Protein AF-A0AAD2JHE9-F1 (afdb_monomer_lite)

Structure (mmCIF, N/CA/C/O backbone):
data_AF-A0AAD2JHE9-F1
#
_entry.id   AF-A0AAD2JHE9-F1
#
loop_
_atom_site.group_PDB
_atom_site.id
_atom_site.type_symbol
_atom_site.label_atom_id
_atom_site.label_alt_id
_atom_site.label_comp_id
_atom_site.label_asym_id
_atom_site.label_entity_id
_atom_site.label_seq_id
_atom_site.pdbx_PDB_ins_code
_atom_site.Cartn_x
_atom_site.Cartn_y
_atom_site.Cartn_z
_atom_site.occupancy
_atom_site.B_iso_or_equiv
_atom_site.auth_seq_id
_atom_site.auth_comp_id
_atom_site.auth_asym_id
_atom_site.auth_atom_id
_atom_site.pdbx_PDB_model_num
ATOM 1 N N . MET A 1 1 ? 37.956 9.994 -7.738 1.00 46.69 1 MET A N 1
ATOM 2 C CA . MET A 1 1 ? 36.983 10.545 -8.706 1.00 46.69 1 MET A CA 1
ATOM 3 C C . MET A 1 1 ? 35.674 9.814 -8.469 1.00 46.69 1 MET A C 1
ATOM 5 O O . MET A 1 1 ? 35.717 8.592 -8.433 1.00 46.69 1 MET A O 1
ATOM 9 N N . SER A 1 2 ? 34.561 10.502 -8.198 1.00 58.66 2 SER A N 1
ATOM 10 C CA . SER A 1 2 ? 33.277 9.803 -8.030 1.00 58.66 2 SER A CA 1
ATOM 11 C C . SER A 1 2 ? 32.822 9.299 -9.398 1.00 58.66 2 SER A C 1
ATOM 13 O O . SER A 1 2 ? 32.606 10.123 -10.283 1.00 58.66 2 SER A O 1
ATOM 15 N N . SER A 1 3 ? 32.712 7.987 -9.588 1.00 78.06 3 SER A N 1
ATOM 16 C CA . SER A 1 3 ? 32.232 7.422 -10.853 1.00 78.06 3 SER A CA 1
ATOM 17 C C . SER A 1 3 ? 30.795 7.875 -11.134 1.00 78.06 3 SER A C 1
ATOM 19 O O . SER A 1 3 ? 29.957 7.839 -10.234 1.00 78.06 3 SER A O 1
ATOM 21 N N . THR A 1 4 ? 30.496 8.310 -12.358 1.00 82.38 4 THR A N 1
ATOM 22 C CA . THR A 1 4 ? 29.141 8.715 -12.799 1.00 82.38 4 THR A CA 1
ATOM 23 C C . THR A 1 4 ? 28.199 7.527 -13.025 1.00 82.38 4 THR A C 1
ATOM 25 O O . THR A 1 4 ? 27.002 7.697 -13.242 1.00 82.38 4 THR A O 1
ATOM 28 N N . HIS A 1 5 ? 28.748 6.313 -13.000 1.00 88.50 5 HIS A N 1
ATOM 29 C CA . HIS A 1 5 ? 28.045 5.057 -13.228 1.00 88.50 5 HIS A CA 1
ATOM 30 C C . HIS A 1 5 ? 28.771 3.896 -12.544 1.00 88.50 5 HIS A C 1
ATOM 32 O O . HIS A 1 5 ? 29.949 3.988 -12.190 1.00 88.50 5 HIS A O 1
ATOM 38 N N . TRP A 1 6 ? 28.085 2.768 -12.424 1.00 91.44 6 TRP A N 1
ATOM 39 C CA . TRP A 1 6 ? 28.695 1.471 -12.181 1.00 91.44 6 TRP A CA 1
ATOM 40 C C . TRP A 1 6 ? 28.216 0.489 -13.251 1.00 91.44 6 TRP A C 1
ATOM 42 O O . TRP A 1 6 ? 27.014 0.322 -13.463 1.00 91.44 6 TRP A O 1
ATOM 52 N N . LEU A 1 7 ? 29.166 -0.152 -13.926 1.00 88.69 7 LEU A N 1
ATOM 53 C CA . LEU A 1 7 ? 28.944 -1.236 -14.877 1.00 88.69 7 LEU A CA 1
ATOM 54 C C . LEU A 1 7 ? 29.918 -2.365 -14.526 1.00 88.69 7 LEU A C 1
ATOM 56 O O . LEU A 1 7 ? 31.112 -2.087 -14.378 1.00 88.69 7 LEU A O 1
ATOM 60 N N . PRO A 1 8 ? 29.459 -3.619 -14.395 1.00 84.00 8 PRO A N 1
ATOM 61 C CA . PRO A 1 8 ? 30.370 -4.729 -14.163 1.00 84.00 8 PRO A CA 1
ATOM 62 C C . PRO A 1 8 ? 31.233 -4.981 -15.406 1.00 84.00 8 PRO A C 1
ATOM 64 O O . PRO A 1 8 ? 30.799 -4.740 -16.533 1.00 84.00 8 PRO A O 1
ATOM 67 N N . GLU A 1 9 ? 32.444 -5.519 -15.234 1.00 82.38 9 GLU A N 1
ATOM 68 C CA . GLU A 1 9 ? 33.367 -5.762 -16.359 1.00 82.38 9 GLU A CA 1
ATOM 69 C C . GLU A 1 9 ? 32.783 -6.676 -17.448 1.00 82.38 9 GLU A C 1
ATOM 71 O O . GLU A 1 9 ? 33.165 -6.580 -18.619 1.00 82.38 9 GLU A O 1
ATOM 76 N N . THR A 1 10 ? 31.849 -7.544 -17.053 1.00 81.00 10 THR A N 1
ATOM 77 C CA . THR A 1 10 ? 31.118 -8.477 -17.912 1.00 81.00 10 THR A CA 1
ATOM 78 C C . THR A 1 10 ? 30.058 -7.799 -18.784 1.00 81.00 10 THR A C 1
ATOM 80 O O . THR A 1 10 ? 29.665 -8.381 -19.796 1.00 81.00 10 THR A O 1
ATOM 83 N N . ALA A 1 11 ? 29.614 -6.579 -18.456 1.00 83.88 11 ALA A N 1
ATOM 84 C CA . ALA A 1 11 ? 28.616 -5.827 -19.219 1.00 83.88 11 ALA A CA 1
ATOM 85 C C . ALA A 1 11 ? 29.248 -5.143 -20.444 1.00 83.88 11 ALA A C 1
ATOM 87 O O . ALA A 1 11 ? 29.453 -3.930 -20.481 1.00 83.88 11 ALA A O 1
ATOM 88 N N . LYS A 1 12 ? 29.581 -5.942 -21.462 1.00 82.38 12 LYS A N 1
ATOM 89 C CA . LYS A 1 12 ? 30.151 -5.488 -22.741 1.00 82.38 12 LYS A CA 1
ATOM 90 C C . LYS A 1 12 ? 29.496 -6.215 -23.913 1.00 82.38 12 LYS A C 1
ATOM 92 O O . LYS A 1 12 ? 29.130 -7.382 -23.789 1.00 82.38 12 LYS A O 1
ATOM 97 N N . GLY A 1 13 ? 29.391 -5.543 -25.061 1.00 83.50 13 GLY A N 1
ATOM 98 C CA . GLY A 1 13 ? 28.804 -6.123 -26.274 1.00 83.50 13 GLY A CA 1
ATOM 99 C C . GLY A 1 13 ? 27.378 -6.623 -26.027 1.00 83.50 13 GLY A C 1
ATOM 100 O O . GLY A 1 13 ? 26.549 -5.886 -25.501 1.00 83.50 13 GLY A O 1
ATOM 101 N N . ASP A 1 14 ? 27.115 -7.890 -26.340 1.00 81.12 14 ASP A N 1
ATOM 102 C CA . ASP A 1 14 ? 25.785 -8.501 -26.192 1.00 81.12 14 ASP A CA 1
ATOM 103 C C . ASP A 1 14 ? 25.374 -8.733 -24.725 1.00 81.12 14 ASP A C 1
ATOM 105 O O . ASP A 1 14 ? 24.205 -8.986 -24.435 1.00 81.12 14 ASP A O 1
ATOM 109 N N . ASN A 1 15 ? 26.310 -8.585 -23.779 1.00 85.62 15 ASN A N 1
ATOM 110 C CA . ASN A 1 15 ? 26.044 -8.661 -22.340 1.00 85.62 15 ASN A CA 1
ATOM 111 C C . ASN A 1 15 ? 25.635 -7.316 -21.721 1.00 85.62 15 ASN A C 1
ATOM 113 O O . ASN A 1 15 ? 25.494 -7.228 -20.500 1.00 85.62 15 ASN A O 1
ATOM 117 N N . LEU A 1 16 ? 25.443 -6.268 -22.527 1.00 89.56 16 LEU A N 1
ATOM 118 C CA . LEU A 1 16 ? 24.879 -5.012 -22.040 1.00 89.56 16 LEU A CA 1
ATOM 119 C C . LEU A 1 16 ? 23.447 -5.205 -21.502 1.00 89.56 16 LEU A C 1
ATOM 121 O O . LEU A 1 16 ? 22.761 -6.162 -21.894 1.00 89.56 16 LEU A O 1
ATOM 125 N N . PRO A 1 17 ? 22.988 -4.312 -20.603 1.00 92.69 17 PRO A N 1
ATOM 126 C CA . PRO A 1 17 ? 21.619 -4.334 -20.105 1.00 92.69 17 PRO A CA 1
ATOM 127 C C . PRO A 1 17 ? 20.583 -4.332 -21.235 1.00 92.69 17 PRO A C 1
ATOM 129 O O . PRO A 1 17 ? 20.735 -3.624 -22.225 1.00 92.69 17 PRO A O 1
ATOM 132 N N . ASN A 1 18 ? 19.507 -5.101 -21.073 1.00 92.06 18 ASN A N 1
ATOM 133 C CA . ASN A 1 18 ? 18.371 -5.138 -22.010 1.00 92.06 18 ASN A CA 1
ATOM 134 C C . ASN A 1 18 ? 17.011 -4.916 -21.317 1.00 92.06 18 ASN A C 1
ATOM 136 O O . ASN A 1 18 ? 15.957 -4.997 -21.951 1.00 92.06 18 ASN A O 1
ATOM 140 N N . ALA A 1 19 ? 17.049 -4.609 -20.020 1.00 95.19 19 ALA A N 1
ATOM 141 C CA . ALA A 1 19 ? 15.939 -4.093 -19.239 1.00 95.19 19 ALA A CA 1
ATOM 142 C C . ALA A 1 19 ? 16.455 -2.949 -18.357 1.00 95.19 19 ALA A C 1
ATOM 144 O O . ALA A 1 19 ? 17.564 -3.019 -17.823 1.00 95.19 19 ALA A O 1
ATOM 145 N N . LEU A 1 20 ? 15.659 -1.897 -18.198 1.00 97.06 20 LEU A N 1
ATOM 146 C CA . LEU A 1 20 ? 15.983 -0.772 -17.321 1.00 97.06 20 LEU A CA 1
ATOM 147 C C . LEU A 1 20 ? 14.959 -0.677 -16.199 1.00 97.06 20 LEU A C 1
ATOM 149 O O . LEU A 1 20 ? 13.803 -1.037 -16.374 1.00 97.06 20 LEU A O 1
ATOM 153 N N . CYS A 1 21 ? 15.374 -0.178 -15.044 1.00 98.00 21 CYS A N 1
ATOM 154 C CA . CYS A 1 21 ? 14.498 0.094 -13.914 1.00 98.00 21 CYS A CA 1
ATOM 155 C C . CYS A 1 21 ? 14.739 1.518 -13.420 1.00 98.00 21 CYS A C 1
ATOM 157 O O . CYS A 1 21 ? 15.807 1.820 -12.886 1.00 98.00 21 CYS A O 1
ATOM 159 N N . LEU A 1 22 ? 13.754 2.394 -13.595 1.00 97.56 22 LEU A N 1
ATOM 160 C CA . LEU A 1 22 ? 13.773 3.750 -13.074 1.00 97.56 22 LEU A CA 1
ATOM 161 C C . LEU A 1 22 ? 13.284 3.739 -11.620 1.00 97.56 22 LEU A C 1
ATOM 163 O O . LEU A 1 22 ? 12.098 3.569 -11.341 1.00 97.56 22 LEU A O 1
ATOM 167 N N . GLY A 1 23 ? 14.222 3.918 -10.695 1.00 96.25 23 GLY A N 1
ATOM 168 C CA . GLY A 1 23 ? 14.027 3.755 -9.258 1.00 96.25 23 GLY A CA 1
ATOM 169 C C . GLY A 1 23 ? 14.849 2.599 -8.686 1.00 96.25 23 GLY A C 1
ATOM 170 O O . GLY A 1 23 ? 15.087 1.583 -9.331 1.00 96.25 23 GLY A O 1
ATOM 171 N N . THR A 1 24 ? 15.295 2.753 -7.438 1.00 95.75 24 THR A N 1
ATOM 172 C CA . THR A 1 24 ? 16.102 1.758 -6.698 1.00 95.75 24 THR A CA 1
ATOM 173 C C . THR A 1 24 ? 15.431 1.344 -5.386 1.00 95.75 24 THR A C 1
ATOM 175 O O . THR A 1 24 ? 16.074 0.894 -4.432 1.00 95.75 24 THR A O 1
ATOM 178 N N . GLY A 1 25 ? 14.107 1.501 -5.321 1.00 94.25 25 GLY A N 1
ATOM 179 C CA . GLY A 1 25 ? 13.300 1.158 -4.158 1.00 94.25 25 GLY A CA 1
ATOM 180 C C . GLY A 1 25 ? 13.363 -0.329 -3.801 1.00 94.25 25 GLY A C 1
ATOM 181 O O . GLY A 1 25 ? 13.652 -1.193 -4.629 1.00 94.25 25 GLY A O 1
ATOM 182 N N . ARG A 1 26 ? 13.062 -0.631 -2.536 1.00 94.81 26 ARG A N 1
ATOM 183 C CA . ARG A 1 26 ? 13.088 -1.993 -1.977 1.00 94.81 26 ARG A CA 1
ATOM 184 C C . ARG A 1 26 ? 12.169 -2.954 -2.723 1.00 94.81 26 ARG A C 1
ATOM 186 O O . ARG A 1 26 ? 12.569 -4.078 -3.000 1.00 94.81 26 ARG A O 1
ATOM 193 N N . PHE A 1 27 ? 10.962 -2.502 -3.059 1.00 94.75 27 PHE A N 1
ATOM 194 C CA . PHE A 1 27 ? 9.971 -3.318 -3.754 1.00 94.75 27 PHE A CA 1
ATOM 195 C C . PHE A 1 27 ? 10.457 -3.719 -5.148 1.00 94.75 27 PHE A C 1
ATOM 197 O O . PHE A 1 27 ? 10.565 -4.902 -5.455 1.00 94.75 27 PHE A O 1
ATOM 204 N N . LEU A 1 28 ? 10.874 -2.735 -5.951 1.00 96.50 28 LEU A N 1
ATOM 205 C CA . LEU A 1 28 ? 11.439 -2.966 -7.280 1.00 96.50 28 LEU A CA 1
ATOM 206 C C . LEU A 1 28 ? 12.616 -3.956 -7.222 1.00 96.50 28 LEU A C 1
ATOM 208 O O . LEU A 1 28 ? 12.661 -4.909 -7.997 1.00 96.50 28 LEU A O 1
ATOM 212 N N . ARG A 1 29 ? 13.525 -3.781 -6.254 1.00 97.25 29 ARG A N 1
ATOM 213 C CA . ARG A 1 29 ? 14.712 -4.633 -6.078 1.00 97.25 29 ARG A CA 1
ATOM 214 C C . ARG A 1 29 ? 14.435 -6.032 -5.526 1.00 97.25 29 ARG A C 1
ATOM 216 O O . ARG A 1 29 ? 15.280 -6.903 -5.703 1.00 97.25 29 ARG A O 1
ATOM 223 N N . SER A 1 30 ? 13.295 -6.255 -4.878 1.00 97.25 30 SER A N 1
ATOM 224 C CA . SER A 1 30 ? 12.912 -7.560 -4.314 1.00 97.25 30 SER A CA 1
ATOM 225 C C . SER A 1 30 ? 11.842 -8.291 -5.128 1.00 97.25 30 SER A C 1
ATOM 227 O O . SER A 1 30 ? 11.601 -9.464 -4.868 1.00 97.25 30 SER A O 1
ATOM 229 N N . VAL A 1 31 ? 11.214 -7.644 -6.115 1.00 97.88 31 VAL A N 1
ATOM 230 C CA . VAL A 1 31 ? 10.144 -8.245 -6.930 1.00 97.88 31 VAL A CA 1
ATOM 231 C C . VAL A 1 31 ? 10.468 -8.166 -8.419 1.00 97.88 31 VAL A C 1
ATOM 233 O O . VAL A 1 31 ? 10.753 -9.195 -9.033 1.00 97.88 31 VAL A O 1
ATOM 236 N N . LEU A 1 32 ? 10.479 -6.964 -9.006 1.00 98.06 32 LEU A N 1
ATOM 237 C CA . LEU A 1 32 ? 10.634 -6.820 -10.456 1.00 98.06 32 LEU A CA 1
ATOM 238 C C . LEU A 1 32 ? 12.028 -7.233 -10.932 1.00 98.06 32 LEU A C 1
ATOM 240 O O . LEU A 1 32 ? 12.141 -7.979 -11.894 1.00 98.06 32 LEU A O 1
ATOM 244 N N . VAL A 1 33 ? 13.096 -6.791 -10.267 1.00 97.94 33 VAL A N 1
ATOM 245 C CA . VAL A 1 33 ? 14.461 -7.112 -10.715 1.00 97.94 33 VAL A CA 1
ATOM 246 C C . VAL A 1 33 ? 14.742 -8.622 -10.658 1.00 97.94 33 VAL A C 1
ATOM 248 O O . VAL A 1 33 ? 15.159 -9.155 -11.684 1.00 97.94 33 VAL A O 1
ATOM 251 N N . PRO A 1 34 ? 14.446 -9.355 -9.562 1.00 97.81 34 PRO A N 1
ATOM 252 C CA . PRO A 1 34 ? 14.532 -10.818 -9.561 1.00 97.81 34 PRO A CA 1
ATOM 253 C C . PRO A 1 34 ? 13.681 -11.481 -10.651 1.00 97.81 34 PRO A C 1
ATOM 255 O O . PRO A 1 34 ? 14.153 -12.410 -11.301 1.00 97.81 34 PRO A O 1
ATOM 258 N N . THR A 1 35 ? 12.467 -10.972 -10.898 1.00 98.00 35 THR A N 1
ATOM 259 C CA . THR A 1 35 ? 11.587 -11.452 -11.979 1.00 98.00 35 THR A CA 1
ATOM 260 C C . THR A 1 35 ? 12.249 -11.295 -13.347 1.00 98.00 35 THR A C 1
ATOM 262 O O . THR A 1 35 ? 12.280 -12.232 -14.140 1.00 98.00 35 THR A O 1
ATOM 265 N N . LEU A 1 36 ? 12.830 -10.125 -13.621 1.00 97.62 36 LEU A N 1
ATOM 266 C CA . LEU A 1 36 ? 13.541 -9.854 -14.867 1.00 97.62 36 LEU A CA 1
ATOM 267 C C . LEU A 1 36 ? 14.728 -10.806 -15.039 1.00 97.62 36 LEU A C 1
ATOM 269 O O . LEU A 1 36 ? 14.853 -11.432 -16.089 1.00 97.62 36 LEU A O 1
ATOM 273 N N . VAL A 1 37 ? 15.554 -10.968 -14.002 1.00 96.88 37 VAL A N 1
ATOM 274 C CA . VAL A 1 37 ? 16.698 -11.891 -14.030 1.00 96.88 37 VAL A CA 1
ATOM 275 C C . VAL A 1 37 ? 16.244 -13.327 -14.299 1.00 96.88 37 VAL A C 1
ATOM 277 O O . VAL A 1 37 ? 16.775 -13.974 -15.201 1.00 96.88 37 VAL A O 1
ATOM 280 N N . GLY A 1 38 ? 15.234 -13.816 -13.576 1.00 96.62 38 GLY A N 1
ATOM 281 C CA . GLY A 1 38 ? 14.704 -15.169 -13.753 1.00 96.62 38 GLY A CA 1
ATOM 282 C C . GLY A 1 38 ? 14.059 -15.403 -15.125 1.00 96.62 38 GLY A C 1
ATOM 283 O O . GLY A 1 38 ? 14.100 -16.516 -15.649 1.00 96.62 38 GLY A O 1
ATOM 284 N N . ALA A 1 39 ? 13.531 -14.349 -15.753 1.00 96.31 39 ALA A N 1
ATOM 285 C CA . ALA A 1 39 ? 12.998 -14.385 -17.114 1.00 96.31 39 ALA A CA 1
ATOM 286 C C . ALA A 1 39 ? 14.077 -14.261 -18.213 1.00 96.31 39 ALA A C 1
ATOM 288 O O . ALA A 1 39 ? 13.738 -14.313 -19.399 1.00 96.31 39 ALA A O 1
ATOM 289 N N . GLY A 1 40 ? 15.357 -14.131 -17.837 1.00 94.75 40 GLY A N 1
ATOM 290 C CA . GLY A 1 40 ? 16.506 -14.062 -18.747 1.00 94.75 40 GLY A CA 1
ATOM 291 C C . GLY A 1 40 ? 16.934 -12.645 -19.147 1.00 94.75 40 GLY A C 1
ATOM 292 O O . GLY A 1 40 ? 17.748 -12.483 -20.060 1.00 94.75 40 GLY A O 1
ATOM 293 N N . TYR A 1 41 ? 16.405 -11.612 -18.489 1.00 94.62 41 TYR A N 1
ATOM 294 C CA . TYR A 1 41 ? 16.802 -10.225 -18.716 1.00 94.62 41 TYR A CA 1
ATOM 295 C C . TYR A 1 41 ? 18.035 -9.830 -17.902 1.00 94.62 41 TYR A C 1
ATOM 297 O O . TYR A 1 41 ? 18.371 -10.421 -16.877 1.00 94.62 41 TYR A O 1
ATOM 305 N N . ARG A 1 42 ? 18.692 -8.765 -18.362 1.00 94.75 42 ARG A N 1
ATOM 306 C CA . ARG A 1 42 ? 19.858 -8.128 -17.750 1.00 94.75 42 ARG A CA 1
ATOM 307 C C . ARG A 1 42 ? 19.460 -6.729 -17.281 1.00 94.75 42 ARG A C 1
ATOM 309 O O . ARG A 1 42 ? 19.615 -5.771 -18.043 1.00 94.75 42 ARG A O 1
ATOM 316 N N . PRO A 1 43 ? 18.873 -6.604 -16.080 1.00 95.88 43 PRO A N 1
ATOM 317 C CA . PRO A 1 43 ? 18.391 -5.329 -15.580 1.00 95.88 43 PRO A CA 1
ATOM 318 C C . PRO A 1 43 ? 19.542 -4.404 -15.177 1.00 95.88 43 PRO A C 1
ATOM 320 O O . PRO A 1 43 ? 20.486 -4.819 -14.501 1.00 95.88 43 PRO A O 1
ATOM 323 N N . ALA A 1 44 ? 19.415 -3.129 -15.536 1.00 96.62 44 ALA A N 1
ATOM 324 C CA . ALA A 1 44 ? 20.163 -2.031 -14.937 1.00 96.62 44 ALA A CA 1
ATOM 325 C C . ALA A 1 44 ? 19.222 -1.079 -14.194 1.00 96.62 44 ALA A C 1
ATOM 327 O O . ALA A 1 44 ? 18.108 -0.810 -14.645 1.00 96.62 44 ALA A O 1
ATOM 328 N N . LEU A 1 45 ? 19.673 -0.555 -13.057 1.00 97.69 45 LEU A N 1
ATOM 329 C CA . LEU A 1 45 ? 18.880 0.323 -12.207 1.00 97.69 45 LEU A CA 1
ATOM 330 C C . LEU A 1 45 ? 19.366 1.765 -12.300 1.00 97.69 45 LEU A C 1
ATOM 332 O O . LEU A 1 45 ? 20.561 2.043 -12.242 1.00 97.69 45 LEU A O 1
ATOM 336 N N . ILE A 1 46 ? 18.421 2.691 -12.386 1.00 97.81 46 ILE A N 1
ATOM 337 C CA . ILE A 1 46 ? 18.671 4.120 -12.512 1.00 97.81 46 ILE A CA 1
ATOM 338 C C . ILE A 1 46 ? 18.017 4.813 -11.320 1.00 97.81 46 ILE A C 1
ATOM 340 O O . ILE A 1 46 ? 16.793 4.907 -11.222 1.00 97.81 46 ILE A O 1
ATOM 344 N N . GLN A 1 47 ? 18.828 5.298 -10.386 1.00 95.94 47 GLN A N 1
ATOM 345 C CA . GLN A 1 47 ? 18.349 6.037 -9.227 1.00 95.94 47 GLN A CA 1
ATOM 346 C C . GLN A 1 47 ? 17.918 7.449 -9.642 1.00 95.94 47 GLN A C 1
ATOM 348 O O . GLN A 1 47 ? 18.701 8.221 -10.184 1.00 95.94 47 GLN A O 1
ATOM 353 N N . THR A 1 48 ? 16.667 7.809 -9.364 1.00 93.12 48 THR A N 1
ATOM 354 C CA . THR A 1 48 ? 16.071 9.078 -9.821 1.00 93.12 48 THR A CA 1
ATOM 355 C C . THR A 1 48 ? 16.560 10.293 -9.036 1.00 93.12 48 THR A C 1
ATOM 357 O O . THR A 1 48 ? 16.521 11.412 -9.539 1.00 93.12 48 THR A O 1
ATOM 360 N N . ARG A 1 49 ? 17.015 10.093 -7.791 1.00 90.00 49 ARG A N 1
ATOM 361 C CA . ARG A 1 49 ? 17.562 11.135 -6.909 1.00 90.00 49 ARG A CA 1
ATOM 362 C C . ARG A 1 49 ? 18.669 10.573 -6.025 1.00 90.00 49 ARG A C 1
ATOM 364 O O . ARG A 1 49 ? 18.488 9.522 -5.409 1.00 90.00 49 ARG A O 1
ATOM 371 N N . GLY A 1 50 ? 19.764 11.316 -5.886 1.00 92.62 50 GLY A N 1
ATOM 372 C CA . GLY A 1 50 ? 20.948 10.865 -5.149 1.00 92.62 50 GLY A CA 1
ATOM 373 C C . GLY A 1 50 ? 21.712 9.748 -5.869 1.00 92.62 50 GLY A C 1
ATOM 374 O O . GLY A 1 50 ? 21.344 9.345 -6.968 1.00 92.62 50 GLY A O 1
ATOM 375 N N . ARG A 1 51 ? 22.791 9.264 -5.242 1.00 94.31 51 ARG A N 1
ATOM 376 C CA . ARG A 1 51 ? 23.777 8.346 -5.853 1.00 94.31 51 ARG A CA 1
ATOM 377 C C . ARG A 1 51 ? 23.997 7.055 -5.064 1.00 94.31 51 ARG A C 1
ATOM 379 O O . ARG A 1 51 ? 24.809 6.219 -5.441 1.00 94.31 51 ARG A O 1
ATOM 386 N N . SER A 1 52 ? 23.260 6.885 -3.976 1.00 93.69 52 SER A N 1
ATOM 387 C CA . SER A 1 52 ? 23.595 5.947 -2.912 1.00 93.69 52 SER A CA 1
ATOM 388 C C . SER A 1 52 ? 23.554 4.470 -3.327 1.00 93.69 52 SER A C 1
ATOM 390 O O . SER A 1 52 ? 24.375 3.691 -2.857 1.00 93.69 52 SER A O 1
ATOM 392 N N . PHE A 1 53 ? 22.659 4.068 -4.236 1.00 94.44 53 PHE A N 1
ATOM 393 C CA . PHE A 1 53 ? 22.642 2.698 -4.759 1.00 94.44 53 PHE A CA 1
ATOM 394 C C . PHE A 1 53 ? 23.791 2.441 -5.743 1.00 94.44 53 PHE A C 1
ATOM 396 O O . PHE A 1 53 ? 24.416 1.387 -5.707 1.00 94.44 53 PHE A O 1
ATOM 403 N N . MET A 1 54 ? 24.099 3.412 -6.603 1.00 93.25 54 MET A N 1
ATOM 404 C CA . MET A 1 54 ? 25.244 3.323 -7.511 1.00 93.25 54 MET A CA 1
ATOM 405 C C . MET A 1 54 ? 26.563 3.249 -6.732 1.00 93.25 54 MET A C 1
ATOM 407 O O . MET A 1 54 ? 27.415 2.424 -7.045 1.00 93.25 54 MET A O 1
ATOM 411 N N . GLU A 1 55 ? 26.708 4.067 -5.691 1.00 92.44 55 GLU A N 1
ATOM 412 C CA . GLU A 1 55 ? 27.857 4.042 -4.781 1.00 92.44 55 GLU A CA 1
ATOM 413 C C . GLU A 1 55 ? 27.947 2.715 -4.024 1.00 92.44 55 GLU A C 1
ATOM 415 O O . GLU A 1 55 ? 29.032 2.150 -3.926 1.00 92.44 55 GLU A O 1
ATOM 420 N N . PHE A 1 56 ? 26.814 2.174 -3.563 1.00 91.88 56 PHE A N 1
ATOM 421 C CA . PHE A 1 56 ? 26.752 0.846 -2.953 1.00 91.88 56 PHE A CA 1
ATOM 422 C C . PHE A 1 56 ? 27.302 -0.232 -3.900 1.00 91.88 56 PHE A C 1
ATOM 424 O O . PHE A 1 56 ? 28.219 -0.965 -3.523 1.00 91.88 56 PHE A O 1
ATOM 431 N N . MET A 1 57 ? 26.832 -0.273 -5.151 1.00 91.88 57 MET A N 1
ATOM 432 C CA . MET A 1 57 ? 27.329 -1.229 -6.149 1.00 91.88 57 MET A CA 1
ATOM 433 C C . MET A 1 57 ? 28.815 -1.016 -6.474 1.00 91.88 57 MET A C 1
ATOM 435 O O . MET A 1 57 ? 29.554 -1.985 -6.605 1.00 91.88 57 MET A O 1
ATOM 439 N N . ALA A 1 58 ? 29.280 0.235 -6.540 1.00 88.44 58 ALA A N 1
ATOM 440 C CA . ALA A 1 58 ? 30.687 0.556 -6.792 1.00 88.44 58 ALA A CA 1
ATOM 441 C C . ALA A 1 58 ? 31.623 0.232 -5.617 1.00 88.44 58 ALA A C 1
ATOM 443 O O . ALA A 1 58 ? 32.807 -0.011 -5.833 1.00 88.44 58 ALA A O 1
ATOM 444 N N . SER A 1 59 ? 31.105 0.257 -4.387 1.00 85.50 59 SER A N 1
ATOM 445 C CA . SER A 1 59 ? 31.848 -0.102 -3.172 1.00 85.50 59 SER A CA 1
ATOM 446 C C . SER A 1 59 ? 31.876 -1.605 -2.894 1.00 85.50 59 SER A C 1
ATOM 448 O O . SER A 1 59 ? 32.719 -2.073 -2.130 1.00 85.50 59 SER A O 1
ATOM 450 N N . SER A 1 60 ? 30.951 -2.350 -3.502 1.00 73.44 60 SER A N 1
ATOM 451 C CA . SER A 1 60 ? 30.910 -3.808 -3.436 1.00 73.44 60 SER A CA 1
ATOM 452 C C . SER A 1 60 ? 32.133 -4.369 -4.160 1.00 73.44 60 SER A C 1
ATOM 454 O O . SER A 1 60 ? 32.555 -3.805 -5.170 1.00 73.44 60 SER A O 1
ATOM 456 N N . ASP A 1 61 ? 32.724 -5.452 -3.647 1.00 64.38 61 ASP A N 1
ATOM 457 C CA . ASP A 1 61 ? 33.909 -6.057 -4.260 1.00 64.38 61 ASP A CA 1
ATOM 458 C C . ASP A 1 61 ? 33.646 -6.295 -5.756 1.00 64.38 61 ASP A C 1
ATOM 460 O O . ASP A 1 61 ? 32.664 -6.951 -6.122 1.00 64.38 61 ASP A O 1
ATOM 464 N N . SER A 1 62 ? 34.486 -5.689 -6.603 1.00 51.88 62 SER A N 1
ATOM 465 C CA . SER A 1 62 ? 34.285 -5.475 -8.050 1.00 51.88 62 SER A CA 1
ATOM 466 C C . SER A 1 62 ? 33.999 -6.746 -8.865 1.00 51.88 62 SER A C 1
ATOM 468 O O . SER A 1 62 ? 33.556 -6.665 -10.010 1.00 51.88 62 SER A O 1
ATOM 470 N N . ALA A 1 63 ? 34.208 -7.917 -8.260 1.00 53.72 63 ALA A N 1
ATOM 471 C CA . ALA A 1 63 ? 33.887 -9.226 -8.808 1.00 53.72 63 ALA A CA 1
ATOM 472 C C . ALA A 1 63 ? 32.397 -9.615 -8.695 1.00 53.72 63 ALA A C 1
ATOM 474 O O . ALA A 1 63 ? 31.946 -10.498 -9.424 1.00 53.72 63 ALA A O 1
ATOM 475 N N . THR A 1 64 ? 31.617 -8.998 -7.799 1.00 63.25 64 THR A N 1
ATOM 476 C CA . THR A 1 64 ? 30.214 -9.379 -7.565 1.00 63.25 64 THR A CA 1
ATOM 477 C C . THR A 1 64 ? 29.246 -8.475 -8.329 1.00 63.25 64 THR A C 1
ATOM 479 O O . THR A 1 64 ? 29.046 -7.307 -8.014 1.00 63.25 64 THR A O 1
ATOM 482 N N . THR A 1 65 ? 28.597 -9.025 -9.357 1.00 83.50 65 THR A N 1
ATOM 483 C CA . THR A 1 65 ? 27.585 -8.324 -10.169 1.00 83.50 65 THR A CA 1
ATOM 484 C C . THR A 1 65 ? 26.198 -8.382 -9.526 1.00 83.50 65 THR A C 1
ATOM 486 O O . THR A 1 65 ? 25.198 -8.556 -10.221 1.00 83.50 65 THR A O 1
ATOM 489 N N . THR A 1 66 ? 26.120 -8.354 -8.194 1.00 93.19 66 THR A N 1
ATOM 490 C CA . THR A 1 66 ? 24.899 -8.691 -7.448 1.00 93.19 66 THR A CA 1
ATOM 491 C C . THR A 1 66 ? 24.686 -7.775 -6.254 1.00 93.19 66 THR A C 1
ATOM 493 O O . THR A 1 66 ? 25.654 -7.303 -5.670 1.00 93.19 66 THR A O 1
ATOM 496 N N . TYR A 1 67 ? 23.439 -7.609 -5.824 1.00 94.81 67 TYR A N 1
ATOM 497 C CA . TYR A 1 67 ? 23.100 -7.036 -4.522 1.00 94.81 67 TYR A CA 1
ATOM 498 C C . TYR A 1 67 ? 22.293 -8.043 -3.688 1.00 94.81 67 TYR A C 1
ATOM 500 O O . TYR A 1 67 ? 21.566 -8.860 -4.254 1.00 94.81 67 TYR A O 1
ATOM 508 N N . PRO A 1 68 ? 22.395 -8.002 -2.351 1.00 96.38 68 PRO A N 1
ATOM 509 C CA . PRO A 1 68 ? 21.651 -8.910 -1.488 1.00 96.38 68 PRO A CA 1
ATOM 510 C C . PRO A 1 68 ? 20.183 -8.487 -1.340 1.00 96.38 68 PRO A C 1
ATOM 512 O O . PRO A 1 68 ? 19.865 -7.294 -1.284 1.00 96.38 68 PRO A O 1
ATOM 515 N N . VAL A 1 69 ? 19.300 -9.473 -1.202 1.00 97.75 69 VAL A N 1
ATOM 516 C CA . VAL A 1 69 ? 17.913 -9.328 -0.744 1.00 97.75 69 VAL A CA 1
ATOM 517 C C . VAL A 1 69 ? 17.674 -10.341 0.366 1.00 97.75 69 VAL A C 1
ATOM 519 O O . VAL A 1 69 ? 17.899 -11.530 0.176 1.00 97.75 69 VAL A O 1
ATOM 522 N N . ASP A 1 70 ? 17.210 -9.872 1.519 1.00 98.19 70 ASP A N 1
ATOM 523 C CA . ASP A 1 70 ? 16.897 -10.723 2.662 1.00 98.19 70 ASP A CA 1
ATOM 524 C C . ASP A 1 70 ? 15.429 -11.142 2.636 1.00 98.19 70 ASP A C 1
ATOM 526 O O . ASP A 1 70 ? 14.533 -10.296 2.649 1.00 98.19 70 ASP A O 1
ATOM 530 N N . THR A 1 71 ? 15.178 -12.441 2.694 1.00 98.06 71 THR A N 1
ATOM 531 C CA . THR A 1 71 ? 13.867 -13.030 2.958 1.00 98.06 71 THR A CA 1
ATOM 532 C C . THR A 1 71 ? 13.861 -13.578 4.381 1.00 98.06 71 THR A C 1
ATOM 534 O O . THR A 1 71 ? 14.678 -14.430 4.725 1.00 98.06 71 THR A O 1
ATOM 537 N N . VAL A 1 72 ? 12.949 -13.093 5.225 1.00 97.38 72 VAL A N 1
ATOM 538 C CA . VAL A 1 72 ? 12.740 -13.670 6.560 1.00 97.38 72 VAL A CA 1
ATOM 539 C C . VAL A 1 72 ? 11.809 -14.860 6.426 1.00 97.38 72 VAL A C 1
ATOM 541 O O . VAL A 1 72 ? 10.685 -14.705 5.958 1.00 97.38 72 VAL A O 1
ATOM 544 N N . LEU A 1 73 ? 12.276 -16.038 6.820 1.00 96.44 73 LEU A N 1
ATOM 545 C CA . LEU A 1 73 ? 11.486 -17.261 6.787 1.00 96.44 73 LEU A CA 1
ATOM 546 C C . LEU A 1 73 ? 10.592 -17.371 8.032 1.00 96.44 73 LEU A C 1
ATOM 548 O O . LEU A 1 73 ? 10.900 -16.771 9.068 1.00 96.44 73 LEU A O 1
ATOM 552 N N . PRO A 1 74 ? 9.527 -18.197 7.994 1.00 92.31 74 PRO A N 1
ATOM 553 C CA . PRO A 1 74 ? 8.681 -18.435 9.163 1.00 92.31 74 PRO A CA 1
ATOM 554 C C . PRO A 1 74 ? 9.431 -18.977 10.388 1.00 92.31 74 PRO A C 1
ATOM 556 O O . PRO A 1 74 ? 8.965 -18.779 11.504 1.00 92.31 74 PRO A O 1
ATOM 559 N N . SER A 1 75 ? 10.589 -19.624 10.199 1.00 94.62 75 SER A N 1
ATOM 560 C CA . SER A 1 75 ? 11.481 -20.068 11.283 1.00 94.62 75 SER A CA 1
ATOM 561 C C . SER A 1 75 ? 12.235 -18.927 11.977 1.00 94.62 75 SER A C 1
ATOM 563 O O . SER A 1 75 ? 12.809 -19.138 13.041 1.00 94.62 75 SER A O 1
ATOM 565 N N . GLY A 1 76 ? 12.266 -17.737 11.370 1.00 94.56 76 GLY A N 1
ATOM 566 C CA . GLY A 1 76 ? 13.076 -16.595 11.797 1.00 94.56 76 GLY A CA 1
ATOM 567 C C . GLY A 1 76 ? 14.443 -16.528 11.127 1.00 94.56 76 GLY A C 1
ATOM 568 O O . GLY A 1 76 ? 15.096 -15.484 11.197 1.00 94.56 76 GLY A O 1
ATOM 569 N N . ASP A 1 77 ? 14.842 -17.592 10.428 1.00 97.12 77 ASP A N 1
ATOM 570 C CA . ASP A 1 77 ? 16.060 -17.598 9.627 1.00 97.12 77 ASP A CA 1
ATOM 571 C C . ASP A 1 77 ? 15.965 -16.564 8.504 1.00 97.12 77 ASP A C 1
ATOM 573 O O . ASP A 1 77 ? 14.910 -16.352 7.898 1.00 97.12 77 ASP A O 1
ATOM 577 N N . ILE A 1 78 ? 17.092 -15.919 8.216 1.00 97.75 78 ILE A N 1
ATOM 578 C CA . ILE A 1 78 ? 17.209 -14.983 7.103 1.00 97.75 78 ILE A CA 1
ATOM 579 C C . ILE A 1 78 ? 17.895 -15.711 5.954 1.00 97.75 78 ILE A C 1
ATOM 581 O O . ILE A 1 78 ? 19.065 -16.081 6.055 1.00 97.75 78 ILE A O 1
ATOM 585 N N . GLN A 1 79 ? 17.169 -15.886 4.855 1.00 98.00 79 GLN A N 1
ATOM 586 C CA . GLN A 1 79 ? 17.743 -16.295 3.582 1.00 98.00 79 GLN A CA 1
ATOM 587 C C . GLN A 1 79 ? 18.158 -15.042 2.812 1.00 98.00 79 GLN A C 1
ATOM 589 O O . GLN A 1 79 ? 17.324 -14.180 2.548 1.00 98.00 79 GLN A O 1
ATOM 594 N N . THR A 1 80 ? 19.430 -14.941 2.432 1.00 97.69 80 THR A N 1
ATOM 595 C CA . THR A 1 80 ? 19.926 -13.831 1.609 1.00 97.69 80 THR A CA 1
ATOM 596 C C . THR A 1 80 ? 20.161 -14.318 0.186 1.00 97.69 80 THR A C 1
ATOM 598 O O . THR A 1 80 ? 21.051 -15.133 -0.053 1.00 97.69 80 THR A O 1
ATOM 601 N N . ASP A 1 81 ? 19.396 -13.784 -0.761 1.00 96.31 81 ASP A N 1
ATOM 602 C CA . ASP A 1 81 ? 19.565 -14.047 -2.186 1.00 96.31 81 ASP A CA 1
ATOM 603 C C . ASP A 1 81 ? 20.465 -12.973 -2.815 1.00 96.31 81 ASP A C 1
ATOM 605 O O . ASP A 1 81 ? 20.267 -11.772 -2.609 1.00 96.31 81 ASP A O 1
ATOM 609 N N . SER A 1 82 ? 21.448 -13.392 -3.612 1.00 95.31 82 SER A N 1
ATOM 610 C CA . SER A 1 82 ? 22.278 -12.490 -4.419 1.00 95.31 82 SER A CA 1
ATOM 611 C C . SER A 1 82 ? 21.608 -12.238 -5.769 1.00 95.31 82 SER A C 1
ATOM 613 O O . SER A 1 82 ? 21.672 -13.071 -6.673 1.00 95.31 82 SER A O 1
ATOM 615 N N . VAL A 1 83 ? 20.969 -11.079 -5.923 1.00 96.19 83 VAL A N 1
ATOM 616 C CA . VAL A 1 83 ? 20.249 -10.701 -7.146 1.00 96.19 83 VAL A CA 1
ATOM 617 C C . VAL A 1 83 ? 21.194 -10.003 -8.111 1.00 96.19 83 VAL A C 1
ATOM 619 O O . VAL A 1 83 ? 21.823 -9.005 -7.759 1.00 96.19 83 VAL A O 1
ATOM 622 N N . ALA A 1 84 ? 21.287 -10.508 -9.338 1.00 94.94 84 ALA A N 1
ATOM 623 C CA . ALA A 1 84 ? 22.178 -9.956 -10.349 1.00 94.94 84 ALA A CA 1
ATOM 624 C C . ALA A 1 84 ? 21.722 -8.582 -10.881 1.00 94.94 84 ALA A C 1
ATOM 626 O O . ALA A 1 84 ? 20.533 -8.298 -11.021 1.00 94.94 84 ALA A O 1
ATOM 627 N N . CYS A 1 85 ? 22.699 -7.727 -11.177 1.00 93.31 85 CYS A N 1
ATOM 628 C CA . CYS A 1 85 ? 22.545 -6.355 -11.640 1.00 93.31 85 CYS A CA 1
ATOM 629 C C . CYS A 1 85 ? 23.614 -6.058 -12.700 1.00 93.31 85 CYS A C 1
ATOM 631 O O . CYS A 1 85 ? 24.808 -6.230 -12.452 1.00 93.31 85 CYS A O 1
ATOM 633 N N . TRP A 1 86 ? 23.190 -5.593 -13.876 1.00 93.75 86 TRP A N 1
ATOM 634 C CA . TRP A 1 86 ? 24.073 -5.312 -15.017 1.00 93.75 86 TRP A CA 1
ATOM 635 C C . TRP A 1 86 ? 24.429 -3.835 -15.162 1.00 93.75 86 TRP A C 1
ATOM 637 O O . TRP A 1 86 ? 25.123 -3.456 -16.102 1.00 93.75 86 TRP A O 1
ATOM 647 N N . GLY A 1 87 ? 23.979 -2.995 -14.235 1.00 94.50 87 GLY A N 1
ATOM 648 C CA . GLY A 1 87 ? 24.377 -1.599 -14.176 1.00 94.50 87 GLY A CA 1
ATOM 649 C C . GLY A 1 87 ? 23.622 -0.832 -13.105 1.00 94.50 87 GLY A C 1
ATOM 650 O O . GLY A 1 87 ? 22.459 -1.116 -12.819 1.00 94.50 87 GLY A O 1
ATOM 651 N N . ALA A 1 88 ? 24.285 0.158 -12.524 1.00 95.69 88 ALA A N 1
ATOM 652 C CA . ALA A 1 88 ? 23.693 1.079 -11.574 1.00 95.69 88 ALA A CA 1
ATOM 653 C C . ALA A 1 88 ? 24.082 2.505 -11.957 1.00 95.69 88 ALA A C 1
ATOM 655 O O . ALA A 1 88 ? 25.254 2.819 -12.159 1.00 95.69 88 ALA A O 1
ATOM 656 N N . PHE A 1 89 ? 23.077 3.361 -12.064 1.00 97.00 89 PHE A N 1
ATOM 657 C CA . PHE A 1 89 ? 23.209 4.725 -12.552 1.00 97.00 89 PHE A CA 1
ATOM 658 C C . PHE A 1 89 ? 22.433 5.691 -11.662 1.00 97.00 89 PHE A C 1
ATOM 660 O O . PHE A 1 89 ? 21.617 5.286 -10.830 1.00 97.00 89 PHE A O 1
ATOM 667 N N . SER A 1 90 ? 22.663 6.983 -11.869 1.00 96.38 90 SER A N 1
ATOM 668 C CA . SER A 1 90 ? 22.004 8.076 -11.161 1.00 96.38 90 SER A CA 1
ATOM 669 C C . SER A 1 90 ? 21.497 9.113 -12.164 1.00 96.38 90 SER A C 1
ATOM 671 O O . SER A 1 90 ? 22.129 9.367 -13.182 1.00 96.38 90 SER A O 1
ATOM 673 N N . LEU A 1 91 ? 20.357 9.732 -11.866 1.00 95.56 91 LEU A N 1
ATOM 674 C CA . LEU A 1 91 ? 19.891 10.982 -12.481 1.00 95.56 91 LEU A CA 1
ATOM 675 C C . LEU A 1 91 ? 19.931 12.142 -11.474 1.00 95.56 91 LEU A C 1
ATOM 677 O O . LEU A 1 91 ? 19.403 13.222 -11.736 1.00 95.56 91 LEU A O 1
ATOM 681 N N . GLY A 1 92 ? 20.533 11.908 -10.302 1.00 91.12 92 GLY A N 1
ATOM 682 C CA . GLY A 1 92 ? 20.538 12.831 -9.173 1.00 91.12 92 GLY A CA 1
ATOM 683 C C . GLY A 1 92 ? 21.395 14.079 -9.377 1.00 91.12 92 GLY A C 1
ATOM 684 O O . GLY A 1 92 ? 21.215 15.049 -8.644 1.00 91.12 92 GLY A O 1
ATOM 685 N N . THR A 1 93 ? 22.301 14.073 -10.356 1.00 93.00 93 THR A N 1
ATOM 686 C CA . THR A 1 93 ? 23.114 15.231 -10.749 1.00 93.00 93 THR A CA 1
ATOM 687 C C . THR A 1 93 ? 23.041 15.445 -12.260 1.00 93.00 93 THR A C 1
ATOM 689 O O . THR A 1 93 ? 22.723 14.521 -13.012 1.00 93.00 93 THR A O 1
ATOM 692 N N . SER A 1 94 ? 23.349 16.659 -12.725 1.00 93.25 94 SER A N 1
ATOM 693 C CA . SER A 1 94 ? 23.381 16.961 -14.162 1.00 93.25 94 SER A CA 1
ATOM 694 C C . SER A 1 94 ? 24.432 16.137 -14.912 1.00 93.25 94 SER A C 1
ATOM 696 O O . SER A 1 94 ? 24.193 15.751 -16.051 1.00 93.25 94 SER A O 1
ATOM 698 N N . GLU A 1 95 ? 25.568 15.844 -14.273 1.00 94.75 95 GLU A N 1
ATOM 699 C CA . GLU A 1 95 ? 26.644 15.034 -14.855 1.00 94.75 95 GLU A CA 1
ATOM 700 C C . GLU A 1 95 ? 26.221 13.567 -15.004 1.00 94.75 95 GLU A C 1
ATOM 702 O O . GLU A 1 95 ? 26.323 13.017 -16.100 1.00 94.75 95 GLU A O 1
ATOM 707 N N . ASP A 1 96 ? 25.668 12.955 -13.947 1.00 95.12 96 ASP A N 1
ATOM 708 C CA . ASP A 1 96 ? 25.189 11.566 -14.016 1.00 95.12 96 ASP A CA 1
ATOM 709 C C . ASP A 1 96 ? 24.061 11.431 -15.057 1.00 95.12 96 ASP A C 1
ATOM 711 O O . ASP A 1 96 ? 24.051 10.505 -15.868 1.00 95.12 96 ASP A O 1
ATOM 715 N N . LYS A 1 97 ? 23.135 12.402 -15.088 1.00 95.62 97 LYS A N 1
ATOM 716 C CA . LYS A 1 97 ? 22.037 12.446 -16.061 1.00 95.62 97 LYS A CA 1
ATOM 717 C C . LYS A 1 97 ? 22.545 12.555 -17.495 1.00 95.62 97 LYS A C 1
ATOM 719 O O . LYS A 1 97 ? 22.067 11.818 -18.355 1.00 95.62 97 LYS A O 1
ATOM 724 N N . SER A 1 98 ? 23.505 13.446 -17.747 1.00 95.69 98 SER A N 1
ATOM 725 C CA . SER A 1 98 ? 24.126 13.584 -19.067 1.00 95.69 98 SER A CA 1
ATOM 726 C C . SER A 1 98 ? 24.804 12.282 -19.486 1.00 95.69 98 SER A C 1
ATOM 728 O O . SER A 1 98 ? 24.576 11.818 -20.597 1.00 95.69 98 SER A O 1
ATOM 730 N N . TYR A 1 99 ? 25.532 11.623 -18.579 1.00 95.62 99 TYR A N 1
ATOM 731 C CA . TYR A 1 99 ? 26.137 10.326 -18.870 1.00 95.62 99 TYR A CA 1
ATOM 732 C C . TYR A 1 99 ? 25.088 9.262 -19.230 1.00 95.62 99 TYR A C 1
ATOM 734 O O . TYR A 1 99 ? 25.236 8.559 -20.232 1.00 95.62 99 TYR A O 1
ATOM 742 N N . VAL A 1 100 ? 24.007 9.141 -18.448 1.00 95.56 100 VAL A N 1
ATOM 743 C CA . VAL A 1 100 ? 22.943 8.168 -18.737 1.00 95.56 100 VAL A CA 1
ATOM 744 C C . VAL A 1 100 ? 22.358 8.414 -20.124 1.00 95.56 100 VAL A C 1
ATOM 746 O O . VAL A 1 100 ? 22.334 7.498 -20.946 1.00 95.56 100 VAL A O 1
ATOM 749 N N . LEU A 1 101 ? 21.917 9.643 -20.394 1.00 94.81 101 LEU A N 1
ATOM 750 C CA . LEU A 1 101 ? 21.236 9.974 -21.639 1.00 94.81 101 LEU A CA 1
ATOM 751 C C . LEU A 1 101 ? 22.186 9.903 -22.835 1.00 94.81 101 LEU A C 1
ATOM 753 O O . LEU A 1 101 ? 21.868 9.238 -23.815 1.00 94.81 101 LEU A O 1
ATOM 757 N N . ASP A 1 102 ? 23.343 10.553 -22.776 1.00 94.00 102 ASP A N 1
ATOM 758 C CA . ASP A 1 102 ? 24.185 10.786 -23.952 1.00 94.00 102 ASP A CA 1
ATOM 759 C C . ASP A 1 102 ? 25.266 9.729 -24.170 1.00 94.00 102 ASP A C 1
ATOM 761 O O . ASP A 1 102 ? 25.700 9.540 -25.308 1.00 94.00 102 ASP A O 1
ATOM 765 N N . ASN A 1 103 ? 25.678 9.009 -23.123 1.00 91.75 103 ASN A N 1
ATOM 766 C CA . ASN A 1 103 ? 26.726 7.994 -23.224 1.00 91.75 103 ASN A CA 1
ATOM 767 C C . ASN A 1 103 ? 26.184 6.575 -23.090 1.00 91.75 103 ASN A C 1
ATOM 769 O O . ASN A 1 103 ? 26.583 5.722 -23.872 1.00 91.75 103 ASN A O 1
ATOM 773 N N . PHE A 1 104 ? 25.298 6.303 -22.131 1.00 92.06 104 PHE A N 1
ATOM 774 C CA . PHE A 1 104 ? 24.859 4.935 -21.851 1.00 92.06 104 PHE A CA 1
ATOM 775 C C . PHE A 1 104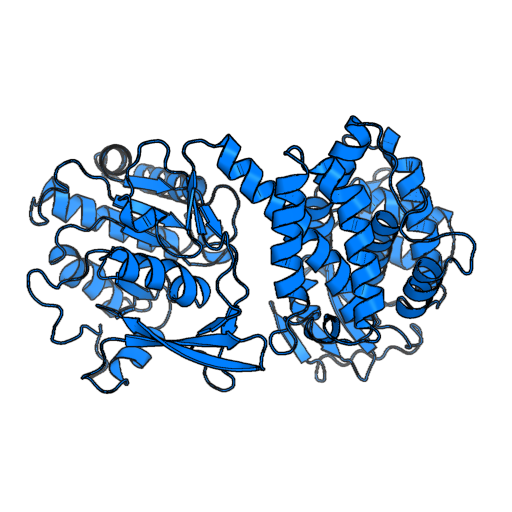 ? 23.711 4.472 -22.752 1.00 92.06 104 PHE A C 1
ATOM 777 O O . PHE A 1 104 ? 23.872 3.478 -23.461 1.00 92.06 104 PHE A O 1
ATOM 784 N N . LEU A 1 105 ? 22.575 5.182 -22.775 1.00 91.50 105 LEU A N 1
ATOM 785 C CA . LEU A 1 105 ? 21.396 4.761 -23.549 1.00 91.50 105 LEU A CA 1
ATOM 786 C C . LEU A 1 105 ? 21.691 4.487 -25.038 1.00 91.50 105 LEU A C 1
ATOM 788 O O . LEU A 1 105 ? 21.177 3.491 -25.547 1.00 91.50 105 LEU A O 1
ATOM 792 N N . PRO A 1 106 ? 22.542 5.265 -25.743 1.00 89.75 106 PRO A N 1
ATOM 793 C CA . PRO A 1 106 ? 22.868 4.995 -27.144 1.00 89.75 106 PRO A CA 1
ATOM 794 C C . PRO A 1 106 ? 23.661 3.705 -27.382 1.00 89.75 106 PRO A C 1
ATOM 796 O O . PRO A 1 106 ? 23.767 3.274 -28.527 1.00 89.75 106 PRO A O 1
ATOM 799 N N . THR A 1 107 ? 24.234 3.098 -26.336 1.00 87.25 107 THR A N 1
ATOM 800 C CA . THR A 1 107 ? 24.949 1.812 -26.444 1.00 87.25 107 THR A CA 1
ATOM 801 C C . THR A 1 107 ? 24.046 0.598 -26.280 1.00 87.25 107 THR A C 1
ATOM 803 O O . THR A 1 107 ? 24.466 -0.514 -26.604 1.00 87.25 107 THR A O 1
ATOM 806 N N . LEU A 1 108 ? 22.830 0.788 -25.763 1.00 86.88 108 LEU A N 1
ATOM 807 C CA . LEU A 1 108 ? 21.920 -0.314 -25.490 1.00 86.88 108 LEU A CA 1
ATOM 808 C C . LEU A 1 108 ? 21.441 -0.966 -26.785 1.00 86.88 108 LEU A C 1
ATOM 810 O O . LEU A 1 108 ? 21.221 -0.302 -27.797 1.00 86.88 108 LEU A O 1
ATOM 814 N N . LYS A 1 109 ? 21.240 -2.281 -26.718 1.00 83.19 109 LYS A N 1
ATOM 815 C CA . LYS A 1 109 ? 20.658 -3.088 -27.790 1.00 83.19 109 LYS A CA 1
ATOM 816 C C . LYS A 1 109 ? 19.531 -3.945 -27.229 1.00 83.19 109 LYS A C 1
ATOM 818 O O . LYS A 1 109 ? 19.679 -4.524 -26.153 1.00 83.19 109 LYS A O 1
ATOM 823 N N . GLY A 1 110 ? 18.418 -4.037 -27.956 1.00 81.00 110 GLY A N 1
ATOM 824 C CA . GLY A 1 110 ? 17.317 -4.939 -27.606 1.00 81.00 110 GLY A CA 1
ATOM 825 C C . GLY A 1 110 ? 16.625 -4.613 -26.277 1.00 81.00 110 GLY A C 1
ATOM 826 O O . GLY A 1 110 ? 16.171 -5.525 -25.583 1.00 81.00 110 GLY A O 1
ATOM 827 N N . ILE A 1 111 ? 16.563 -3.329 -25.900 1.00 88.12 111 ILE A N 1
ATOM 828 C CA . ILE A 1 111 ? 15.773 -2.887 -24.745 1.00 88.12 111 ILE A CA 1
ATOM 829 C C . ILE A 1 111 ? 14.309 -3.284 -24.951 1.00 88.12 111 ILE A C 1
ATOM 831 O O . ILE A 1 111 ? 13.728 -3.015 -25.995 1.00 88.12 111 ILE A O 1
ATOM 835 N N . SER A 1 112 ? 13.716 -3.950 -23.966 1.00 88.88 112 SER A N 1
ATOM 836 C CA . SER A 1 112 ? 12.355 -4.497 -24.109 1.00 88.88 112 SER A CA 1
ATOM 837 C C . SER A 1 112 ? 11.471 -4.270 -22.895 1.00 88.88 112 SER A C 1
ATOM 839 O O . SER A 1 112 ? 10.253 -4.248 -23.042 1.00 88.88 112 SER A O 1
ATOM 841 N N . ILE A 1 113 ? 12.056 -4.053 -21.714 1.00 95.25 113 ILE A N 1
ATOM 842 C CA . ILE A 1 113 ? 11.302 -3.738 -20.502 1.00 95.25 113 ILE A CA 1
ATOM 843 C C . ILE A 1 113 ? 11.899 -2.513 -19.813 1.00 95.25 113 ILE A C 1
ATOM 845 O O . ILE A 1 113 ? 13.117 -2.411 -19.634 1.00 95.25 113 ILE A O 1
ATOM 849 N N . LEU A 1 114 ? 11.021 -1.607 -19.391 1.00 97.50 114 LEU A N 1
ATOM 850 C CA . LEU A 1 114 ? 11.328 -0.488 -18.516 1.00 97.50 114 LEU A CA 1
ATOM 851 C C . LEU A 1 114 ? 10.448 -0.561 -17.258 1.00 97.50 114 LEU A C 1
ATOM 853 O O . LEU A 1 114 ? 9.252 -0.293 -17.298 1.00 97.50 114 LEU A O 1
ATOM 857 N N . GLY A 1 115 ? 11.044 -0.932 -16.131 1.00 98.00 115 GLY A N 1
ATOM 858 C CA . GLY A 1 115 ? 10.401 -0.897 -14.822 1.00 98.00 115 GLY A CA 1
ATOM 859 C C . GLY A 1 115 ? 10.365 0.513 -14.237 1.00 98.00 115 GLY A C 1
ATOM 860 O O . GLY A 1 115 ? 11.340 1.252 -14.372 1.00 98.00 115 GLY A O 1
ATOM 861 N N . ILE A 1 116 ? 9.291 0.872 -13.539 1.00 98.06 116 ILE A N 1
ATOM 862 C CA . ILE A 1 116 ? 9.162 2.133 -12.794 1.00 98.06 116 ILE A CA 1
ATOM 863 C C . ILE A 1 116 ? 8.874 1.803 -11.327 1.00 98.06 116 ILE A C 1
ATOM 865 O O . ILE A 1 116 ? 8.060 0.939 -11.029 1.00 98.06 116 ILE A O 1
ATOM 869 N N . GLY A 1 117 ? 9.569 2.456 -10.399 1.00 96.44 117 GLY A N 1
ATOM 870 C CA . GLY A 1 117 ? 9.288 2.366 -8.965 1.00 96.44 117 GLY A CA 1
ATOM 871 C C . GLY A 1 117 ? 9.738 3.638 -8.263 1.00 96.44 117 GLY A C 1
ATOM 872 O O . GLY A 1 117 ? 10.865 3.720 -7.763 1.00 96.44 117 GLY A O 1
ATOM 873 N N . VAL A 1 118 ? 8.878 4.653 -8.284 1.00 94.25 118 VAL A N 1
ATOM 874 C CA . VAL A 1 118 ? 9.212 6.050 -7.976 1.00 94.25 118 VAL A CA 1
ATOM 875 C C . VAL A 1 118 ? 8.320 6.657 -6.895 1.00 94.25 118 VAL A C 1
ATOM 877 O O . VAL A 1 118 ? 8.465 7.843 -6.590 1.00 94.25 118 VAL A O 1
ATOM 880 N N . THR A 1 119 ? 7.490 5.835 -6.252 1.00 90.50 119 THR A N 1
ATOM 881 C CA . THR A 1 119 ? 6.469 6.159 -5.245 1.00 90.50 119 THR A CA 1
ATOM 882 C C . THR A 1 119 ? 5.298 6.970 -5.793 1.00 90.50 119 THR A C 1
ATOM 884 O O . THR A 1 119 ? 5.384 7.632 -6.828 1.00 90.50 119 THR A O 1
ATOM 887 N N . GLU A 1 120 ? 4.208 7.010 -5.030 1.00 87.25 120 GLU A N 1
ATOM 888 C CA . GLU A 1 120 ? 3.023 7.820 -5.315 1.00 87.25 120 GLU A CA 1
ATOM 889 C C . GLU A 1 120 ? 3.377 9.304 -5.505 1.00 87.25 120 GLU A C 1
ATOM 891 O O . GLU A 1 120 ? 2.799 9.980 -6.353 1.00 87.25 120 GLU A O 1
ATOM 896 N N . ALA A 1 121 ? 4.375 9.807 -4.768 1.00 86.00 121 ALA A N 1
ATOM 897 C CA . ALA A 1 121 ? 4.862 11.178 -4.904 1.00 86.00 121 ALA A CA 1
ATOM 898 C C . ALA A 1 121 ? 5.584 11.420 -6.241 1.00 86.00 121 ALA A C 1
ATOM 900 O O . ALA A 1 121 ? 5.536 12.525 -6.780 1.00 86.00 121 ALA A O 1
ATOM 901 N N . GLY A 1 122 ? 6.253 10.402 -6.788 1.00 91.44 122 GLY A N 1
ATOM 902 C CA . GLY A 1 122 ? 6.861 10.466 -8.115 1.00 91.44 122 GLY A CA 1
ATOM 903 C C . GLY A 1 122 ? 5.817 10.497 -9.231 1.00 91.44 122 GLY A C 1
ATOM 904 O O . GLY A 1 122 ? 5.994 11.225 -10.206 1.00 91.44 122 GLY A O 1
ATOM 905 N N . LEU A 1 123 ? 4.707 9.781 -9.045 1.00 93.81 123 LEU A N 1
ATOM 906 C CA . LEU A 1 123 ? 3.569 9.709 -9.968 1.00 93.81 123 LEU A CA 1
ATOM 907 C C . LEU A 1 123 ? 2.493 10.779 -9.721 1.00 93.81 123 LEU A C 1
ATOM 909 O O . LEU A 1 123 ? 1.409 10.698 -10.292 1.00 93.81 123 LEU A O 1
ATOM 913 N N . ALA A 1 124 ? 2.754 11.770 -8.865 1.00 90.31 124 ALA A N 1
ATOM 914 C CA . ALA A 1 124 ? 1.739 12.746 -8.470 1.00 90.31 124 ALA A CA 1
ATOM 915 C C . ALA A 1 124 ? 1.266 13.641 -9.634 1.00 90.31 124 ALA A C 1
ATOM 917 O O . ALA A 1 124 ? 0.117 14.081 -9.645 1.00 90.31 124 ALA A O 1
ATOM 918 N N . SER A 1 125 ? 2.144 13.931 -10.598 1.00 95.62 125 SER A N 1
ATOM 919 C CA . SER A 1 125 ? 1.826 14.688 -11.813 1.00 95.62 125 SER A CA 1
ATOM 920 C C . SER A 1 125 ? 2.925 14.538 -12.871 1.00 95.62 125 SER A C 1
ATOM 922 O O . SER A 1 125 ? 4.046 14.129 -12.564 1.00 95.62 125 SER A O 1
ATOM 924 N N . LYS A 1 126 ? 2.651 14.973 -14.109 1.00 96.81 126 LYS A N 1
ATOM 925 C CA . LYS A 1 126 ? 3.677 15.101 -15.162 1.00 96.81 126 LYS A CA 1
ATOM 926 C C . LYS A 1 126 ? 4.823 16.056 -14.809 1.00 96.81 126 LYS A C 1
ATOM 928 O O . LYS A 1 126 ? 5.892 15.988 -15.407 1.00 96.81 126 LYS A O 1
ATOM 933 N N . ASP A 1 127 ? 4.593 16.972 -13.867 1.00 97.38 127 ASP A N 1
ATOM 934 C CA . ASP A 1 127 ? 5.546 18.024 -13.525 1.00 97.38 127 ASP A CA 1
ATOM 935 C C . ASP A 1 127 ? 6.623 17.563 -12.550 1.00 97.38 127 ASP A C 1
ATOM 937 O O . ASP A 1 127 ? 7.612 18.284 -12.349 1.00 97.38 127 ASP A O 1
ATOM 941 N N . THR A 1 128 ? 6.467 16.371 -11.965 1.00 96.06 128 THR A N 1
ATOM 942 C CA . THR A 1 128 ? 7.496 15.795 -11.108 1.00 96.06 128 THR A CA 1
ATOM 943 C C . THR A 1 128 ? 8.782 15.592 -11.909 1.00 96.06 128 THR A C 1
ATOM 945 O O . THR A 1 128 ? 8.776 15.246 -13.093 1.00 96.06 128 THR A O 1
ATOM 948 N N . GLN A 1 129 ? 9.927 15.798 -11.253 1.00 95.50 129 GLN A N 1
ATOM 949 C CA . GLN A 1 129 ? 11.222 15.657 -11.920 1.00 95.50 129 GLN A CA 1
ATOM 950 C C . GLN A 1 129 ? 11.410 14.262 -12.529 1.00 95.50 129 GLN A C 1
ATOM 952 O O . GLN A 1 129 ? 12.002 14.131 -13.592 1.00 95.50 129 GLN A O 1
ATOM 957 N N . VAL A 1 130 ? 10.881 13.225 -11.877 1.00 95.56 130 VAL A N 1
ATOM 958 C CA . VAL A 1 130 ? 11.032 11.845 -12.340 1.00 95.56 130 VAL A CA 1
ATOM 959 C C . VAL A 1 130 ? 10.223 11.552 -13.605 1.00 95.56 130 VAL A C 1
ATOM 961 O O . VAL A 1 130 ? 10.719 10.834 -14.466 1.00 95.56 130 VAL A O 1
ATOM 964 N N . MET A 1 131 ? 9.035 12.146 -13.770 1.00 97.69 131 MET A N 1
ATOM 965 C CA . MET A 1 131 ? 8.265 12.020 -15.013 1.00 97.69 131 MET A CA 1
ATOM 966 C C . MET A 1 131 ? 8.929 12.784 -16.162 1.00 97.69 131 MET A C 1
ATOM 968 O O . MET A 1 131 ? 9.027 12.265 -17.270 1.00 97.69 131 MET A O 1
ATOM 972 N N . LYS A 1 132 ? 9.474 13.977 -15.891 1.00 97.44 132 LYS A N 1
ATOM 973 C CA . LYS A 1 132 ? 10.284 14.724 -16.871 1.00 97.44 132 LYS A CA 1
ATOM 974 C C . LYS A 1 132 ? 11.518 13.934 -17.307 1.00 97.44 132 LYS A C 1
ATOM 976 O O . LYS A 1 132 ? 11.832 13.880 -18.491 1.00 97.44 132 LYS A O 1
ATOM 981 N N . ASP A 1 133 ? 12.188 13.284 -16.362 1.00 96.94 133 ASP A N 1
ATOM 982 C CA . ASP A 1 133 ? 13.368 12.467 -16.638 1.00 96.94 133 ASP A CA 1
ATOM 983 C C . ASP A 1 133 ? 13.028 11.204 -17.436 1.00 96.94 133 ASP A C 1
ATOM 985 O O . ASP A 1 133 ? 13.739 10.872 -18.382 1.00 96.94 133 ASP A O 1
ATOM 989 N N . LEU A 1 134 ? 11.916 10.537 -17.115 1.00 97.81 134 LEU A N 1
ATOM 990 C CA . LEU A 1 134 ? 11.397 9.422 -17.907 1.00 97.81 134 LEU A CA 1
ATOM 991 C C . LEU A 1 134 ? 11.089 9.847 -19.350 1.00 97.81 134 LEU A C 1
ATOM 993 O O . LEU A 1 134 ? 11.443 9.145 -20.295 1.00 97.81 134 LEU A O 1
ATOM 997 N N . PHE A 1 135 ? 10.483 11.020 -19.531 1.00 98.06 135 PHE A N 1
ATOM 998 C CA . PHE A 1 135 ? 10.208 11.552 -20.859 1.00 98.06 135 PHE A CA 1
ATOM 999 C C . PHE A 1 135 ? 11.496 11.807 -21.660 1.00 98.06 135 PHE A C 1
ATOM 1001 O O . PHE A 1 135 ? 11.566 11.428 -22.828 1.00 98.06 135 PHE A O 1
ATOM 1008 N N . LEU A 1 136 ? 12.550 12.344 -21.030 1.00 96.94 136 LEU A N 1
ATOM 1009 C CA . LEU A 1 136 ? 13.872 12.496 -21.661 1.00 96.94 136 LEU A CA 1
ATOM 1010 C C . LEU A 1 136 ? 14.483 11.144 -22.071 1.00 96.94 136 LEU A C 1
ATOM 1012 O O . LEU A 1 136 ? 15.088 11.041 -23.140 1.00 96.94 136 LEU A O 1
ATOM 1016 N N . VAL A 1 137 ? 14.301 10.095 -21.260 1.00 96.56 137 VAL A N 1
ATOM 1017 C CA . VAL A 1 137 ? 14.712 8.725 -21.619 1.00 96.56 137 VAL A CA 1
ATOM 1018 C C . VAL A 1 137 ? 13.980 8.258 -22.880 1.00 96.56 137 VAL A C 1
ATOM 1020 O O . VAL A 1 137 ? 14.623 7.750 -23.799 1.00 96.56 137 VAL A O 1
ATOM 1023 N N . PHE A 1 138 ? 12.664 8.475 -22.979 1.00 96.56 138 PHE A N 1
ATOM 1024 C CA . PHE A 1 138 ? 11.912 8.109 -24.182 1.00 96.56 138 PHE A CA 1
ATOM 1025 C C . PHE A 1 138 ? 12.285 8.947 -25.406 1.00 96.56 138 PHE A C 1
ATOM 1027 O O . PHE A 1 138 ? 12.404 8.381 -26.490 1.00 96.56 138 PHE A O 1
ATOM 1034 N N . GLN A 1 139 ? 12.549 10.249 -25.258 1.00 95.88 139 GLN A N 1
ATOM 1035 C CA . GLN A 1 139 ? 13.081 11.068 -26.356 1.00 95.88 139 GLN A CA 1
ATOM 1036 C C . GLN A 1 139 ? 14.419 10.518 -26.857 1.00 95.88 139 GLN A C 1
ATOM 1038 O O . GLN A 1 139 ? 14.663 10.449 -28.063 1.00 95.88 139 GLN A O 1
ATOM 1043 N N . LYS A 1 140 ? 15.281 10.063 -25.941 1.00 94.31 140 LYS A N 1
ATOM 1044 C CA . LYS A 1 140 ? 16.545 9.440 -26.327 1.00 94.31 140 LYS A CA 1
ATOM 1045 C C . LYS A 1 140 ? 16.336 8.104 -27.028 1.00 94.31 140 LYS A C 1
ATOM 1047 O O . LYS A 1 140 ? 17.004 7.858 -28.026 1.00 94.31 140 LYS A O 1
ATOM 1052 N N . PHE A 1 141 ? 15.392 7.277 -26.579 1.00 92.62 141 PHE A N 1
ATOM 1053 C CA . PHE A 1 141 ? 15.015 6.058 -27.297 1.00 92.62 141 PHE A CA 1
ATOM 1054 C C . PHE A 1 141 ? 14.473 6.341 -28.695 1.00 92.62 141 PHE A C 1
ATOM 1056 O O . PHE A 1 141 ? 14.938 5.718 -29.645 1.00 92.62 141 PHE A O 1
ATOM 1063 N N . GLN A 1 142 ? 13.584 7.320 -28.854 1.00 92.81 142 GLN A N 1
ATOM 1064 C CA . GLN A 1 142 ? 13.113 7.750 -30.169 1.00 92.81 142 GLN A CA 1
ATOM 1065 C C . GLN A 1 142 ? 14.291 8.165 -31.063 1.00 92.81 142 GLN A C 1
ATOM 1067 O O . GLN A 1 142 ? 14.389 7.726 -32.211 1.00 92.81 142 GLN A O 1
ATOM 1072 N N . GLN A 1 143 ? 15.225 8.959 -30.529 1.00 90.56 143 GLN A N 1
ATOM 1073 C CA . GLN A 1 143 ? 16.423 9.357 -31.259 1.00 90.56 143 GLN A CA 1
ATOM 1074 C C . GLN A 1 143 ? 17.242 8.139 -31.706 1.00 90.56 143 GLN A C 1
ATOM 1076 O O . GLN A 1 143 ? 17.564 8.029 -32.883 1.00 90.56 143 GLN A O 1
ATOM 1081 N N . VAL A 1 144 ? 17.576 7.211 -30.806 1.00 87.44 144 VAL A N 1
ATOM 1082 C CA . VAL A 1 144 ? 18.526 6.129 -31.127 1.00 87.44 144 VAL A CA 1
ATOM 1083 C C . VAL A 1 144 ? 17.903 4.956 -31.890 1.00 87.44 144 VAL A C 1
ATOM 1085 O O . VAL A 1 144 ? 18.608 4.303 -32.660 1.00 87.44 144 VAL A O 1
ATOM 1088 N N . ILE A 1 145 ? 16.606 4.695 -31.703 1.00 84.62 145 ILE A N 1
ATOM 1089 C CA . ILE A 1 145 ? 15.867 3.606 -32.363 1.00 84.62 145 ILE A CA 1
ATOM 1090 C C . ILE A 1 145 ? 15.341 4.072 -33.723 1.00 84.62 145 ILE A C 1
ATOM 1092 O O . ILE A 1 145 ? 15.613 3.436 -34.737 1.00 84.62 145 ILE A O 1
ATOM 1096 N N . VAL A 1 146 ? 14.616 5.195 -33.764 1.00 83.75 146 VAL A N 1
ATOM 1097 C CA . VAL A 1 146 ? 13.897 5.628 -34.974 1.00 83.75 146 VAL A CA 1
ATOM 1098 C C . VAL A 1 146 ? 14.771 6.508 -35.862 1.00 83.75 146 VAL A C 1
ATOM 1100 O O . VAL A 1 146 ? 14.909 6.234 -37.055 1.00 83.75 146 VAL A O 1
ATOM 1103 N N . LYS A 1 147 ? 15.367 7.564 -35.292 1.00 80.25 147 LYS A N 1
ATOM 1104 C CA . LYS A 1 147 ? 16.074 8.595 -36.074 1.00 80.25 147 LYS A CA 1
ATOM 1105 C C . LYS A 1 147 ? 17.467 8.120 -36.501 1.00 80.25 147 LYS A C 1
ATOM 1107 O O . LYS A 1 147 ? 17.800 8.162 -37.683 1.00 80.25 147 LYS A O 1
ATOM 1112 N N . ASP A 1 148 ? 18.251 7.608 -35.558 1.00 82.31 148 ASP A N 1
ATOM 1113 C CA . ASP A 1 148 ? 19.637 7.196 -35.790 1.00 82.31 148 ASP A CA 1
ATOM 1114 C C . ASP A 1 148 ? 19.767 5.732 -36.241 1.00 82.31 148 ASP A C 1
ATOM 1116 O O . ASP A 1 148 ? 20.806 5.369 -36.796 1.00 82.31 148 ASP A O 1
ATOM 1120 N N . LYS A 1 149 ? 18.755 4.886 -35.979 1.00 76.00 149 LYS A N 1
ATOM 1121 C CA . LYS A 1 149 ? 18.766 3.433 -36.252 1.00 76.00 149 LYS A CA 1
ATOM 1122 C C . LYS A 1 149 ? 20.016 2.717 -35.705 1.00 76.00 149 LYS A C 1
ATOM 1124 O O . LYS A 1 149 ? 20.586 1.848 -36.361 1.00 76.00 149 LYS A O 1
ATOM 1129 N N . LYS A 1 150 ? 20.482 3.136 -34.523 1.00 68.25 150 LYS A N 1
ATOM 1130 C CA . LYS A 1 150 ? 21.708 2.642 -33.862 1.00 68.25 150 LYS A CA 1
ATOM 1131 C C . LYS A 1 150 ? 21.448 1.530 -32.855 1.00 68.25 150 LYS A C 1
ATOM 1133 O O . LYS A 1 150 ? 22.327 0.703 -32.627 1.00 68.25 150 LYS A O 1
ATOM 1138 N N . CYS A 1 151 ? 20.266 1.520 -32.250 1.00 64.12 151 CYS A N 1
ATOM 1139 C CA . CYS A 1 151 ? 19.788 0.366 -31.503 1.00 64.12 151 CYS A CA 1
ATOM 1140 C C . CYS A 1 151 ? 19.214 -0.626 -32.520 1.00 64.12 151 CYS A C 1
ATOM 1142 O O . CYS A 1 151 ? 18.528 -0.194 -33.450 1.00 64.12 151 CYS A O 1
ATOM 1144 N N . GLU A 1 152 ? 19.517 -1.921 -32.376 1.00 60.41 152 GLU A N 1
ATOM 1145 C CA . GLU A 1 152 ? 18.849 -2.952 -33.178 1.00 60.41 152 GLU A CA 1
ATOM 1146 C C . GLU A 1 152 ? 17.343 -2.708 -33.108 1.00 60.41 152 GLU A C 1
ATOM 1148 O O . GLU A 1 152 ? 16.812 -2.458 -32.019 1.00 60.41 152 GLU A O 1
ATOM 1153 N N . ASP A 1 153 ? 16.692 -2.721 -34.278 1.00 54.09 153 ASP A N 1
ATOM 1154 C CA . ASP A 1 153 ? 15.238 -2.686 -34.380 1.00 54.09 153 ASP A CA 1
ATOM 1155 C C . ASP A 1 153 ? 14.693 -3.623 -33.300 1.00 54.09 153 ASP A C 1
ATOM 1157 O O . ASP A 1 153 ? 15.220 -4.722 -33.089 1.00 54.09 153 ASP A O 1
ATOM 1161 N N . LEU A 1 154 ? 13.637 -3.205 -32.607 1.00 60.72 154 LEU A N 1
ATOM 1162 C CA . LEU A 1 154 ? 12.963 -4.048 -31.626 1.00 60.72 154 LEU A CA 1
ATOM 1163 C C . LEU A 1 154 ? 12.446 -5.360 -32.269 1.00 60.72 154 LEU A C 1
ATOM 1165 O O . LEU A 1 154 ? 11.842 -6.184 -31.588 1.00 60.72 154 LEU A O 1
ATOM 1169 N N . ASN A 1 155 ? 12.685 -5.576 -33.572 1.00 52.91 155 ASN A N 1
ATOM 1170 C CA . ASN A 1 155 ? 12.252 -6.693 -34.395 1.00 52.91 155 ASN A CA 1
ATOM 1171 C C . ASN A 1 155 ? 10.726 -6.792 -34.339 1.00 52.91 155 ASN A C 1
ATOM 1173 O O . ASN A 1 155 ? 10.161 -7.868 -34.153 1.00 52.91 155 ASN A O 1
ATOM 1177 N N . GLY A 1 156 ? 10.072 -5.626 -34.419 1.00 62.31 156 GLY A N 1
ATOM 1178 C CA . GLY A 1 156 ? 8.627 -5.468 -34.260 1.00 62.31 156 GLY A CA 1
ATOM 1179 C C . GLY A 1 156 ? 8.107 -5.563 -32.820 1.00 62.31 156 GLY A C 1
ATOM 1180 O O . GLY A 1 156 ? 6.896 -5.505 -32.629 1.00 62.31 156 GLY A O 1
ATOM 1181 N N . LYS A 1 157 ? 8.971 -5.708 -31.805 1.00 75.81 157 LYS A N 1
ATOM 1182 C CA . LYS A 1 157 ? 8.558 -5.690 -30.391 1.00 75.81 157 LYS A CA 1
ATOM 1183 C C . LYS A 1 157 ? 8.407 -4.260 -29.877 1.00 75.81 157 LYS A C 1
ATOM 1185 O O . LYS A 1 157 ? 8.963 -3.322 -30.436 1.00 75.81 157 LYS A O 1
ATOM 1190 N N . LYS A 1 158 ? 7.666 -4.090 -28.787 1.00 89.94 158 LYS A N 1
ATOM 1191 C CA . LYS A 1 158 ? 7.514 -2.807 -28.094 1.00 89.94 158 LYS A CA 1
ATOM 1192 C C . LYS A 1 158 ? 8.278 -2.820 -26.771 1.00 89.94 158 LYS A C 1
ATOM 1194 O O . LYS A 1 158 ? 8.524 -3.882 -26.200 1.00 89.94 158 LYS A O 1
ATOM 1199 N N . ILE A 1 159 ? 8.650 -1.643 -26.275 1.00 94.00 159 ILE A N 1
ATOM 1200 C CA . ILE A 1 159 ? 9.182 -1.485 -24.921 1.00 94.00 159 ILE A CA 1
ATOM 1201 C C . ILE A 1 159 ? 8.000 -1.524 -23.954 1.00 94.00 159 ILE A C 1
ATOM 1203 O O . ILE A 1 159 ? 7.147 -0.634 -23.955 1.00 94.00 159 ILE A O 1
ATOM 1207 N N . CYS A 1 160 ? 7.964 -2.555 -23.119 1.00 96.88 160 CYS A N 1
ATOM 1208 C CA . CYS A 1 160 ? 6.950 -2.735 -22.092 1.00 96.88 160 CYS A CA 1
ATOM 1209 C C . CYS A 1 160 ? 7.333 -1.930 -20.849 1.00 96.88 160 CYS A C 1
ATOM 1211 O O . CYS A 1 160 ? 8.370 -2.172 -20.230 1.00 96.88 160 CYS A O 1
ATOM 1213 N N . VAL A 1 161 ? 6.501 -0.966 -20.481 1.00 98.38 161 VAL A N 1
ATOM 1214 C CA . VAL A 1 161 ? 6.661 -0.139 -19.289 1.00 98.38 161 VAL A CA 1
ATOM 1215 C C . VAL A 1 161 ? 5.813 -0.737 -18.177 1.00 98.38 161 VAL A C 1
ATOM 1217 O O . VAL A 1 161 ? 4.587 -0.738 -18.278 1.00 98.38 161 VAL A O 1
ATOM 1220 N N . ILE A 1 162 ? 6.462 -1.241 -17.127 1.00 98.25 162 ILE A N 1
ATOM 1221 C CA . ILE A 1 162 ? 5.798 -1.859 -15.973 1.00 98.25 162 ILE A CA 1
ATOM 1222 C C . ILE A 1 162 ? 6.013 -0.966 -14.760 1.00 98.25 162 ILE A C 1
ATOM 1224 O O . ILE A 1 162 ? 7.130 -0.845 -14.252 1.00 98.25 162 ILE A O 1
ATOM 1228 N N . ASP A 1 163 ? 4.941 -0.349 -14.286 1.00 97.25 163 ASP A N 1
ATOM 1229 C CA . ASP A 1 163 ? 4.965 0.429 -13.055 1.00 97.25 163 ASP A CA 1
ATOM 1230 C C . ASP A 1 163 ? 4.789 -0.490 -11.838 1.00 97.25 163 ASP A C 1
ATOM 1232 O O . ASP A 1 163 ? 3.995 -1.427 -11.869 1.00 97.25 163 ASP A O 1
ATOM 1236 N N . MET A 1 164 ? 5.570 -0.268 -10.786 1.00 96.06 164 MET A N 1
ATOM 1237 C CA . MET A 1 164 ? 5.581 -1.045 -9.547 1.00 96.06 164 MET A CA 1
ATOM 1238 C C . MET A 1 164 ? 5.075 -0.241 -8.343 1.00 96.06 164 MET A C 1
ATOM 1240 O O . MET A 1 164 ? 5.177 -0.712 -7.209 1.00 96.06 164 MET A O 1
ATOM 1244 N N . ASP A 1 165 ? 4.571 0.973 -8.555 1.00 92.81 165 ASP A N 1
ATOM 1245 C CA . ASP A 1 165 ? 3.988 1.796 -7.507 1.00 92.81 165 ASP A CA 1
ATOM 1246 C C . ASP A 1 165 ? 2.530 1.403 -7.247 1.00 92.81 165 ASP A C 1
ATOM 1248 O O . ASP A 1 165 ? 1.769 1.048 -8.150 1.00 92.81 165 ASP A O 1
ATOM 1252 N N . ASN A 1 166 ? 2.120 1.476 -5.978 1.00 88.75 166 ASN A N 1
ATOM 1253 C CA . ASN A 1 166 ? 0.794 1.066 -5.513 1.00 88.75 166 ASN A CA 1
ATOM 1254 C C . ASN A 1 166 ? -0.271 2.146 -5.800 1.00 88.75 166 ASN A C 1
ATOM 1256 O O . ASN A 1 166 ? -0.972 2.618 -4.903 1.00 88.75 166 ASN A O 1
ATOM 1260 N N . VAL A 1 167 ? -0.378 2.538 -7.069 1.00 88.06 167 VAL A N 1
ATOM 1261 C CA . VAL A 1 167 ? -1.321 3.530 -7.589 1.00 88.06 167 VAL A CA 1
ATOM 1262 C C . VAL A 1 167 ? -2.304 2.833 -8.539 1.00 88.06 167 VAL A C 1
ATOM 1264 O O . VAL A 1 167 ? -1.871 2.087 -9.413 1.00 88.06 167 VAL A O 1
ATOM 1267 N N . PRO A 1 168 ? -3.625 3.062 -8.420 1.00 86.31 168 PRO A N 1
ATOM 1268 C CA . PRO A 1 168 ? -4.590 2.519 -9.374 1.00 86.31 168 PRO A CA 1
ATOM 1269 C C . PRO A 1 168 ? -4.314 3.004 -10.800 1.00 86.31 168 PRO A C 1
ATOM 1271 O O . PRO A 1 168 ? -4.046 4.194 -10.996 1.00 86.31 168 PRO A O 1
ATOM 1274 N N . ASN A 1 169 ? -4.431 2.096 -11.775 1.00 93.56 169 ASN A N 1
ATOM 1275 C CA . ASN A 1 169 ? -4.192 2.360 -13.200 1.00 93.56 169 ASN A CA 1
ATOM 1276 C C . ASN A 1 169 ? -2.849 3.083 -13.441 1.00 93.56 169 ASN A C 1
ATOM 1278 O O . ASN A 1 169 ? -2.774 4.088 -14.149 1.00 93.56 169 ASN A O 1
ATOM 1282 N N . ASN A 1 170 ? -1.799 2.623 -12.756 1.00 96.19 170 ASN A N 1
ATOM 1283 C CA . ASN A 1 170 ? -0.469 3.231 -12.772 1.00 96.19 170 ASN A CA 1
ATOM 1284 C C . ASN A 1 170 ? 0.115 3.360 -14.193 1.00 96.19 170 ASN A C 1
ATOM 1286 O O . ASN A 1 170 ? 0.562 4.445 -14.566 1.00 96.19 170 ASN A O 1
ATOM 1290 N N . GLY A 1 171 ? 0.002 2.321 -15.022 1.00 97.88 171 GLY A N 1
ATOM 1291 C CA . GLY A 1 171 ? 0.388 2.351 -16.434 1.00 97.88 171 GLY A CA 1
ATOM 1292 C C . GLY A 1 171 ? -0.343 3.437 -17.228 1.00 97.88 171 GLY A C 1
ATOM 1293 O O . GLY A 1 171 ? 0.298 4.229 -17.923 1.00 97.88 171 GLY A O 1
ATOM 1294 N N . ASP A 1 172 ? -1.665 3.548 -17.073 1.00 98.00 172 ASP A N 1
ATOM 1295 C CA . ASP A 1 172 ? -2.460 4.579 -17.755 1.00 98.00 172 ASP A CA 1
ATOM 1296 C C . ASP A 1 172 ? -2.069 5.996 -17.327 1.00 98.00 172 ASP A C 1
ATOM 1298 O O . ASP A 1 172 ? -2.017 6.901 -18.163 1.00 98.00 172 ASP A O 1
ATOM 1302 N N . LYS A 1 173 ? -1.741 6.203 -16.045 1.00 97.81 173 LYS A N 1
ATOM 1303 C CA . LYS A 1 173 ? -1.252 7.503 -15.557 1.00 97.81 173 LYS A CA 1
ATOM 1304 C C . LYS A 1 173 ? 0.089 7.872 -16.174 1.00 97.81 173 LYS A C 1
ATOM 1306 O O . LYS A 1 173 ? 0.245 8.994 -16.656 1.00 97.81 173 LYS A O 1
ATOM 1311 N N . VAL A 1 174 ? 1.043 6.939 -16.195 1.00 98.44 174 VAL A N 1
ATOM 1312 C CA . VAL A 1 174 ? 2.342 7.171 -16.842 1.00 98.44 174 VAL A CA 1
ATOM 1313 C C . VAL A 1 174 ? 2.129 7.484 -18.322 1.00 98.44 174 VAL A C 1
ATOM 1315 O O . VAL A 1 174 ? 2.664 8.482 -18.807 1.00 98.44 174 VAL A O 1
ATOM 1318 N N . ARG A 1 175 ? 1.287 6.707 -19.022 1.00 98.50 175 ARG A N 1
ATOM 1319 C CA . ARG A 1 175 ? 0.910 6.970 -20.417 1.00 98.50 175 ARG A CA 1
ATOM 1320 C C . ARG A 1 175 ? 0.390 8.395 -20.573 1.00 98.50 175 ARG A C 1
ATOM 1322 O O . ARG A 1 175 ? 0.938 9.152 -21.366 1.00 98.50 175 ARG A O 1
ATOM 1329 N N . GLN A 1 176 ? -0.621 8.784 -19.800 1.00 98.50 176 GLN A N 1
ATOM 1330 C CA . GLN A 1 176 ? -1.196 10.127 -19.850 1.00 98.50 176 GLN A CA 1
ATOM 1331 C C . GLN A 1 176 ? -0.114 11.209 -19.719 1.00 98.50 176 GLN A C 1
ATOM 1333 O O . GLN A 1 176 ? -0.039 12.101 -20.564 1.00 98.50 176 GLN A O 1
ATOM 1338 N N . TYR A 1 177 ? 0.764 11.114 -18.718 1.00 98.56 177 TYR A N 1
ATOM 1339 C CA . TYR A 1 177 ? 1.826 12.102 -18.516 1.00 98.56 177 TYR A CA 1
ATOM 1340 C C . TYR A 1 177 ? 2.815 12.163 -19.679 1.00 98.56 177 TYR A C 1
ATOM 1342 O O . TYR A 1 177 ? 3.219 13.260 -20.062 1.00 98.56 177 TYR A O 1
ATOM 1350 N N . MET A 1 178 ? 3.181 11.026 -20.275 1.00 98.50 178 MET A N 1
ATOM 1351 C CA . MET A 1 178 ? 4.089 11.012 -21.425 1.00 98.50 178 MET A CA 1
ATOM 1352 C C . MET A 1 178 ? 3.469 11.685 -22.651 1.00 98.50 178 MET A C 1
ATOM 1354 O O . MET A 1 178 ? 4.152 12.454 -23.323 1.00 98.50 178 MET A O 1
ATOM 1358 N N . PHE A 1 179 ? 2.179 11.459 -22.914 1.00 98.25 179 PHE A N 1
ATOM 1359 C CA . PHE A 1 179 ? 1.466 12.126 -24.010 1.00 98.25 179 PHE A CA 1
ATOM 1360 C C . PHE A 1 179 ? 1.291 13.627 -23.753 1.00 98.25 179 PHE A C 1
ATOM 1362 O O . PHE A 1 179 ? 1.477 14.434 -24.661 1.00 98.25 179 PHE A O 1
ATOM 1369 N N . GLU A 1 180 ? 0.987 14.027 -22.517 1.00 97.69 180 GLU A N 1
ATOM 1370 C CA . GLU A 1 180 ? 0.902 15.443 -22.156 1.00 97.69 180 GLU A CA 1
ATOM 1371 C C . GLU A 1 180 ? 2.249 16.168 -22.282 1.00 97.69 180 GLU A C 1
ATOM 1373 O O . GLU A 1 180 ? 2.280 17.333 -22.679 1.00 97.69 180 GLU A O 1
ATOM 1378 N N . LEU A 1 181 ? 3.357 15.499 -21.945 1.00 98.00 181 LEU A N 1
ATOM 1379 C CA . LEU A 1 181 ? 4.703 16.035 -22.142 1.00 98.00 181 LEU A CA 1
ATOM 1380 C C . LEU A 1 181 ? 5.062 16.083 -23.630 1.00 98.00 181 LEU A C 1
ATOM 1382 O O . LEU A 1 181 ? 5.563 17.109 -24.077 1.00 98.00 181 LEU A O 1
ATOM 1386 N N . ALA A 1 182 ? 4.736 15.048 -24.412 1.00 97.44 182 ALA A N 1
ATOM 1387 C CA . ALA A 1 182 ? 4.944 15.038 -25.862 1.00 97.44 182 ALA A CA 1
ATOM 1388 C C . ALA A 1 182 ? 4.229 16.211 -26.546 1.00 97.44 182 ALA A C 1
ATOM 1390 O O . ALA A 1 182 ? 4.852 16.946 -27.311 1.00 97.44 182 ALA A O 1
ATOM 1391 N N . ALA A 1 183 ? 2.959 16.446 -26.198 1.00 95.31 183 ALA A N 1
ATOM 1392 C CA . ALA A 1 183 ? 2.154 17.547 -26.726 1.00 95.31 183 ALA A CA 1
ATOM 1393 C C . ALA A 1 183 ? 2.703 18.941 -26.368 1.00 95.31 183 ALA A C 1
ATOM 1395 O O . ALA A 1 183 ? 2.401 19.914 -27.056 1.00 95.31 183 ALA A O 1
ATOM 1396 N N . ALA A 1 184 ? 3.501 19.046 -25.301 1.00 94.06 184 ALA A N 1
ATOM 1397 C CA . ALA A 1 184 ? 4.161 20.284 -24.897 1.00 94.06 184 ALA A CA 1
ATOM 1398 C C . ALA A 1 184 ? 5.504 20.528 -25.612 1.00 94.06 184 ALA A C 1
ATOM 1400 O O . ALA A 1 184 ? 6.113 21.578 -25.406 1.00 94.06 184 ALA A O 1
ATOM 1401 N N . THR A 1 185 ? 5.981 19.585 -26.432 1.00 91.88 185 THR A N 1
ATOM 1402 C CA . THR A 1 185 ? 7.223 19.728 -27.206 1.00 91.88 185 THR A CA 1
ATOM 1403 C C . THR A 1 185 ? 6.963 20.053 -28.677 1.00 91.88 185 THR A C 1
ATOM 1405 O O . THR A 1 185 ? 5.886 19.807 -29.210 1.00 91.88 185 THR A O 1
ATOM 1408 N N . GLU A 1 186 ? 7.982 20.576 -29.362 1.00 88.81 186 GLU A N 1
ATOM 1409 C CA . GLU A 1 186 ? 7.949 20.789 -30.816 1.00 88.81 186 GLU A CA 1
ATOM 1410 C C . GLU A 1 186 ? 8.150 19.484 -31.619 1.00 88.81 186 GLU A C 1
ATOM 1412 O O . GLU A 1 186 ? 7.934 19.466 -32.833 1.00 88.81 186 GLU A O 1
ATOM 1417 N N . ASP A 1 187 ? 8.544 18.385 -30.959 1.00 89.00 187 ASP A N 1
ATOM 1418 C CA . ASP A 1 187 ? 8.794 17.084 -31.587 1.00 89.00 187 ASP A CA 1
ATOM 1419 C C . ASP A 1 187 ? 7.479 16.343 -31.863 1.00 89.00 187 ASP A C 1
ATOM 1421 O O . ASP A 1 187 ? 6.975 15.561 -31.052 1.00 89.00 187 ASP A O 1
ATOM 1425 N N . LYS A 1 188 ? 6.916 16.601 -33.046 1.00 86.50 188 LYS A N 1
ATOM 1426 C CA . LYS A 1 188 ? 5.642 16.010 -33.482 1.00 86.50 188 LYS A CA 1
ATOM 1427 C C . LYS A 1 188 ? 5.690 14.487 -33.614 1.00 86.50 188 LYS A C 1
ATOM 1429 O O . LYS A 1 188 ? 4.646 13.851 -33.493 1.00 86.50 188 LYS A O 1
ATOM 1434 N N . ASP A 1 189 ? 6.875 13.908 -33.792 1.00 92.75 189 ASP A N 1
ATOM 1435 C CA . ASP A 1 189 ? 7.045 12.465 -33.976 1.00 92.75 189 ASP A CA 1
ATOM 1436 C C . ASP A 1 189 ? 7.052 11.716 -32.634 1.00 92.75 189 ASP A C 1
ATOM 1438 O O . ASP A 1 189 ? 7.020 10.483 -32.600 1.00 92.75 189 ASP A O 1
ATOM 1442 N N . MET A 1 190 ? 7.121 12.435 -31.505 1.00 95.81 190 MET A N 1
ATOM 1443 C CA . MET A 1 190 ? 7.182 11.815 -30.180 1.00 95.81 190 MET A CA 1
ATOM 1444 C C . MET A 1 190 ? 5.883 11.087 -29.833 1.00 95.81 190 MET A C 1
ATOM 1446 O O . MET A 1 190 ? 5.916 10.010 -29.244 1.00 95.81 190 MET A O 1
ATOM 1450 N N . THR A 1 191 ? 4.739 11.638 -30.241 1.00 95.56 191 THR A N 1
ATOM 1451 C CA . THR A 1 191 ? 3.431 11.004 -30.016 1.00 95.56 191 THR A CA 1
ATOM 1452 C C . THR A 1 191 ? 3.344 9.668 -30.753 1.00 95.56 191 THR A C 1
ATOM 1454 O O . THR A 1 191 ? 3.049 8.654 -30.126 1.00 95.56 191 THR A O 1
ATOM 1457 N N . SER A 1 192 ? 3.705 9.641 -32.042 1.00 94.19 192 SER A N 1
ATOM 1458 C CA . SER A 1 192 ? 3.734 8.404 -32.834 1.00 94.19 192 SER A CA 1
ATOM 1459 C C . SER A 1 192 ? 4.696 7.379 -32.238 1.00 94.19 192 SER A C 1
ATOM 1461 O O . SER A 1 192 ? 4.363 6.204 -32.133 1.00 94.19 192 SER A O 1
ATOM 1463 N N . PHE A 1 193 ? 5.863 7.821 -31.754 1.00 94.38 193 PHE A N 1
ATOM 1464 C CA . PHE A 1 193 ? 6.805 6.927 -31.084 1.00 94.38 193 PHE A CA 1
ATOM 1465 C C . PHE A 1 193 ? 6.208 6.264 -29.836 1.00 94.38 193 PHE A C 1
ATOM 1467 O O . PHE A 1 193 ? 6.352 5.055 -29.654 1.00 94.38 193 PHE A O 1
ATOM 1474 N N . LEU A 1 194 ? 5.516 7.033 -28.989 1.00 96.06 194 LEU A N 1
ATOM 1475 C CA . LEU A 1 194 ? 4.856 6.497 -27.797 1.00 96.06 194 LEU A CA 1
ATOM 1476 C C . LEU A 1 194 ? 3.741 5.497 -28.148 1.00 96.06 194 LEU A C 1
ATOM 1478 O O . LEU A 1 194 ? 3.556 4.531 -27.415 1.00 96.06 194 LEU A O 1
ATOM 1482 N N . GLU A 1 195 ? 3.009 5.702 -29.245 1.00 94.31 195 GLU A N 1
ATOM 1483 C CA . GLU A 1 195 ? 1.934 4.801 -29.694 1.00 94.31 195 GLU A CA 1
ATOM 1484 C C . GLU A 1 195 ? 2.464 3.501 -30.317 1.00 94.31 195 GLU A C 1
ATOM 1486 O O . GLU A 1 195 ? 1.968 2.398 -30.044 1.00 94.31 195 GLU A O 1
ATOM 1491 N N . GLU A 1 196 ? 3.483 3.623 -31.162 1.00 91.81 196 GLU A N 1
ATOM 1492 C CA . GLU A 1 196 ? 3.982 2.521 -31.979 1.00 91.81 196 GLU A CA 1
ATOM 1493 C C . GLU A 1 196 ? 4.993 1.652 -31.229 1.00 91.81 196 GLU A C 1
ATOM 1495 O O . GLU A 1 196 ? 4.998 0.436 -31.416 1.00 91.81 196 GLU A O 1
ATOM 1500 N N . HIS A 1 197 ? 5.804 2.237 -30.342 1.00 92.75 197 HIS A N 1
ATOM 1501 C CA . HIS A 1 197 ? 6.949 1.546 -29.743 1.00 92.75 197 HIS A CA 1
ATOM 1502 C C . HIS A 1 197 ? 6.848 1.307 -28.239 1.00 92.75 197 HIS A C 1
ATOM 1504 O O . HIS A 1 197 ? 7.647 0.526 -27.723 1.00 92.75 197 HIS A O 1
ATOM 1510 N N . ILE A 1 198 ? 5.908 1.933 -27.524 1.00 95.75 198 ILE A N 1
ATOM 1511 C CA . ILE A 1 198 ? 5.800 1.815 -26.064 1.00 95.75 198 ILE A CA 1
ATOM 1512 C C . ILE A 1 198 ? 4.457 1.191 -25.668 1.00 95.75 198 ILE A C 1
ATOM 1514 O O . ILE A 1 198 ? 3.407 1.543 -26.201 1.00 95.75 198 ILE A O 1
ATOM 1518 N N . VAL A 1 199 ? 4.481 0.268 -24.705 1.00 96.88 199 VAL A N 1
ATOM 1519 C CA . VAL A 1 199 ? 3.277 -0.304 -24.081 1.00 96.88 199 VAL A CA 1
ATOM 1520 C C . VAL A 1 199 ? 3.306 0.020 -22.603 1.00 96.88 199 VAL A C 1
ATOM 1522 O O . VAL A 1 199 ? 4.200 -0.422 -21.891 1.00 96.88 199 VAL A O 1
ATOM 1525 N N . PHE A 1 200 ? 2.329 0.786 -22.133 1.00 98.19 200 PHE A N 1
ATOM 1526 C CA . PHE A 1 200 ? 2.201 1.129 -20.721 1.00 98.19 200 PHE A CA 1
ATOM 1527 C C . PHE A 1 200 ? 1.285 0.120 -20.037 1.00 98.19 200 PHE A C 1
ATOM 1529 O O . PHE A 1 200 ? 0.088 0.080 -20.314 1.00 98.19 200 PHE A O 1
ATOM 1536 N N . MET A 1 201 ? 1.855 -0.718 -19.176 1.00 97.94 201 MET A N 1
ATOM 1537 C CA . MET A 1 201 ? 1.144 -1.826 -18.550 1.00 97.94 201 MET A CA 1
ATOM 1538 C C . MET A 1 201 ? 0.662 -1.431 -17.161 1.00 97.94 201 MET A C 1
ATOM 1540 O O . MET A 1 201 ? 1.449 -1.028 -16.304 1.00 97.94 201 MET A O 1
ATOM 1544 N N . ASN A 1 202 ? -0.641 -1.581 -16.932 1.00 98.38 202 ASN A N 1
ATOM 1545 C CA . ASN A 1 202 ? -1.205 -1.475 -15.592 1.00 98.38 202 ASN A CA 1
ATOM 1546 C C . ASN A 1 202 ? -0.830 -2.710 -14.768 1.00 98.38 202 ASN A C 1
ATOM 1548 O O . ASN A 1 202 ? -0.824 -3.835 -15.281 1.00 98.38 202 ASN A O 1
ATOM 1552 N N . SER A 1 203 ? -0.555 -2.500 -13.485 1.00 97.62 203 SER A N 1
ATOM 1553 C CA . SER A 1 203 ? -0.153 -3.570 -12.581 1.00 97.62 203 SER A CA 1
ATOM 1554 C C . SER A 1 203 ? -0.831 -3.492 -11.213 1.00 97.62 203 SER A C 1
ATOM 1556 O O . SER A 1 203 ? -1.345 -2.458 -10.784 1.00 97.62 203 SER A O 1
ATOM 1558 N N . MET A 1 204 ? -0.796 -4.619 -10.508 1.00 96.75 204 MET A N 1
ATOM 1559 C CA . MET A 1 204 ? -1.031 -4.710 -9.075 1.00 96.75 204 MET A CA 1
ATOM 1560 C C . MET A 1 204 ? 0.201 -5.346 -8.433 1.00 96.75 204 MET A C 1
ATOM 1562 O O . MET A 1 204 ? 0.734 -6.336 -8.928 1.00 96.75 204 MET A O 1
ATOM 1566 N N . VAL A 1 205 ? 0.661 -4.766 -7.329 1.00 95.50 205 VAL A N 1
ATOM 1567 C CA . VAL A 1 205 ? 1.885 -5.187 -6.639 1.00 95.50 205 VAL A CA 1
ATOM 1568 C C . VAL A 1 205 ? 1.601 -5.581 -5.197 1.00 95.50 205 VAL A C 1
ATOM 1570 O O . VAL A 1 205 ? 0.889 -4.854 -4.511 1.00 95.50 205 VAL A O 1
ATOM 1573 N N . ASP A 1 206 ? 2.152 -6.682 -4.694 1.00 95.38 206 ASP A N 1
ATOM 1574 C CA . ASP A 1 206 ? 1.954 -7.099 -3.300 1.00 95.38 206 ASP A CA 1
ATOM 1575 C C . ASP A 1 206 ? 3.148 -7.869 -2.723 1.00 95.38 206 ASP A C 1
ATOM 1577 O O . ASP A 1 206 ? 3.444 -8.995 -3.096 1.00 95.38 206 ASP A O 1
ATOM 1581 N N . ARG A 1 207 ? 3.847 -7.252 -1.776 1.00 94.81 207 ARG A N 1
ATOM 1582 C CA . ARG A 1 207 ? 4.895 -7.870 -0.960 1.00 94.81 207 ARG A CA 1
ATOM 1583 C C . ARG A 1 207 ? 5.257 -6.909 0.154 1.00 94.81 207 ARG A C 1
ATOM 1585 O O . ARG A 1 207 ? 5.567 -5.738 -0.087 1.00 94.81 207 ARG A O 1
ATOM 1592 N N . ILE A 1 208 ? 5.259 -7.392 1.383 1.00 92.38 208 ILE A N 1
ATOM 1593 C CA . ILE A 1 208 ? 5.707 -6.591 2.508 1.00 92.38 208 ILE A CA 1
ATOM 1594 C C . ILE A 1 208 ? 7.232 -6.466 2.441 1.00 92.38 208 ILE A C 1
ATOM 1596 O O . ILE A 1 208 ? 7.965 -7.457 2.414 1.00 92.38 208 ILE A O 1
ATOM 1600 N N . THR A 1 209 ? 7.721 -5.224 2.433 1.00 93.06 209 THR A N 1
ATOM 1601 C CA . THR A 1 209 ? 9.156 -4.927 2.380 1.00 93.06 209 THR A CA 1
ATOM 1602 C C . THR A 1 209 ? 9.579 -3.951 3.479 1.00 93.06 209 THR A C 1
ATOM 1604 O O . THR A 1 209 ? 8.906 -2.972 3.799 1.00 93.06 209 THR A O 1
ATOM 1607 N N . SER A 1 210 ? 10.744 -4.218 4.054 1.00 92.25 210 SER A N 1
ATOM 1608 C CA . SER A 1 210 ? 11.498 -3.397 4.991 1.00 92.25 210 SER A CA 1
ATOM 1609 C C . SER A 1 210 ? 12.978 -3.380 4.563 1.00 92.25 210 SER A C 1
ATOM 1611 O O . SER A 1 210 ? 13.296 -3.614 3.398 1.00 92.25 210 SER A O 1
ATOM 1613 N N . HIS A 1 211 ? 13.895 -3.009 5.447 1.00 92.44 211 HIS A N 1
ATOM 1614 C CA . HIS A 1 211 ? 15.332 -3.061 5.171 1.00 92.44 211 HIS A CA 1
ATOM 1615 C C . HIS A 1 211 ? 16.052 -3.809 6.289 1.00 92.44 211 HIS A C 1
ATOM 1617 O O . HIS A 1 211 ? 15.509 -3.953 7.389 1.00 92.44 211 HIS A O 1
ATOM 1623 N N . ARG A 1 212 ? 17.256 -4.303 5.996 1.00 94.00 212 ARG A N 1
ATOM 1624 C CA . ARG A 1 212 ? 18.130 -4.902 7.004 1.00 94.00 212 ARG A CA 1
ATOM 1625 C C . ARG A 1 212 ? 18.427 -3.874 8.092 1.00 94.00 212 ARG A C 1
ATOM 1627 O O . ARG A 1 212 ? 18.659 -2.698 7.818 1.00 94.00 212 ARG A O 1
ATOM 1634 N N . GLU A 1 213 ? 18.397 -4.311 9.343 1.00 89.94 213 GLU A N 1
ATOM 1635 C CA . GLU A 1 213 ? 18.732 -3.435 10.460 1.00 89.94 213 GLU A CA 1
ATOM 1636 C C . GLU A 1 213 ? 20.171 -2.924 10.316 1.00 89.94 213 GLU A C 1
ATOM 1638 O O . GLU A 1 213 ? 21.079 -3.687 9.996 1.00 89.94 213 GLU A O 1
ATOM 1643 N N . GLY A 1 214 ? 20.360 -1.614 10.474 1.00 92.31 214 GLY A N 1
ATOM 1644 C CA . GLY A 1 214 ? 21.650 -0.957 10.253 1.00 92.31 214 GLY A CA 1
ATOM 1645 C C . GLY A 1 214 ? 22.046 -0.753 8.783 1.00 92.31 214 GLY A C 1
ATOM 1646 O O . GLY A 1 214 ? 22.974 0.010 8.531 1.00 92.31 214 GLY A O 1
ATOM 1647 N N . ASP A 1 215 ? 21.336 -1.341 7.811 1.00 92.50 215 ASP A N 1
ATOM 1648 C CA . ASP A 1 215 ? 21.674 -1.233 6.387 1.00 92.50 215 ASP A CA 1
ATOM 1649 C C . ASP A 1 215 ? 20.435 -1.042 5.493 1.00 92.50 215 ASP A C 1
ATOM 1651 O O . ASP A 1 215 ? 19.732 -1.976 5.099 1.00 92.50 215 ASP A O 1
ATOM 1655 N N . LYS A 1 216 ? 20.189 0.217 5.113 1.00 91.25 216 LYS A N 1
ATOM 1656 C CA . LYS A 1 216 ? 19.072 0.604 4.235 1.00 91.25 216 LYS A CA 1
ATOM 1657 C C . LYS A 1 216 ? 19.246 0.126 2.789 1.00 91.25 216 LYS A C 1
ATOM 1659 O O . LYS A 1 216 ? 18.271 0.163 2.033 1.00 91.25 216 LYS A O 1
ATOM 1664 N N . MET A 1 217 ? 20.452 -0.288 2.386 1.00 93.06 217 MET A N 1
ATOM 1665 C CA . MET A 1 217 ? 20.709 -0.756 1.027 1.00 93.06 217 MET A CA 1
ATOM 1666 C C . MET A 1 217 ? 20.221 -2.169 0.801 1.00 93.06 217 MET A C 1
ATOM 1668 O O . MET A 1 217 ? 19.864 -2.463 -0.334 1.00 93.06 217 MET A O 1
ATOM 1672 N N . VAL A 1 218 ? 20.108 -3.006 1.828 1.00 95.81 218 VAL A N 1
ATOM 1673 C CA . VAL A 1 218 ? 19.616 -4.378 1.669 1.00 95.81 218 VAL A CA 1
ATOM 1674 C C . VAL A 1 218 ? 18.101 -4.422 1.878 1.00 95.81 218 VAL A C 1
ATOM 1676 O O . VAL A 1 218 ? 17.632 -4.206 3.004 1.00 95.81 218 VAL A O 1
ATOM 1679 N N . PRO A 1 219 ? 17.296 -4.679 0.826 1.00 96.75 219 PRO A N 1
ATOM 1680 C CA . PRO A 1 219 ? 15.872 -4.922 0.995 1.00 96.75 219 PRO A CA 1
ATOM 1681 C C . PRO A 1 219 ? 15.671 -6.160 1.865 1.00 96.75 219 PRO A C 1
ATOM 1683 O O . PRO A 1 219 ? 16.333 -7.174 1.665 1.00 96.75 219 PRO A O 1
ATOM 1686 N N . LYS A 1 220 ? 14.734 -6.072 2.804 1.00 96.69 220 LYS A N 1
ATOM 1687 C CA . LYS A 1 220 ? 14.306 -7.183 3.652 1.00 96.69 220 LYS A CA 1
ATOM 1688 C C . LYS A 1 220 ? 12.823 -7.423 3.407 1.00 96.69 220 LYS A C 1
ATOM 1690 O O . LYS A 1 220 ? 12.065 -6.464 3.322 1.00 96.69 220 LYS A O 1
ATOM 1695 N N . CYS A 1 221 ? 12.386 -8.658 3.257 1.00 96.56 221 CYS A N 1
ATOM 1696 C CA . CYS A 1 221 ? 11.024 -8.970 2.843 1.00 96.56 221 CYS A CA 1
ATOM 1697 C C . CYS A 1 221 ? 10.513 -10.265 3.471 1.00 96.56 221 CYS A C 1
ATOM 1699 O O . CYS A 1 221 ? 11.282 -11.072 3.992 1.00 96.56 221 CYS A O 1
ATOM 1701 N N . GLU A 1 222 ? 9.196 -10.432 3.430 1.00 95.31 222 GLU A N 1
ATOM 1702 C CA . GLU A 1 222 ? 8.541 -11.719 3.665 1.00 95.31 222 GLU A CA 1
ATOM 1703 C C . GLU A 1 222 ? 8.788 -12.682 2.484 1.00 95.31 222 GLU A C 1
ATOM 1705 O O . GLU A 1 222 ? 9.223 -12.230 1.410 1.00 95.31 222 GLU A O 1
ATOM 1710 N N . PRO A 1 223 ? 8.491 -13.990 2.628 1.00 95.88 223 PRO A N 1
ATOM 1711 C CA . PRO A 1 223 ? 8.496 -14.929 1.506 1.00 95.88 223 PRO A CA 1
ATOM 1712 C C . PRO A 1 223 ? 7.634 -14.434 0.336 1.00 95.88 223 PRO A C 1
ATOM 1714 O O . PRO A 1 223 ? 6.682 -13.685 0.538 1.00 95.88 223 PRO A O 1
ATOM 1717 N N . MET A 1 224 ? 7.982 -14.819 -0.896 1.00 95.44 224 MET A N 1
ATOM 1718 C CA . MET A 1 224 ? 7.285 -14.348 -2.101 1.00 95.44 224 MET A CA 1
ATOM 1719 C C . MET A 1 224 ? 5.795 -14.747 -2.073 1.00 95.44 224 MET A C 1
ATOM 1721 O O . MET A 1 224 ? 5.512 -15.948 -2.053 1.00 95.44 224 MET A O 1
ATOM 1725 N N . PRO A 1 225 ? 4.849 -13.787 -2.109 1.00 95.25 225 PRO A N 1
ATOM 1726 C CA . PRO A 1 225 ? 3.422 -14.098 -2.191 1.00 95.25 225 PRO A CA 1
ATOM 1727 C C . PRO A 1 225 ? 3.040 -14.742 -3.526 1.00 95.25 225 PRO A C 1
ATOM 1729 O O . PRO A 1 225 ? 3.708 -14.536 -4.542 1.00 95.25 225 PRO A O 1
ATOM 1732 N N . ALA A 1 226 ? 1.913 -15.459 -3.555 1.00 93.75 226 ALA A N 1
ATOM 1733 C CA . ALA A 1 226 ? 1.420 -16.101 -4.779 1.00 93.75 226 ALA A CA 1
ATOM 1734 C C . ALA A 1 226 ? 1.128 -15.106 -5.922 1.00 93.75 226 ALA A C 1
ATOM 1736 O O . ALA A 1 226 ? 1.307 -15.440 -7.092 1.00 93.75 226 ALA A O 1
ATOM 1737 N N . LYS A 1 227 ? 0.693 -13.885 -5.584 1.00 95.25 227 LYS A N 1
ATOM 1738 C CA . LYS A 1 227 ? 0.424 -12.784 -6.523 1.00 95.25 227 LYS A CA 1
ATOM 1739 C C . LYS A 1 227 ? 1.209 -11.536 -6.108 1.00 95.25 227 LYS A C 1
ATOM 1741 O O . LYS A 1 227 ? 0.629 -10.558 -5.650 1.00 95.25 227 LYS A O 1
ATOM 1746 N N . ALA A 1 228 ? 2.532 -11.586 -6.241 1.00 97.00 228 ALA A N 1
ATOM 1747 C CA . ALA A 1 228 ? 3.412 -10.472 -5.903 1.00 97.00 228 ALA A CA 1
ATOM 1748 C C . ALA A 1 228 ? 3.452 -9.364 -6.964 1.00 97.00 228 ALA A C 1
ATOM 1750 O O . ALA A 1 228 ? 3.616 -8.185 -6.639 1.00 97.00 228 ALA A O 1
ATOM 1751 N N . LEU A 1 229 ? 3.300 -9.749 -8.230 1.00 97.94 229 LEU A N 1
ATOM 1752 C CA . LEU A 1 229 ? 3.215 -8.853 -9.374 1.00 97.94 229 LEU A CA 1
ATOM 1753 C C . LEU A 1 229 ? 2.158 -9.384 -10.341 1.00 97.94 229 LEU A C 1
ATOM 1755 O O . LEU A 1 229 ? 2.333 -10.432 -10.954 1.00 97.94 229 LEU A O 1
ATOM 1759 N N . VAL A 1 230 ? 1.071 -8.641 -10.501 1.00 98.06 230 VAL A N 1
ATOM 1760 C CA . VAL A 1 230 ? 0.057 -8.905 -11.519 1.00 98.06 230 VAL A CA 1
ATOM 1761 C C . VAL A 1 230 ? 0.165 -7.838 -12.595 1.00 98.06 230 VAL A C 1
ATOM 1763 O O . VAL A 1 230 ? 0.150 -6.656 -12.269 1.00 98.06 230 VAL A O 1
ATOM 1766 N N . VAL A 1 231 ? 0.275 -8.231 -13.862 1.00 98.19 231 VAL A N 1
ATOM 1767 C CA . VAL A 1 231 ? 0.429 -7.306 -14.997 1.00 98.19 231 VAL A CA 1
ATOM 1768 C C . VAL A 1 231 ? -0.665 -7.557 -16.025 1.00 98.19 231 VAL A C 1
ATOM 1770 O O . VAL A 1 231 ? -0.944 -8.707 -16.362 1.00 98.19 231 VAL A O 1
ATOM 1773 N N . LEU A 1 232 ? -1.277 -6.488 -16.531 1.00 98.31 232 LEU A N 1
ATOM 1774 C CA . LEU A 1 232 ? -2.191 -6.553 -17.666 1.00 98.31 232 LEU A CA 1
ATOM 1775 C C . LEU A 1 232 ? -1.404 -6.511 -18.982 1.00 98.31 232 LEU A C 1
ATOM 1777 O O . LEU A 1 232 ? -0.785 -5.499 -19.305 1.00 98.31 232 LEU A O 1
ATOM 1781 N N . ASP A 1 233 ? -1.483 -7.596 -19.746 1.00 97.31 233 ASP A N 1
ATOM 1782 C CA . ASP A 1 233 ? -0.870 -7.755 -21.064 1.00 97.31 233 ASP A CA 1
ATOM 1783 C C . ASP A 1 233 ? -1.872 -8.407 -22.043 1.00 97.31 233 ASP A C 1
ATOM 1785 O O . ASP A 1 233 ? -1.847 -9.621 -22.278 1.00 97.31 233 ASP A O 1
ATOM 1789 N N . PRO A 1 234 ? -2.816 -7.622 -22.595 1.00 95.81 234 PRO A N 1
ATOM 1790 C CA . PRO A 1 234 ? -3.865 -8.142 -23.470 1.00 95.81 234 PRO A CA 1
ATOM 1791 C C . PRO A 1 234 ? -3.328 -8.630 -24.821 1.00 95.81 234 PRO A C 1
ATOM 1793 O O . PRO A 1 234 ? -3.948 -9.489 -25.448 1.00 95.81 234 PRO A O 1
ATOM 1796 N N . ASN A 1 235 ? -2.182 -8.104 -25.263 1.00 94.44 235 ASN A N 1
ATOM 1797 C CA . ASN A 1 235 ? -1.614 -8.390 -26.580 1.00 94.44 235 ASN A CA 1
ATOM 1798 C C . ASN A 1 235 ? -0.508 -9.455 -26.541 1.00 94.44 235 ASN A C 1
ATOM 1800 O O . ASN A 1 235 ? -0.105 -9.937 -27.598 1.00 94.44 235 ASN A O 1
ATOM 1804 N N . GLY A 1 236 ? -0.042 -9.853 -25.353 1.00 93.62 236 GLY A N 1
ATOM 1805 C CA . GLY A 1 236 ? 1.070 -10.793 -25.213 1.00 93.62 236 GLY A CA 1
ATOM 1806 C C . GLY A 1 236 ? 2.414 -10.165 -25.586 1.00 93.62 236 GLY A C 1
ATOM 1807 O O . GLY A 1 236 ? 3.243 -10.828 -26.210 1.00 93.62 236 GLY A O 1
ATOM 1808 N N . ASP A 1 237 ? 2.606 -8.887 -25.252 1.00 93.38 237 ASP A N 1
ATOM 1809 C CA . ASP A 1 237 ? 3.845 -8.147 -25.489 1.00 93.38 237 ASP A CA 1
ATOM 1810 C C . ASP A 1 237 ? 4.992 -8.645 -24.575 1.00 93.38 237 ASP A C 1
ATOM 1812 O O . ASP A 1 237 ? 6.170 -8.550 -24.938 1.00 93.38 237 ASP A O 1
ATOM 1816 N N . LEU A 1 238 ? 4.672 -9.234 -23.412 1.00 93.31 238 LEU A N 1
ATOM 1817 C CA . LEU A 1 238 ? 5.640 -9.873 -22.516 1.00 93.31 238 LEU A CA 1
ATOM 1818 C C . LEU A 1 238 ? 5.948 -11.316 -22.945 1.00 93.31 238 LEU A C 1
ATOM 1820 O O . LEU A 1 238 ? 5.058 -12.065 -23.359 1.00 93.31 238 LEU A O 1
ATOM 1824 N N . PRO A 1 239 ? 7.201 -11.789 -22.792 1.00 90.75 239 PRO A N 1
ATOM 1825 C CA . PRO A 1 239 ? 7.515 -13.182 -23.073 1.00 90.75 239 PRO A CA 1
ATOM 1826 C C . PRO A 1 239 ? 6.883 -14.115 -22.037 1.00 90.75 239 PRO A C 1
ATOM 1828 O O . PRO A 1 239 ? 6.761 -13.788 -20.856 1.00 90.75 239 PRO A O 1
ATOM 1831 N N . GLN A 1 240 ? 6.603 -15.351 -22.449 1.00 92.81 240 GLN A N 1
ATOM 1832 C CA . GLN A 1 240 ? 6.065 -16.380 -21.556 1.00 92.81 240 GLN A CA 1
ATOM 1833 C C . GLN A 1 240 ? 6.949 -16.626 -20.318 1.00 92.81 240 GLN A C 1
ATOM 1835 O O . GLN A 1 240 ? 6.420 -16.874 -19.236 1.00 92.81 240 GLN A O 1
ATOM 1840 N N . SER A 1 241 ? 8.278 -16.514 -20.454 1.00 95.81 241 SER A N 1
ATOM 1841 C CA . SER A 1 241 ? 9.223 -16.677 -19.340 1.00 95.81 241 SER A CA 1
ATOM 1842 C C . SER A 1 241 ? 9.008 -15.660 -18.219 1.00 95.81 241 SER A C 1
ATOM 1844 O O . SER A 1 241 ? 9.307 -15.973 -17.070 1.00 95.81 241 SER A O 1
ATOM 1846 N N . PHE A 1 242 ? 8.462 -14.476 -18.521 1.00 96.31 242 PHE A N 1
ATOM 1847 C CA . PHE A 1 242 ? 8.112 -13.468 -17.521 1.00 96.31 242 PHE A CA 1
ATOM 1848 C C . PHE A 1 242 ? 6.952 -13.945 -16.641 1.00 96.31 242 PHE A C 1
ATOM 1850 O O . PHE A 1 242 ? 7.056 -13.937 -15.418 1.00 96.31 242 PHE A O 1
ATOM 1857 N N . GLY A 1 243 ? 5.877 -14.446 -17.257 1.00 96.19 243 GLY A N 1
ATOM 1858 C CA . GLY A 1 243 ? 4.699 -14.951 -16.544 1.00 96.19 243 GLY A CA 1
ATOM 1859 C C . GLY A 1 243 ? 4.906 -16.284 -15.814 1.00 96.19 243 GLY A C 1
ATOM 1860 O O . GLY A 1 243 ? 4.018 -16.718 -15.091 1.00 96.19 243 GLY A O 1
ATOM 1861 N N . GLN A 1 244 ? 6.050 -16.948 -16.004 1.00 96.94 244 GLN A N 1
ATOM 1862 C CA . GLN A 1 244 ? 6.414 -18.191 -15.309 1.00 96.94 244 GLN A CA 1
ATOM 1863 C C . GLN A 1 244 ? 7.213 -17.949 -14.020 1.00 96.94 244 GLN A C 1
ATOM 1865 O O . GLN A 1 244 ? 7.508 -18.904 -13.300 1.00 96.94 244 GLN A O 1
ATOM 1870 N N . GLN A 1 245 ? 7.587 -16.699 -13.732 1.00 97.81 245 GLN A N 1
ATOM 1871 C CA . GLN A 1 245 ? 8.360 -16.382 -12.536 1.00 97.81 245 GLN A CA 1
ATOM 1872 C C . GLN A 1 245 ? 7.502 -16.488 -11.265 1.00 97.81 245 GLN A C 1
ATOM 1874 O O . GLN A 1 245 ? 6.312 -16.158 -11.294 1.00 97.81 245 GLN A O 1
ATOM 1879 N N . PRO A 1 246 ? 8.083 -16.915 -10.127 1.00 96.62 246 PRO A N 1
ATOM 1880 C CA . PRO A 1 246 ? 7.358 -17.000 -8.863 1.00 96.62 246 PRO A CA 1
ATOM 1881 C C . PRO A 1 246 ? 6.695 -15.675 -8.474 1.00 96.62 246 PRO A C 1
ATOM 1883 O O . PRO A 1 246 ? 7.337 -14.626 -8.468 1.00 96.62 246 PRO A O 1
ATOM 1886 N N . GLY A 1 247 ? 5.411 -15.734 -8.119 1.00 96.69 247 GLY A N 1
ATOM 1887 C CA . GLY A 1 247 ? 4.628 -14.566 -7.713 1.00 96.69 247 GLY A CA 1
ATOM 1888 C C . GLY A 1 247 ? 4.141 -13.682 -8.867 1.00 96.69 247 GLY A C 1
ATOM 1889 O O . GLY A 1 247 ? 3.483 -12.678 -8.597 1.00 96.69 247 GLY A O 1
ATOM 1890 N N . VAL A 1 248 ? 4.432 -14.021 -10.129 1.00 98.31 248 VAL A N 1
ATOM 1891 C CA . VAL A 1 248 ? 3.975 -13.252 -11.293 1.00 98.31 248 VAL A CA 1
ATOM 1892 C C . VAL A 1 248 ? 2.690 -13.837 -11.867 1.00 98.31 248 VAL A C 1
ATOM 1894 O O . VAL A 1 248 ? 2.595 -15.036 -12.118 1.00 98.31 248 VAL A O 1
ATOM 1897 N N . VAL A 1 249 ? 1.709 -12.975 -12.129 1.00 97.75 249 VAL A N 1
ATOM 1898 C CA . VAL A 1 249 ? 0.483 -13.322 -12.858 1.00 97.75 249 VAL A CA 1
ATOM 1899 C C . VAL A 1 249 ? 0.291 -12.347 -14.011 1.00 97.75 249 VAL A C 1
ATOM 1901 O O . VAL A 1 249 ? 0.309 -11.135 -13.827 1.00 97.75 249 VAL A O 1
ATOM 1904 N N . VAL A 1 250 ? 0.074 -12.871 -15.214 1.00 98.06 250 VAL A N 1
ATOM 1905 C CA . VAL A 1 250 ? -0.221 -12.057 -16.398 1.00 98.06 250 VAL A CA 1
ATOM 1906 C C . VAL A 1 250 ? -1.700 -12.202 -16.740 1.00 98.06 250 VAL A C 1
ATOM 1908 O O . VAL A 1 250 ? -2.185 -13.315 -16.949 1.00 98.06 250 VAL A O 1
ATOM 1911 N N . ARG A 1 251 ? -2.423 -11.081 -16.772 1.00 97.50 251 ARG A N 1
ATOM 1912 C CA . ARG A 1 251 ? -3.844 -11.010 -17.134 1.00 97.50 251 ARG A CA 1
ATOM 1913 C C . ARG A 1 251 ? -4.009 -10.536 -18.563 1.00 97.50 251 ARG A C 1
ATOM 1915 O O . ARG A 1 251 ? -3.232 -9.713 -19.035 1.00 97.50 251 ARG A O 1
ATOM 1922 N N . LYS A 1 252 ? -5.041 -11.039 -19.237 1.00 97.12 252 LYS A N 1
ATOM 1923 C CA . LYS A 1 252 ? -5.328 -10.694 -20.637 1.00 97.12 252 LYS A CA 1
ATOM 1924 C C . LYS A 1 252 ? -6.460 -9.685 -20.770 1.00 97.12 252 LYS A C 1
ATOM 1926 O O . LYS A 1 252 ? -6.695 -9.174 -21.860 1.00 97.12 252 LYS A O 1
ATOM 1931 N N . SER A 1 253 ? -7.168 -9.401 -19.682 1.00 97.00 253 SER A N 1
ATOM 1932 C CA . SER A 1 253 ? -8.288 -8.469 -19.669 1.00 97.00 253 SER A CA 1
ATOM 1933 C C . SER A 1 253 ? -8.222 -7.510 -18.485 1.00 97.00 253 SER A C 1
ATOM 1935 O O . SER A 1 253 ? -7.694 -7.832 -17.418 1.00 97.00 253 SER A O 1
ATOM 1937 N N . VAL A 1 254 ? -8.785 -6.318 -18.690 1.00 95.81 254 VAL A N 1
ATOM 1938 C CA . VAL A 1 254 ? -8.929 -5.301 -17.641 1.00 95.81 254 VAL A CA 1
ATOM 1939 C C . VAL A 1 254 ? -9.740 -5.859 -16.474 1.00 95.81 254 VAL A C 1
ATOM 1941 O O . VAL A 1 254 ? -9.342 -5.669 -15.330 1.00 95.81 254 VAL A O 1
ATOM 1944 N N . ASP A 1 255 ? -10.814 -6.600 -16.754 1.00 94.69 255 ASP A N 1
ATOM 1945 C CA . ASP A 1 255 ? -11.697 -7.165 -15.731 1.00 94.69 255 ASP A CA 1
ATOM 1946 C C . ASP A 1 255 ? -10.947 -8.113 -14.788 1.00 94.69 255 ASP A C 1
ATOM 1948 O O . ASP A 1 255 ? -11.061 -7.982 -13.573 1.00 94.69 255 ASP A O 1
ATOM 1952 N N . GLU A 1 256 ? -10.100 -9.004 -15.315 1.00 94.69 256 GLU A N 1
ATOM 1953 C CA . GLU A 1 256 ? -9.264 -9.876 -14.480 1.00 94.69 256 GLU A CA 1
ATOM 1954 C C . GLU A 1 256 ? -8.326 -9.081 -13.558 1.00 94.69 256 GLU A C 1
ATOM 1956 O O . GLU A 1 256 ? -8.204 -9.409 -12.376 1.00 94.69 256 GLU A O 1
ATOM 1961 N N . LEU A 1 257 ? -7.678 -8.025 -14.071 1.00 95.62 257 LEU A N 1
ATOM 1962 C CA . LEU A 1 257 ? -6.810 -7.175 -13.251 1.00 95.62 257 LEU A CA 1
ATOM 1963 C C . LEU A 1 257 ? -7.618 -6.427 -12.179 1.00 95.62 257 LEU A C 1
ATOM 1965 O O . LEU A 1 257 ? -7.174 -6.327 -11.034 1.00 95.62 257 LEU A O 1
ATOM 1969 N N . GLN A 1 258 ? -8.804 -5.914 -12.519 1.00 93.50 258 GLN A N 1
ATOM 1970 C CA . GLN A 1 258 ? -9.665 -5.223 -11.558 1.00 93.50 258 GLN A CA 1
ATOM 1971 C C . GLN A 1 258 ? -10.146 -6.161 -10.446 1.00 93.50 258 GLN A C 1
ATOM 1973 O O . GLN A 1 258 ? -10.197 -5.742 -9.289 1.00 93.50 258 GLN A O 1
ATOM 1978 N N . LEU A 1 259 ? -10.417 -7.433 -10.754 1.00 92.31 259 LEU A N 1
ATOM 1979 C CA . LEU A 1 259 ? -10.737 -8.443 -9.742 1.00 92.31 259 LEU A CA 1
ATOM 1980 C C . LEU A 1 259 ? -9.557 -8.677 -8.786 1.00 92.31 259 LEU A C 1
ATOM 1982 O O . LEU A 1 259 ? -9.749 -8.669 -7.569 1.00 92.31 259 LEU A O 1
ATOM 1986 N N . ASP A 1 260 ? -8.331 -8.806 -9.304 1.00 94.31 260 ASP A N 1
ATOM 1987 C CA . ASP A 1 260 ? -7.128 -8.956 -8.472 1.00 94.31 260 ASP A CA 1
ATOM 1988 C C . ASP A 1 260 ? -6.892 -7.734 -7.564 1.00 94.31 260 ASP A C 1
ATOM 1990 O O . ASP A 1 260 ? -6.593 -7.882 -6.373 1.00 94.31 260 ASP A O 1
ATOM 1994 N N . ILE A 1 261 ? -7.067 -6.520 -8.100 1.00 93.00 261 ILE A N 1
ATOM 1995 C CA . ILE A 1 261 ? -6.968 -5.269 -7.334 1.00 93.00 261 ILE A CA 1
ATOM 1996 C C . ILE A 1 261 ? -8.039 -5.229 -6.241 1.00 93.00 261 ILE A C 1
ATOM 1998 O O . ILE A 1 261 ? -7.716 -4.967 -5.079 1.00 93.00 261 ILE A O 1
ATOM 2002 N N . ALA A 1 262 ? -9.299 -5.507 -6.583 1.00 91.81 262 ALA A N 1
ATOM 2003 C CA . ALA A 1 262 ? -10.412 -5.482 -5.641 1.00 91.81 262 ALA A CA 1
ATOM 2004 C C . ALA A 1 262 ? -10.211 -6.490 -4.501 1.00 91.81 262 ALA A C 1
ATOM 2006 O O . ALA A 1 262 ? -10.391 -6.138 -3.333 1.00 91.81 262 ALA A O 1
ATOM 2007 N N . LEU A 1 263 ? -9.768 -7.711 -4.816 1.00 92.94 263 LEU A N 1
ATOM 2008 C CA . LEU A 1 263 ? -9.466 -8.742 -3.823 1.00 92.94 263 LEU A CA 1
ATOM 2009 C C . LEU A 1 263 ? -8.331 -8.324 -2.890 1.00 92.94 263 LEU A C 1
ATOM 2011 O O . LEU A 1 263 ? -8.496 -8.393 -1.672 1.00 92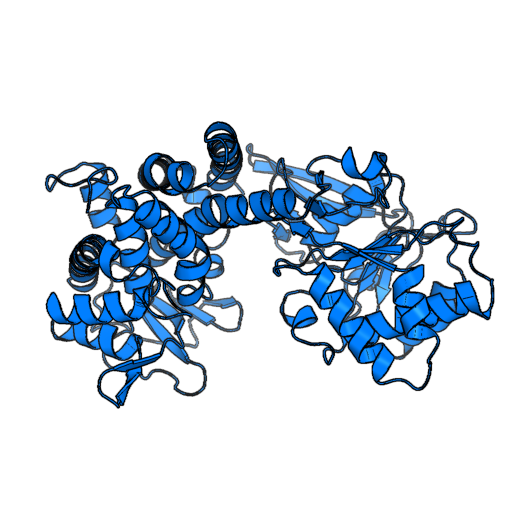.94 263 LEU A O 1
ATOM 2015 N N . LYS A 1 264 ? -7.209 -7.822 -3.420 1.00 93.50 264 LYS A N 1
ATOM 2016 C CA . LYS A 1 264 ? -6.117 -7.302 -2.581 1.00 93.50 264 LYS A CA 1
ATOM 2017 C C . LYS A 1 264 ? -6.604 -6.167 -1.676 1.00 93.50 264 LYS A C 1
ATOM 2019 O O . LYS A 1 264 ? -6.261 -6.126 -0.492 1.00 93.50 264 LYS A O 1
ATOM 2024 N N . LEU A 1 265 ? -7.375 -5.223 -2.223 1.00 92.75 265 LEU A N 1
ATOM 2025 C CA . LEU A 1 265 ? -7.867 -4.067 -1.476 1.00 92.75 265 LEU A CA 1
ATOM 2026 C C . LEU A 1 265 ? -8.799 -4.479 -0.330 1.00 92.75 265 LEU A C 1
ATOM 2028 O O . LEU A 1 265 ? -8.603 -4.013 0.794 1.00 92.75 265 LEU A O 1
ATOM 2032 N N . LYS A 1 266 ? -9.768 -5.360 -0.596 1.00 93.75 266 LYS A N 1
ATOM 2033 C CA . LYS A 1 266 ? -10.748 -5.818 0.398 1.00 93.75 266 LYS A CA 1
ATOM 2034 C C . LYS A 1 266 ? -10.127 -6.775 1.418 1.00 93.75 266 LYS A C 1
ATOM 2036 O O . LYS A 1 266 ? -10.278 -6.572 2.619 1.00 93.75 266 LYS A O 1
ATOM 2041 N N . VAL A 1 267 ? -9.405 -7.799 0.955 1.00 94.62 267 VAL A N 1
ATOM 2042 C CA . VAL A 1 267 ? -8.878 -8.875 1.809 1.00 94.62 267 VAL A CA 1
ATOM 2043 C C . VAL A 1 267 ? -7.618 -8.422 2.534 1.00 94.62 267 VAL A C 1
ATOM 2045 O O . VAL A 1 267 ? -7.644 -8.234 3.750 1.00 94.62 267 VAL A O 1
ATOM 2048 N N . ALA A 1 268 ? -6.518 -8.214 1.805 1.00 94.06 268 ALA A N 1
ATOM 2049 C CA . ALA A 1 268 ? -5.228 -7.923 2.420 1.00 94.06 268 ALA A CA 1
ATOM 2050 C C . ALA A 1 268 ? -5.239 -6.539 3.072 1.00 94.06 268 ALA A C 1
ATOM 2052 O O . ALA A 1 268 ? -5.131 -6.400 4.289 1.00 94.06 268 ALA A O 1
ATOM 2053 N N . ASN A 1 269 ? -5.467 -5.493 2.281 1.00 94.44 269 ASN A N 1
ATOM 2054 C CA . ASN A 1 269 ? -5.411 -4.126 2.782 1.00 94.44 269 ASN A CA 1
ATOM 2055 C C . ASN A 1 269 ? -6.533 -3.815 3.787 1.00 94.44 269 ASN A C 1
ATOM 2057 O O . ASN A 1 269 ? -6.276 -3.103 4.762 1.00 94.44 269 ASN A O 1
ATOM 2061 N N . GLY A 1 270 ? -7.749 -4.326 3.572 1.00 95.75 270 GLY A N 1
ATOM 2062 C CA . GLY A 1 270 ? -8.894 -4.120 4.462 1.00 95.75 270 GLY A CA 1
ATOM 2063 C C . GLY A 1 270 ? -8.680 -4.706 5.852 1.00 95.75 270 GLY A C 1
ATOM 2064 O O . GLY A 1 270 ? -8.803 -3.976 6.839 1.00 95.75 270 GLY A O 1
ATOM 2065 N N . THR A 1 271 ? -8.275 -5.974 5.949 1.00 97.25 271 THR A N 1
ATOM 2066 C CA . THR A 1 271 ? -7.970 -6.599 7.250 1.00 97.25 271 THR A CA 1
ATOM 2067 C C . THR A 1 271 ? -6.740 -5.978 7.912 1.00 97.25 271 THR A C 1
ATOM 2069 O O . THR A 1 271 ? -6.732 -5.770 9.125 1.00 97.25 271 THR A O 1
ATOM 2072 N N . HIS A 1 272 ? -5.734 -5.580 7.127 1.00 96.12 272 HIS A N 1
ATOM 2073 C CA . HIS A 1 272 ? -4.544 -4.907 7.643 1.00 96.12 272 HIS A CA 1
ATOM 2074 C C . HIS A 1 272 ? -4.870 -3.548 8.277 1.00 96.12 272 HIS A C 1
ATOM 2076 O O . HIS A 1 272 ? -4.364 -3.229 9.351 1.00 96.12 272 HIS A O 1
ATOM 2082 N N . THR A 1 273 ? -5.752 -2.755 7.653 1.00 96.88 273 THR A N 1
ATOM 2083 C CA . THR A 1 273 ? -6.264 -1.510 8.252 1.00 96.88 273 THR A CA 1
ATOM 2084 C C . THR A 1 273 ? -7.021 -1.792 9.541 1.00 96.88 273 THR A C 1
ATOM 2086 O O . THR A 1 273 ? -6.842 -1.066 10.518 1.00 96.88 273 THR A O 1
ATOM 2089 N N . ALA A 1 274 ? -7.870 -2.823 9.542 1.00 97.81 274 ALA A N 1
ATOM 2090 C CA . ALA A 1 274 ? -8.734 -3.140 10.673 1.00 97.81 274 ALA A CA 1
ATOM 2091 C C . ALA A 1 274 ? -7.905 -3.500 11.907 1.00 97.81 274 ALA A C 1
ATOM 2093 O O . ALA A 1 274 ? -8.165 -2.999 13.000 1.00 97.81 274 ALA A O 1
ATOM 2094 N N . ILE A 1 275 ? -6.857 -4.305 11.717 1.00 98.00 275 ILE A N 1
ATOM 2095 C CA . ILE A 1 275 ? -6.007 -4.725 12.824 1.00 98.00 275 ILE A CA 1
ATOM 2096 C C . ILE A 1 275 ? -4.991 -3.662 13.245 1.00 98.00 275 ILE A C 1
ATOM 2098 O O . ILE A 1 275 ? -4.721 -3.522 14.432 1.00 98.00 275 ILE A O 1
ATOM 2102 N N . ALA A 1 276 ? -4.456 -2.865 12.318 1.00 97.81 276 ALA A N 1
ATOM 2103 C CA . ALA A 1 276 ? -3.420 -1.886 12.642 1.00 97.81 276 ALA A CA 1
ATOM 2104 C C . ALA A 1 276 ? -3.884 -0.803 13.624 1.00 97.81 276 ALA A C 1
ATOM 2106 O O . ALA A 1 276 ? -3.140 -0.471 14.544 1.00 97.81 276 ALA A O 1
ATOM 2107 N N . HIS A 1 277 ? -5.104 -0.277 13.462 1.00 98.31 277 HIS A N 1
ATOM 2108 C CA . HIS A 1 277 ? -5.652 0.726 14.385 1.00 98.31 277 HIS A CA 1
ATOM 2109 C C . HIS A 1 277 ? -5.866 0.145 15.784 1.00 98.31 277 HIS A C 1
ATOM 2111 O O . HIS A 1 277 ? -5.541 0.791 16.779 1.00 98.31 277 HIS A O 1
ATOM 2117 N N . LEU A 1 278 ? -6.340 -1.102 15.855 1.00 98.06 278 LEU A N 1
ATOM 2118 C CA . LEU A 1 278 ? -6.496 -1.830 17.108 1.00 98.06 278 LEU A CA 1
ATOM 2119 C C . LEU A 1 278 ? -5.143 -2.031 17.802 1.00 98.06 278 LEU A C 1
ATOM 2121 O O . LEU A 1 278 ? -4.993 -1.682 18.970 1.00 98.06 278 LEU A O 1
ATOM 2125 N N . LEU A 1 279 ? -4.141 -2.531 17.072 1.00 98.12 279 LEU A N 1
ATOM 2126 C CA . LEU A 1 279 ? -2.786 -2.733 17.588 1.00 98.12 279 LEU A CA 1
ATOM 2127 C C . LEU A 1 279 ? -2.172 -1.423 18.090 1.00 98.12 279 LEU A C 1
ATOM 2129 O O . LEU A 1 279 ? -1.639 -1.384 19.198 1.00 98.12 279 LEU A O 1
ATOM 2133 N N . ALA A 1 280 ? -2.279 -0.348 17.305 1.00 97.81 280 ALA A N 1
ATOM 2134 C CA . ALA A 1 280 ? -1.721 0.949 17.663 1.00 97.81 280 ALA A CA 1
ATOM 2135 C C . ALA A 1 280 ? -2.346 1.496 18.957 1.00 97.81 280 ALA A C 1
ATOM 2137 O O . ALA A 1 280 ? -1.604 1.857 19.868 1.00 97.81 280 ALA A O 1
ATOM 2138 N N . LEU A 1 281 ? -3.681 1.474 19.092 1.00 98.25 281 LEU A N 1
ATOM 2139 C CA . LEU A 1 281 ? -4.376 1.900 20.319 1.00 98.25 281 LEU A CA 1
ATOM 2140 C C . LEU A 1 281 ? -3.971 1.067 21.543 1.00 98.25 281 LEU A C 1
ATOM 2142 O O . LEU A 1 281 ? -3.811 1.622 22.629 1.00 98.25 281 LEU A O 1
ATOM 2146 N N . MET A 1 282 ? -3.722 -0.234 21.355 1.00 97.44 282 MET A N 1
ATOM 2147 C CA . MET A 1 282 ? -3.218 -1.149 22.389 1.00 97.44 282 MET A CA 1
ATOM 2148 C C . MET A 1 282 ? -1.711 -1.019 22.667 1.00 97.44 282 MET A C 1
ATOM 2150 O O . MET A 1 282 ? -1.169 -1.809 23.440 1.00 97.44 282 MET A O 1
ATOM 2154 N N . LYS A 1 283 ? -1.015 -0.050 22.055 1.00 96.69 283 LYS A N 1
ATOM 2155 C CA . LYS A 1 283 ? 0.444 0.148 22.166 1.00 96.69 283 LYS A CA 1
ATOM 2156 C C . LYS A 1 283 ? 1.276 -1.027 21.625 1.00 96.69 283 LYS A C 1
ATOM 2158 O O . LYS A 1 283 ? 2.448 -1.178 21.967 1.00 96.69 283 LYS A O 1
ATOM 2163 N N . LEU A 1 284 ? 0.694 -1.849 20.753 1.00 96.25 284 LEU A N 1
ATOM 2164 C CA . LEU A 1 284 ? 1.374 -2.950 20.077 1.00 96.25 284 LEU A CA 1
ATOM 2165 C C . LEU A 1 284 ? 1.989 -2.431 18.777 1.00 96.25 284 LEU A C 1
ATOM 2167 O O . LEU A 1 284 ? 1.292 -2.083 17.823 1.00 96.25 284 LEU A O 1
ATOM 2171 N N . LEU A 1 285 ? 3.319 -2.341 18.756 1.00 94.75 285 LEU A N 1
ATOM 2172 C CA . LEU A 1 285 ? 4.057 -1.645 17.701 1.00 94.75 285 LEU A CA 1
ATOM 2173 C C . LEU A 1 285 ? 4.087 -2.376 16.363 1.00 94.75 285 LEU A C 1
ATOM 2175 O O . LEU A 1 285 ? 4.301 -1.718 15.349 1.00 94.75 285 LEU A O 1
ATOM 2179 N N . LYS A 1 286 ? 3.935 -3.703 16.346 1.00 94.50 286 LYS A N 1
ATOM 2180 C CA . LYS A 1 286 ? 4.147 -4.531 15.156 1.00 94.50 286 LYS A CA 1
ATOM 2181 C C . LYS A 1 286 ? 3.068 -5.597 14.992 1.00 94.50 286 LYS A C 1
ATOM 2183 O O . LYS A 1 286 ? 2.468 -6.034 15.969 1.00 94.50 286 LYS A O 1
ATOM 2188 N N . THR A 1 287 ? 2.832 -6.007 13.747 1.00 95.38 287 THR A N 1
ATOM 2189 C CA . THR A 1 287 ? 1.850 -7.051 13.400 1.00 95.38 287 THR A CA 1
ATOM 2190 C C . THR A 1 287 ? 2.303 -8.472 13.740 1.00 95.38 287 THR A C 1
ATOM 2192 O O . THR A 1 287 ? 1.464 -9.362 13.786 1.00 95.38 287 THR A O 1
ATOM 2195 N N . ASP A 1 288 ? 3.587 -8.700 14.027 1.00 93.88 288 ASP A N 1
ATOM 2196 C CA . ASP A 1 288 ? 4.117 -10.013 14.433 1.00 93.88 288 ASP A CA 1
ATOM 2197 C C . ASP A 1 288 ? 3.462 -10.550 15.718 1.00 93.88 288 ASP A C 1
ATOM 2199 O O . ASP A 1 288 ? 3.321 -11.757 15.878 1.00 93.88 288 ASP A O 1
ATOM 2203 N N . VAL A 1 289 ? 2.935 -9.677 16.584 1.00 95.56 289 VAL A N 1
ATOM 2204 C CA . VAL A 1 289 ? 2.129 -10.069 17.755 1.00 95.56 289 VAL A CA 1
ATOM 2205 C C . VAL A 1 289 ? 0.918 -10.946 17.403 1.00 95.56 289 VAL A C 1
ATOM 2207 O O . VAL A 1 289 ? 0.424 -11.682 18.258 1.00 95.56 289 VAL A O 1
ATOM 2210 N N . LEU A 1 290 ? 0.441 -10.922 16.155 1.00 96.06 290 LEU A N 1
ATOM 2211 C CA . LEU A 1 290 ? -0.657 -11.772 15.690 1.00 96.06 290 LEU A CA 1
ATOM 2212 C C . LEU A 1 290 ? -0.292 -13.262 15.663 1.00 96.06 290 LEU A C 1
ATOM 2214 O O . LEU A 1 290 ? -1.191 -14.099 15.675 1.00 96.06 290 LEU A O 1
ATOM 2218 N N . SER A 1 291 ? 1.000 -13.604 15.702 1.00 94.62 291 SER A N 1
ATOM 2219 C CA . SER A 1 291 ? 1.469 -14.985 15.834 1.00 94.62 291 SER A CA 1
ATOM 2220 C C . SER A 1 291 ? 1.376 -15.534 17.266 1.00 94.62 291 SER A C 1
ATOM 2222 O O . SER A 1 291 ? 1.662 -16.708 17.485 1.00 94.62 291 SER A O 1
ATOM 2224 N N . SER A 1 292 ? 1.044 -14.698 18.258 1.00 91.94 292 SER A N 1
ATOM 2225 C CA . SER A 1 292 ? 0.984 -15.089 19.673 1.00 91.94 292 SER A CA 1
ATOM 2226 C C . SER A 1 292 ? -0.352 -15.733 20.065 1.00 91.94 292 SER A C 1
ATOM 2228 O O . SER A 1 292 ? -1.410 -15.387 19.534 1.00 91.94 292 SER A O 1
ATOM 2230 N N . ASP A 1 293 ? -0.330 -16.605 21.080 1.00 88.44 293 ASP A N 1
ATOM 2231 C CA . ASP A 1 293 ? -1.549 -17.206 21.643 1.00 88.44 293 ASP A CA 1
ATOM 2232 C C . ASP A 1 293 ? -2.510 -16.150 22.195 1.00 88.44 293 ASP A C 1
ATOM 2234 O O . ASP A 1 293 ? -3.720 -16.221 21.981 1.00 88.44 293 ASP A O 1
ATOM 2238 N N . LYS A 1 294 ? -1.989 -15.138 22.891 1.00 86.56 294 LYS A N 1
ATOM 2239 C CA . LYS A 1 294 ? -2.739 -13.954 23.317 1.00 86.56 294 LYS A CA 1
ATOM 2240 C C . LYS A 1 294 ? -1.831 -12.722 23.234 1.00 86.56 294 LYS A C 1
ATOM 2242 O O . LYS A 1 294 ? -0.696 -12.806 23.697 1.00 86.56 294 LYS A O 1
ATOM 2247 N N . PRO A 1 295 ? -2.323 -11.581 22.717 1.00 89.06 295 PRO A N 1
ATOM 2248 C CA . PRO A 1 295 ? -3.683 -11.345 22.216 1.00 89.06 295 PRO A CA 1
ATOM 2249 C C . PRO A 1 295 ? -3.926 -11.819 20.766 1.00 89.06 295 PRO A C 1
ATOM 2251 O O . PRO A 1 295 ? -5.056 -11.716 20.285 1.00 89.06 295 PRO A O 1
ATOM 2254 N N . GLY A 1 296 ? -2.908 -12.357 20.079 1.00 94.62 296 GLY A N 1
ATOM 2255 C CA . GLY A 1 296 ? -2.955 -12.658 18.642 1.00 94.62 296 GLY A CA 1
ATOM 2256 C C . GLY A 1 296 ? -4.114 -13.561 18.215 1.00 94.62 296 GLY A C 1
ATOM 2257 O O . GLY A 1 296 ? -4.845 -13.212 17.291 1.00 94.62 296 GLY A O 1
ATOM 2258 N N . SER A 1 297 ? -4.374 -14.665 18.924 1.00 94.81 297 SER A N 1
ATOM 2259 C CA . SER A 1 297 ? -5.467 -15.581 18.545 1.00 94.81 297 SER A CA 1
ATOM 2260 C C . SER A 1 297 ? -6.858 -14.933 18.549 1.00 94.81 297 SER A C 1
ATOM 2262 O O . SER A 1 297 ? -7.685 -15.253 17.697 1.00 94.81 297 SER A O 1
ATOM 2264 N N . LEU A 1 298 ? -7.134 -14.008 19.475 1.00 96.62 298 LEU A N 1
ATOM 2265 C CA . LEU A 1 298 ? -8.413 -13.297 19.539 1.00 96.62 298 LEU A CA 1
ATOM 2266 C C . LEU A 1 298 ? -8.537 -12.277 18.402 1.00 96.62 298 LEU A C 1
ATOM 2268 O O . LEU A 1 298 ? -9.586 -12.175 17.770 1.00 96.62 298 LEU A O 1
ATOM 2272 N N . MET A 1 299 ? -7.451 -11.564 18.110 1.00 97.75 299 MET A N 1
ATOM 2273 C CA . MET A 1 299 ? -7.372 -10.651 16.972 1.00 97.75 299 MET A CA 1
ATOM 2274 C C . MET A 1 299 ? -7.571 -11.384 15.642 1.00 97.75 299 MET A C 1
ATOM 2276 O O . MET A 1 299 ? -8.290 -10.897 14.773 1.00 97.75 299 MET A O 1
ATOM 2280 N N . MET A 1 300 ? -6.995 -12.579 15.500 1.00 97.50 300 MET A N 1
ATOM 2281 C CA . MET A 1 300 ? -7.197 -13.404 14.314 1.00 97.50 300 MET A CA 1
ATOM 2282 C C . MET A 1 300 ? -8.630 -13.919 14.210 1.00 97.50 300 MET A C 1
ATOM 2284 O O . MET A 1 300 ? -9.188 -13.834 13.129 1.00 97.50 300 MET A O 1
ATOM 2288 N N . LYS A 1 301 ? -9.279 -14.327 15.312 1.00 96.75 301 LYS A N 1
ATOM 2289 C CA . LYS A 1 301 ? -10.716 -14.676 15.302 1.00 96.75 301 LYS A CA 1
ATOM 2290 C C . LYS A 1 301 ? -11.601 -13.525 14.821 1.00 96.75 301 LYS A C 1
ATOM 2292 O O . LYS A 1 301 ? -12.565 -13.751 14.096 1.00 96.75 301 LYS A O 1
ATOM 2297 N N . TYR A 1 302 ? -11.278 -12.299 15.227 1.00 98.06 302 TYR A N 1
ATOM 2298 C CA . TYR A 1 302 ? -11.959 -11.102 14.741 1.00 98.06 302 TYR A CA 1
ATOM 2299 C C . TYR A 1 302 ? -11.805 -10.938 13.220 1.00 98.06 302 TYR A C 1
ATOM 2301 O O . TYR A 1 302 ? -12.801 -10.747 12.520 1.00 98.06 302 TYR A O 1
ATOM 2309 N N . LEU A 1 303 ? -10.577 -11.044 12.702 1.00 98.00 303 LEU A N 1
ATOM 2310 C CA . LEU A 1 303 ? -10.322 -10.935 11.264 1.00 98.00 303 LEU A CA 1
ATOM 2311 C C . LEU A 1 303 ? -10.943 -12.088 10.471 1.00 98.00 303 LEU A C 1
ATOM 2313 O O . LEU A 1 303 ? -11.511 -11.832 9.413 1.00 98.00 303 LEU A O 1
ATOM 2317 N N . ASP A 1 304 ? -10.864 -13.314 10.990 1.00 97.56 304 ASP A N 1
ATOM 2318 C CA . ASP A 1 304 ? -11.459 -14.512 10.395 1.00 97.56 304 ASP A CA 1
ATOM 2319 C C . ASP A 1 304 ? -12.976 -14.277 10.218 1.00 97.56 304 ASP A C 1
ATOM 2321 O O . ASP A 1 304 ? -13.479 -14.364 9.101 1.00 97.56 304 ASP A O 1
ATOM 2325 N N . SER A 1 305 ? -13.682 -13.808 11.262 1.00 97.31 305 SER A N 1
ATOM 2326 C CA . SER A 1 305 ? -15.113 -13.459 11.173 1.00 97.31 305 SER A CA 1
ATOM 2327 C C . SER A 1 305 ? -15.397 -12.347 10.159 1.00 97.31 305 SER A C 1
ATOM 2329 O O . SER A 1 305 ? -16.340 -12.454 9.377 1.00 97.31 305 SER A O 1
ATOM 2331 N N . MET A 1 306 ? -14.600 -11.271 10.149 1.00 97.56 306 MET A N 1
ATOM 2332 C CA . MET A 1 306 ? -14.777 -10.173 9.190 1.00 97.56 306 MET A CA 1
ATOM 2333 C C . MET A 1 306 ? -14.620 -10.661 7.747 1.00 97.56 306 MET A C 1
ATOM 2335 O O . MET A 1 306 ? -15.338 -10.214 6.848 1.00 97.56 306 MET A O 1
ATOM 2339 N N . VAL A 1 307 ? -13.674 -11.564 7.501 1.00 97.06 307 VAL A N 1
ATOM 2340 C CA . VAL A 1 307 ? -13.421 -12.054 6.152 1.00 97.06 307 VAL A CA 1
ATOM 2341 C C . VAL A 1 307 ? -14.477 -13.048 5.709 1.00 97.06 307 VAL A C 1
ATOM 2343 O O . VAL A 1 307 ? -15.054 -12.859 4.640 1.00 97.06 307 VAL A O 1
ATOM 2346 N N . GLU A 1 308 ? -14.747 -14.065 6.523 1.00 95.69 308 GLU A N 1
ATOM 2347 C CA . GLU A 1 308 ? -15.670 -15.152 6.194 1.00 95.69 308 GLU A CA 1
ATOM 2348 C C . GLU A 1 308 ? -17.093 -14.641 5.961 1.00 95.69 308 GLU A C 1
ATOM 2350 O O . GLU A 1 308 ? -17.740 -15.049 4.997 1.00 95.69 308 GLU A O 1
ATOM 2355 N N . ASN A 1 309 ? -17.553 -13.695 6.781 1.00 95.44 309 ASN A N 1
ATOM 2356 C CA . ASN A 1 309 ? -18.957 -13.295 6.771 1.00 95.44 309 ASN A CA 1
ATOM 2357 C C . ASN A 1 309 ? -19.244 -11.995 6.018 1.00 95.44 309 ASN A C 1
ATOM 2359 O O . ASN A 1 309 ? -20.403 -11.714 5.719 1.00 95.44 309 ASN A O 1
ATOM 2363 N N . GLN A 1 310 ? -18.235 -11.163 5.744 1.00 96.19 310 GLN A N 1
ATOM 2364 C CA . GLN A 1 310 ? -18.453 -9.844 5.133 1.00 96.19 310 GLN A CA 1
ATOM 2365 C C . GLN A 1 310 ? -17.628 -9.673 3.857 1.00 96.19 310 GLN A C 1
ATOM 2367 O O . GLN A 1 310 ? -18.183 -9.384 2.798 1.00 96.19 310 GLN A O 1
ATOM 2372 N N . ILE A 1 311 ? -16.310 -9.892 3.907 1.00 95.88 311 ILE A N 1
ATOM 2373 C CA . ILE A 1 311 ? -15.457 -9.665 2.730 1.00 95.88 311 ILE A CA 1
ATOM 2374 C C . ILE A 1 311 ? -15.683 -10.728 1.650 1.00 95.88 311 ILE A C 1
ATOM 2376 O O . ILE A 1 311 ? -15.910 -10.350 0.502 1.00 95.88 311 ILE A O 1
ATOM 2380 N N . VAL A 1 312 ? -15.653 -12.022 1.987 1.00 94.69 312 VAL A N 1
ATOM 2381 C CA . VAL A 1 312 ? -15.838 -13.117 1.017 1.00 94.69 312 VAL A CA 1
ATOM 2382 C C . VAL A 1 312 ? -17.207 -13.042 0.327 1.00 94.69 312 VAL A C 1
ATOM 2384 O O . VAL A 1 312 ? -17.227 -13.076 -0.904 1.00 94.69 312 VAL A O 1
ATOM 2387 N N . PRO A 1 313 ? -18.338 -12.842 1.038 1.00 94.06 313 PRO A N 1
ATOM 2388 C CA . PRO A 1 313 ? -19.637 -12.671 0.383 1.00 94.06 313 PRO A CA 1
ATOM 2389 C C . PRO A 1 313 ? -19.688 -11.446 -0.544 1.00 94.06 313 PRO A C 1
ATOM 2391 O O . PRO A 1 313 ? -20.315 -11.492 -1.597 1.00 94.06 313 PRO A O 1
ATOM 2394 N N . SER A 1 314 ? -18.955 -10.379 -0.210 1.00 93.38 314 SER A N 1
ATOM 2395 C CA . SER A 1 314 ? -18.860 -9.158 -1.024 1.00 93.38 314 SER A CA 1
ATOM 2396 C C . SER A 1 314 ? -17.827 -9.215 -2.159 1.00 93.38 314 SER A C 1
ATOM 2398 O O . SER A 1 314 ? -17.588 -8.207 -2.828 1.00 93.38 314 SER A O 1
ATOM 2400 N N . ALA A 1 315 ? -17.102 -10.324 -2.331 1.00 83.25 315 ALA A N 1
ATOM 2401 C CA . ALA A 1 315 ? -15.882 -10.321 -3.136 1.00 83.25 315 ALA A CA 1
ATOM 2402 C C . ALA A 1 315 ? -16.145 -10.112 -4.638 1.00 83.25 315 ALA A C 1
ATOM 2404 O O . ALA A 1 315 ? -15.249 -9.658 -5.346 1.00 83.25 315 ALA A O 1
ATOM 2405 N N . GLY A 1 316 ? -17.363 -10.402 -5.115 1.00 80.25 316 GLY A N 1
ATOM 2406 C CA . GLY A 1 316 ? -17.737 -10.299 -6.533 1.00 80.25 316 GLY A CA 1
ATOM 2407 C C . GLY A 1 316 ? -17.090 -11.370 -7.424 1.00 80.25 316 GLY A C 1
ATOM 2408 O O . GLY A 1 316 ? -17.210 -11.315 -8.643 1.00 80.25 316 GLY A O 1
ATOM 2409 N N . VAL A 1 317 ? -16.410 -12.345 -6.816 1.00 81.81 317 VAL A N 1
ATOM 2410 C CA . VAL A 1 317 ? -15.739 -13.485 -7.457 1.00 81.81 317 VAL A CA 1
ATOM 2411 C C . VAL A 1 317 ? -16.217 -14.797 -6.835 1.00 81.81 317 VAL A C 1
ATOM 2413 O O . VAL A 1 317 ? -16.981 -14.794 -5.867 1.00 81.81 317 VAL A O 1
ATOM 2416 N N . ASN A 1 318 ? -15.734 -15.932 -7.353 1.00 86.06 318 ASN A N 1
ATOM 2417 C CA . ASN A 1 318 ? -15.900 -17.216 -6.674 1.00 86.06 318 ASN A CA 1
ATOM 2418 C C . ASN A 1 318 ? -15.336 -17.120 -5.242 1.00 86.06 318 ASN A C 1
ATOM 2420 O O . ASN A 1 318 ? -14.194 -16.699 -5.041 1.00 86.06 318 ASN A O 1
ATOM 2424 N N . GLN A 1 319 ? -16.132 -17.542 -4.257 1.00 88.56 319 GLN A N 1
ATOM 2425 C CA . GLN A 1 319 ? -15.750 -17.554 -2.845 1.00 88.56 319 GLN A CA 1
ATOM 2426 C C . GLN A 1 319 ? -14.435 -18.304 -2.613 1.00 88.56 319 GLN A C 1
ATOM 2428 O O . GLN A 1 319 ? -13.619 -17.851 -1.818 1.00 88.56 319 GLN A O 1
ATOM 2433 N N . GLU A 1 320 ? -14.175 -19.384 -3.356 1.00 90.62 320 GLU A N 1
ATOM 2434 C CA . GLU A 1 320 ? -12.922 -20.142 -3.254 1.00 90.62 320 GLU A CA 1
ATOM 2435 C C . GLU A 1 320 ? -11.687 -19.283 -3.557 1.00 90.62 320 GLU A C 1
ATOM 2437 O O . GLU A 1 320 ? -10.668 -19.416 -2.878 1.00 90.62 320 GLU A O 1
ATOM 2442 N N . GLU A 1 321 ? -11.768 -18.374 -4.535 1.00 90.44 321 GLU A N 1
ATOM 2443 C CA . GLU A 1 321 ? -10.659 -17.474 -4.863 1.00 90.44 321 GLU A CA 1
ATOM 2444 C C . GLU A 1 321 ? -10.442 -16.449 -3.746 1.00 90.44 321 GLU A C 1
ATOM 2446 O O . GLU A 1 321 ? -9.311 -16.261 -3.295 1.00 90.44 321 GLU A O 1
ATOM 2451 N N . ALA A 1 322 ? -11.515 -15.833 -3.241 1.00 91.69 322 ALA A N 1
ATOM 2452 C CA . ALA A 1 322 ? -11.426 -14.888 -2.129 1.00 91.69 322 ALA A CA 1
ATOM 2453 C C . ALA A 1 322 ? -10.868 -15.552 -0.855 1.00 91.69 322 ALA A C 1
ATOM 2455 O O . ALA A 1 322 ? -9.992 -14.993 -0.190 1.00 91.69 322 ALA A O 1
ATOM 2456 N N . THR A 1 323 ? -11.307 -16.776 -0.552 1.00 93.31 323 THR A N 1
ATOM 2457 C CA . THR A 1 323 ? -10.787 -17.586 0.555 1.00 93.31 323 THR A CA 1
ATOM 2458 C C . THR A 1 323 ? -9.324 -17.970 0.341 1.00 93.31 323 THR A C 1
ATOM 2460 O O . THR A 1 323 ? -8.545 -17.930 1.293 1.00 93.31 323 THR A O 1
ATOM 2463 N N . ALA A 1 324 ? -8.908 -18.305 -0.884 1.00 92.81 324 ALA A N 1
ATOM 2464 C CA . ALA A 1 324 ? -7.511 -18.612 -1.188 1.00 92.81 324 ALA A CA 1
ATOM 2465 C C . ALA A 1 324 ? -6.602 -17.390 -0.985 1.00 92.81 324 ALA A C 1
ATOM 2467 O O . ALA A 1 324 ? -5.553 -17.513 -0.350 1.00 92.81 324 ALA A O 1
ATOM 2468 N N . VAL A 1 325 ? -7.034 -16.209 -1.445 1.00 93.12 325 VAL A N 1
ATOM 2469 C CA . VAL A 1 325 ? -6.333 -14.939 -1.192 1.00 93.12 325 VAL A CA 1
ATOM 2470 C C . VAL A 1 325 ? -6.237 -14.673 0.307 1.00 93.12 325 VAL A C 1
ATOM 2472 O O . VAL A 1 325 ? -5.170 -14.303 0.796 1.00 93.12 325 VAL A O 1
ATOM 2475 N N . TYR A 1 326 ? -7.315 -14.906 1.064 1.00 95.56 326 TYR A N 1
ATOM 2476 C CA . TYR A 1 326 ? -7.258 -14.729 2.510 1.00 95.56 326 TYR A CA 1
ATOM 2477 C C . TYR A 1 326 ? -6.327 -15.726 3.187 1.00 95.56 326 TYR A C 1
ATOM 2479 O O . TYR A 1 326 ? -5.586 -15.338 4.079 1.00 95.56 326 TYR A O 1
ATOM 2487 N N . LYS A 1 327 ? -6.307 -16.990 2.765 1.00 95.31 327 LYS A N 1
ATOM 2488 C CA . LYS A 1 327 ? -5.417 -18.002 3.341 1.00 95.31 327 LYS A CA 1
ATOM 2489 C C . LYS A 1 327 ? -3.941 -17.632 3.161 1.00 95.31 327 LYS A C 1
ATOM 2491 O O . LYS A 1 327 ? -3.184 -17.754 4.122 1.00 95.31 327 LYS A O 1
ATOM 2496 N N . ASP A 1 328 ? -3.557 -17.164 1.972 1.00 94.88 328 ASP A N 1
ATOM 2497 C CA . ASP A 1 328 ? -2.212 -16.632 1.698 1.00 94.88 328 ASP A CA 1
ATOM 2498 C C . ASP A 1 328 ? -1.911 -15.417 2.588 1.00 94.88 328 ASP A C 1
ATOM 2500 O O . ASP A 1 328 ? -0.945 -15.413 3.354 1.00 94.88 328 ASP A O 1
ATOM 2504 N N . TRP A 1 329 ? -2.802 -14.421 2.577 1.00 95.88 329 TRP A N 1
ATOM 2505 C CA . TRP A 1 329 ? -2.637 -13.208 3.373 1.00 95.88 329 TRP A CA 1
ATOM 2506 C C . TRP A 1 329 ? -2.560 -13.487 4.878 1.00 95.88 329 TRP A C 1
ATOM 2508 O O . TRP A 1 329 ? -1.728 -12.923 5.582 1.00 95.88 329 TRP A O 1
ATOM 2518 N N . ARG A 1 330 ? -3.392 -14.393 5.387 1.00 95.44 330 ARG A N 1
ATOM 2519 C CA . ARG A 1 330 ? -3.440 -14.777 6.797 1.00 95.44 330 ARG A CA 1
ATOM 2520 C C . ARG A 1 330 ? -2.114 -15.373 7.252 1.00 95.44 330 ARG A C 1
ATOM 2522 O O . ARG A 1 330 ? -1.668 -15.039 8.343 1.00 95.44 330 ARG A O 1
ATOM 2529 N N . GLN A 1 331 ? -1.478 -16.221 6.437 1.00 94.50 331 GLN A N 1
ATOM 2530 C CA . GLN A 1 331 ? -0.159 -16.796 6.740 1.00 94.50 331 GLN A CA 1
ATOM 2531 C C . GLN A 1 331 ? 0.923 -15.720 6.852 1.00 94.50 331 GLN A C 1
ATOM 2533 O O . GLN A 1 331 ? 1.755 -15.771 7.756 1.00 94.50 331 GLN A O 1
ATOM 2538 N N . ARG A 1 332 ? 0.877 -14.728 5.962 1.00 94.81 332 ARG A N 1
ATOM 2539 C CA . ARG A 1 332 ? 1.780 -13.571 5.962 1.00 94.81 332 ARG A CA 1
ATOM 2540 C C . ARG A 1 332 ? 1.547 -12.667 7.170 1.00 94.81 332 ARG A C 1
ATOM 2542 O O . ARG A 1 332 ? 2.489 -12.242 7.831 1.00 94.81 332 ARG A O 1
ATOM 2549 N N . LEU A 1 333 ? 0.284 -12.427 7.510 1.00 93.56 333 LEU A N 1
ATOM 2550 C CA . LEU A 1 333 ? -0.103 -11.558 8.615 1.00 93.56 333 LEU A CA 1
ATOM 2551 C C . LEU A 1 333 ? 0.318 -12.115 9.986 1.00 93.56 333 LEU A C 1
ATOM 2553 O O . LEU A 1 333 ? 0.666 -11.337 10.872 1.00 93.56 333 LEU A O 1
ATOM 2557 N N . VAL A 1 334 ? 0.330 -13.443 10.151 1.00 95.06 334 VAL A N 1
ATOM 2558 C CA . VAL A 1 334 ? 0.780 -14.123 11.384 1.00 95.06 334 VAL A CA 1
ATOM 2559 C C . VAL A 1 334 ? 2.265 -14.499 11.363 1.00 95.06 334 VAL A C 1
ATOM 2561 O O . VAL A 1 334 ? 2.694 -15.348 12.143 1.00 95.06 334 VAL A O 1
ATOM 2564 N N . HIS A 1 335 ? 3.065 -13.902 10.476 1.00 95.00 335 HIS A N 1
ATOM 2565 C CA . HIS A 1 335 ? 4.486 -14.213 10.378 1.00 95.00 335 HIS A CA 1
ATOM 2566 C C . HIS A 1 335 ? 5.242 -13.778 11.658 1.00 95.00 335 HIS A C 1
ATOM 2568 O O . HIS A 1 335 ? 5.408 -12.577 11.891 1.00 95.00 335 HIS A O 1
ATOM 2574 N N . PRO A 1 336 ? 5.796 -14.714 12.460 1.00 93.75 336 PRO A N 1
ATOM 2575 C CA . PRO A 1 336 ? 6.289 -14.421 13.816 1.00 93.75 336 PRO A CA 1
ATOM 2576 C C . PRO A 1 336 ? 7.534 -13.526 13.858 1.00 93.75 336 PRO A C 1
ATOM 2578 O O . PRO A 1 336 ? 7.826 -12.894 14.868 1.00 93.75 336 PRO A O 1
ATOM 2581 N N . HIS A 1 337 ? 8.282 -13.468 12.755 1.00 94.25 337 HIS A N 1
ATOM 2582 C CA . HIS A 1 337 ? 9.546 -12.728 12.670 1.00 94.25 337 HIS A CA 1
ATOM 2583 C C . HIS A 1 337 ? 9.515 -11.563 11.671 1.00 94.25 337 HIS A C 1
ATOM 2585 O O . HIS A 1 337 ? 10.555 -10.967 11.374 1.00 94.25 337 HIS A O 1
ATOM 2591 N N . PHE A 1 338 ? 8.337 -11.235 11.127 1.00 91.94 338 PHE A N 1
ATOM 2592 C CA . PHE A 1 338 ? 8.206 -10.204 10.101 1.00 91.94 338 PHE A CA 1
ATOM 2593 C C . PHE A 1 338 ? 6.919 -9.397 10.273 1.00 91.94 338 PHE A C 1
ATOM 2595 O O . PHE A 1 338 ? 5.931 -9.585 9.572 1.00 91.94 338 PHE A O 1
ATOM 2602 N N . GLY A 1 339 ? 6.953 -8.474 11.236 1.00 91.31 339 GLY A N 1
ATOM 2603 C CA . GLY A 1 339 ? 5.868 -7.536 11.499 1.00 91.31 339 GLY A CA 1
ATOM 2604 C C . GLY A 1 339 ? 6.102 -6.157 10.882 1.00 91.31 339 GLY A C 1
ATOM 2605 O O . GLY A 1 339 ? 7.215 -5.621 10.914 1.00 91.31 339 GLY A O 1
ATOM 2606 N N . LEU A 1 340 ? 5.033 -5.543 10.377 1.00 91.06 340 LEU A N 1
ATOM 2607 C CA . LEU A 1 340 ? 5.016 -4.128 10.010 1.00 91.06 340 LEU A CA 1
ATOM 2608 C C . LEU A 1 340 ? 4.602 -3.264 11.192 1.00 91.06 340 LEU A C 1
ATOM 2610 O O . LEU A 1 340 ? 3.832 -3.697 12.044 1.00 91.06 340 LEU A O 1
ATOM 2614 N N . SER A 1 341 ? 5.092 -2.024 11.220 1.00 93.31 341 SER A N 1
ATOM 2615 C CA . SER A 1 341 ? 4.708 -1.070 12.256 1.00 93.31 341 SER A CA 1
ATOM 2616 C C . SER A 1 341 ? 3.213 -0.743 12.173 1.00 93.31 341 SER A C 1
ATOM 2618 O O . SER A 1 341 ? 2.747 -0.292 11.126 1.00 93.31 341 SER A O 1
ATOM 2620 N N . SER A 1 342 ? 2.477 -0.914 13.274 1.00 95.94 342 SER A N 1
ATOM 2621 C CA . SER A 1 342 ? 1.051 -0.565 13.371 1.00 95.94 342 SER A CA 1
ATOM 2622 C C . SER A 1 342 ? 0.825 0.914 13.047 1.00 95.94 342 SER A C 1
ATOM 2624 O O . SER A 1 342 ? 0.035 1.232 12.163 1.00 95.94 342 SER A O 1
ATOM 2626 N N . PHE A 1 343 ? 1.622 1.801 13.644 1.00 95.62 343 PHE A N 1
ATOM 2627 C CA . PHE A 1 343 ? 1.645 3.240 13.361 1.00 95.62 343 PHE A CA 1
ATOM 2628 C C . PHE A 1 343 ? 1.968 3.564 11.893 1.00 95.62 343 PHE A C 1
ATOM 2630 O O . PHE A 1 343 ? 1.409 4.495 11.314 1.00 95.62 343 PHE A O 1
ATOM 2637 N N . PHE A 1 344 ? 2.827 2.777 11.234 1.00 92.00 344 PHE A N 1
ATOM 2638 C CA . PHE A 1 344 ? 3.051 2.950 9.797 1.00 92.00 344 PHE A CA 1
ATOM 2639 C C . PHE A 1 344 ? 1.780 2.653 8.980 1.00 92.00 344 PHE A C 1
ATOM 2641 O O . PHE A 1 344 ? 1.419 3.375 8.050 1.00 92.00 344 PHE A O 1
ATOM 2648 N N . ILE A 1 345 ? 1.060 1.595 9.343 1.00 93.00 345 ILE A N 1
ATOM 2649 C CA . ILE A 1 345 ? -0.124 1.148 8.607 1.00 93.00 345 ILE A CA 1
ATOM 2650 C C . ILE A 1 345 ? -1.331 2.078 8.829 1.00 93.00 345 ILE A C 1
ATOM 2652 O O . ILE A 1 345 ? -2.127 2.234 7.899 1.00 93.00 345 ILE A O 1
ATOM 2656 N N . THR A 1 346 ? -1.471 2.725 9.993 1.00 95.25 346 THR A N 1
ATOM 2657 C CA . THR A 1 346 ? -2.612 3.614 10.322 1.00 95.25 346 THR A CA 1
ATOM 2658 C C . THR A 1 346 ? -2.598 4.970 9.605 1.00 95.25 346 THR A C 1
ATOM 2660 O O . THR A 1 346 ? -3.592 5.698 9.628 1.00 95.25 346 THR A O 1
ATOM 2663 N N . GLN A 1 347 ? -1.514 5.323 8.909 1.00 90.50 347 GLN A N 1
ATOM 2664 C CA . GLN A 1 347 ? -1.438 6.560 8.118 1.00 90.50 347 GLN A CA 1
ATOM 2665 C C . GLN A 1 347 ? -2.563 6.663 7.089 1.00 90.50 347 GLN A C 1
ATOM 2667 O O . GLN A 1 347 ? -2.929 5.661 6.475 1.00 90.50 347 GLN A O 1
ATOM 2672 N N . ASN A 1 348 ? -3.076 7.870 6.845 1.00 89.25 348 ASN A N 1
ATOM 2673 C CA . ASN A 1 348 ? -4.217 8.103 5.948 1.00 89.25 348 ASN A CA 1
ATOM 2674 C C . ASN A 1 348 ? -5.436 7.221 6.294 1.00 89.25 348 ASN A C 1
ATOM 2676 O O . ASN A 1 348 ? -6.209 6.843 5.413 1.00 89.25 348 ASN A O 1
ATOM 2680 N N . GLY A 1 349 ? -5.595 6.888 7.583 1.00 90.38 349 GLY A N 1
ATOM 2681 C CA . GLY A 1 349 ? -6.694 6.091 8.125 1.00 90.38 349 GLY A CA 1
ATOM 2682 C C . GLY A 1 349 ? -8.084 6.492 7.616 1.00 90.38 349 GLY A C 1
ATOM 2683 O O . GLY A 1 349 ? -8.804 5.591 7.179 1.00 90.38 349 GLY A O 1
ATOM 2684 N N . PRO A 1 350 ? -8.453 7.795 7.574 1.00 90.69 350 PRO A N 1
ATOM 2685 C CA . PRO A 1 350 ? -9.785 8.203 7.136 1.00 90.69 350 PRO A CA 1
ATOM 2686 C C . PRO A 1 350 ? -10.125 7.707 5.723 1.00 90.69 350 PRO A C 1
ATOM 2688 O O . PRO A 1 350 ? -11.111 6.990 5.558 1.00 90.69 350 PRO A O 1
ATOM 2691 N N . ALA A 1 351 ? -9.251 7.974 4.747 1.00 91.62 351 ALA A N 1
ATOM 2692 C CA . ALA A 1 351 ? -9.431 7.554 3.357 1.00 91.62 351 ALA A CA 1
ATOM 2693 C C . ALA A 1 351 ? -9.285 6.033 3.170 1.00 91.62 351 ALA A C 1
ATOM 2695 O O . ALA A 1 351 ? -9.950 5.428 2.327 1.00 91.62 351 ALA A O 1
ATOM 2696 N N . LYS A 1 352 ? -8.422 5.379 3.964 1.00 93.88 352 LYS A N 1
ATOM 2697 C CA . LYS A 1 352 ? -8.239 3.920 3.907 1.00 93.88 352 LYS A CA 1
ATOM 2698 C C . LYS A 1 352 ? -9.518 3.162 4.261 1.00 93.88 352 LYS A C 1
ATOM 2700 O O . LYS A 1 352 ? -9.742 2.117 3.656 1.00 93.88 352 LYS A O 1
ATOM 2705 N N . GLY A 1 353 ? -10.331 3.657 5.196 1.00 93.25 353 GLY A N 1
ATOM 2706 C CA . GLY A 1 353 ? -11.608 3.026 5.542 1.00 93.25 353 GLY A CA 1
ATOM 2707 C C . GLY A 1 353 ? -12.574 2.979 4.353 1.00 93.25 353 GLY A C 1
ATOM 2708 O O . GLY A 1 353 ? -13.075 1.906 4.022 1.00 93.25 353 GLY A O 1
ATOM 2709 N N . GLY A 1 354 ? -12.757 4.088 3.631 1.00 93.19 354 GLY A N 1
ATOM 2710 C CA . GLY A 1 354 ? -13.586 4.114 2.419 1.00 93.19 354 GLY A CA 1
ATOM 2711 C C . GLY A 1 354 ? -13.035 3.248 1.304 1.00 93.19 354 GLY A C 1
ATOM 2712 O O . GLY A 1 354 ? -13.749 2.402 0.787 1.00 93.19 354 GLY A O 1
ATOM 2713 N N . ILE A 1 355 ? -11.747 3.376 0.980 1.00 92.31 355 ILE A N 1
ATOM 2714 C CA . ILE A 1 355 ? -11.142 2.634 -0.139 1.00 92.31 355 ILE A CA 1
ATOM 2715 C C . ILE A 1 355 ? -11.138 1.116 0.109 1.00 92.31 355 ILE A C 1
ATOM 2717 O O . ILE A 1 355 ? -11.243 0.339 -0.839 1.00 92.31 355 ILE A O 1
ATOM 2721 N N . ARG A 1 356 ? -10.985 0.671 1.365 1.00 95.38 356 ARG A N 1
ATOM 2722 C CA . ARG A 1 356 ? -10.751 -0.747 1.693 1.00 95.38 356 ARG A CA 1
ATOM 2723 C C . ARG A 1 356 ? -11.974 -1.469 2.263 1.00 95.38 356 ARG A C 1
ATOM 2725 O O . ARG A 1 356 ? -12.065 -2.680 2.094 1.00 95.38 356 ARG A O 1
ATOM 2732 N N . TRP A 1 357 ? -12.896 -0.763 2.920 1.00 97.19 357 TRP A N 1
ATOM 2733 C CA . TRP A 1 357 ? -14.121 -1.347 3.492 1.00 97.19 357 TRP A CA 1
ATOM 2734 C C . TRP A 1 357 ? -15.391 -0.858 2.796 1.00 97.19 357 TRP A C 1
ATOM 2736 O O . TRP A 1 357 ? -16.346 -1.623 2.674 1.00 97.19 357 TRP A O 1
ATOM 2746 N N . GLY A 1 358 ? -15.394 0.373 2.274 1.00 96.38 358 GLY A N 1
ATOM 2747 C CA . GLY A 1 358 ? -16.541 0.952 1.572 1.00 96.38 358 GLY A CA 1
ATOM 2748 C C . GLY A 1 358 ? -17.090 0.059 0.449 1.00 96.3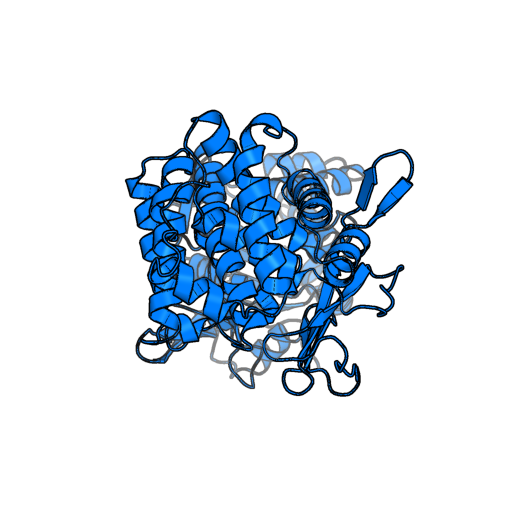8 358 GLY A C 1
ATOM 2749 O O . GLY A 1 358 ? -18.286 -0.232 0.455 1.00 96.38 358 GLY A O 1
ATOM 2750 N N . PRO A 1 359 ? -16.247 -0.467 -0.467 1.00 95.62 359 PRO A N 1
ATOM 2751 C CA . PRO A 1 359 ? -16.677 -1.417 -1.491 1.00 95.62 359 PRO A CA 1
ATOM 2752 C C . PRO A 1 359 ? -17.340 -2.684 -0.940 1.00 95.62 359 PRO A C 1
ATOM 2754 O O . PRO A 1 359 ? -18.290 -3.172 -1.541 1.00 95.62 359 PRO A O 1
ATOM 2757 N N . THR A 1 360 ? -16.862 -3.215 0.189 1.00 96.94 360 THR A N 1
ATOM 2758 C CA . THR A 1 360 ? -17.480 -4.374 0.852 1.00 96.94 360 THR A CA 1
ATOM 2759 C C . THR A 1 360 ? -18.882 -4.021 1.332 1.00 96.94 360 THR A C 1
ATOM 2761 O O . THR A 1 360 ? -19.834 -4.719 1.006 1.00 96.94 360 THR A O 1
ATOM 2764 N N . VAL A 1 361 ? -19.037 -2.900 2.042 1.00 97.88 361 VAL A N 1
ATOM 2765 C CA . VAL A 1 361 ? -20.340 -2.465 2.567 1.00 97.88 361 VAL A CA 1
ATOM 2766 C C . VAL A 1 361 ? -21.338 -2.170 1.444 1.00 97.88 361 VAL A C 1
ATOM 2768 O O . VAL A 1 361 ? -22.488 -2.593 1.527 1.00 97.88 361 VAL A O 1
ATOM 2771 N N . LYS A 1 362 ? -20.903 -1.488 0.375 1.00 97.12 362 LYS A N 1
ATOM 2772 C CA . LYS A 1 362 ? -21.740 -1.200 -0.802 1.00 97.12 362 LYS A CA 1
ATOM 2773 C C . LYS A 1 362 ? -22.275 -2.476 -1.444 1.00 97.12 362 LYS A C 1
ATOM 2775 O O . LYS A 1 362 ? -23.469 -2.562 -1.711 1.00 97.12 362 LYS A O 1
ATOM 2780 N N . GLU A 1 363 ? -21.402 -3.453 -1.663 1.00 95.88 363 GLU A N 1
ATOM 2781 C CA . GLU A 1 363 ? -21.774 -4.719 -2.290 1.00 95.88 363 GLU A CA 1
ATOM 2782 C C . GLU A 1 363 ? -22.729 -5.526 -1.397 1.00 95.88 363 GLU A C 1
ATOM 2784 O O . GLU A 1 363 ? -23.765 -5.989 -1.867 1.00 95.88 363 GLU A O 1
ATOM 2789 N N . LEU A 1 364 ? -22.452 -5.629 -0.090 1.00 96.69 364 LEU A N 1
ATOM 2790 C CA . LEU A 1 364 ? -23.349 -6.309 0.853 1.00 96.69 364 LEU A CA 1
ATOM 2791 C C . LEU A 1 364 ? -24.734 -5.650 0.889 1.00 96.69 364 LEU A C 1
ATOM 2793 O O . LEU A 1 364 ? -25.746 -6.347 0.831 1.00 96.69 364 LEU A O 1
ATOM 2797 N N . ALA A 1 365 ? -24.790 -4.314 0.902 1.00 96.19 365 ALA A N 1
ATOM 2798 C CA . ALA A 1 365 ? -26.044 -3.567 0.845 1.00 96.19 365 ALA A CA 1
ATOM 2799 C C . ALA A 1 365 ? -26.826 -3.849 -0.450 1.00 96.19 365 ALA A C 1
ATOM 2801 O O . ALA A 1 365 ? -28.026 -4.122 -0.400 1.00 96.19 365 ALA A O 1
ATOM 2802 N N . GLN A 1 366 ? -26.152 -3.852 -1.605 1.00 95.00 366 GLN A N 1
ATOM 2803 C CA . GLN A 1 366 ? -26.764 -4.188 -2.897 1.00 95.00 366 GLN A CA 1
ATOM 2804 C C . GLN A 1 366 ? -27.301 -5.626 -2.926 1.00 95.00 366 GLN A C 1
ATOM 2806 O O . GLN A 1 366 ? -28.392 -5.873 -3.443 1.00 95.00 366 GLN A O 1
ATOM 2811 N N . GLN A 1 367 ? -26.575 -6.562 -2.314 1.00 94.56 367 GLN A N 1
ATOM 2812 C CA . GLN A 1 367 ? -26.963 -7.968 -2.189 1.00 94.56 367 GLN A CA 1
ATOM 2813 C C . GLN A 1 367 ? -27.967 -8.231 -1.053 1.00 94.56 367 GLN A C 1
ATOM 2815 O O . GLN A 1 367 ? -28.430 -9.361 -0.895 1.00 94.56 367 GLN A O 1
ATOM 2820 N N . LYS A 1 368 ? -28.334 -7.204 -0.270 1.00 94.75 368 LYS A N 1
ATOM 2821 C CA . LYS A 1 368 ? -29.183 -7.310 0.930 1.00 94.75 368 LYS A CA 1
ATOM 2822 C C . LYS A 1 368 ? -28.638 -8.301 1.965 1.00 94.75 368 LYS A C 1
ATOM 2824 O O . LYS A 1 368 ? -29.403 -8.939 2.689 1.00 94.75 368 LYS A O 1
ATOM 2829 N N . ILE A 1 369 ? -27.316 -8.428 2.030 1.00 94.62 369 ILE A N 1
ATOM 2830 C CA . ILE A 1 369 ? -26.625 -9.157 3.087 1.00 94.62 369 ILE A CA 1
ATOM 2831 C C . ILE A 1 369 ? -26.442 -8.196 4.255 1.00 94.62 369 ILE A C 1
ATOM 2833 O O . ILE A 1 369 ? -25.965 -7.073 4.093 1.00 94.62 369 ILE A O 1
ATOM 2837 N N . GLN A 1 370 ? -26.861 -8.637 5.436 1.00 94.44 370 GLN A N 1
ATOM 2838 C CA . GLN A 1 370 ? -26.807 -7.814 6.634 1.00 94.44 370 GLN A CA 1
ATOM 2839 C C . GLN A 1 370 ? -25.360 -7.634 7.104 1.00 94.44 370 GLN A C 1
ATOM 2841 O O . GLN A 1 370 ? -24.546 -8.559 7.036 1.00 94.44 370 GLN A O 1
ATOM 2846 N N . LEU A 1 371 ? -25.054 -6.429 7.574 1.00 97.19 371 LEU A N 1
ATOM 2847 C CA . LEU A 1 371 ? -23.746 -6.104 8.124 1.00 97.19 371 LEU A CA 1
ATOM 2848 C C . LEU A 1 371 ? -23.600 -6.712 9.521 1.00 97.19 371 LEU A C 1
ATOM 2850 O O . LEU A 1 371 ? -24.581 -6.861 10.249 1.00 97.19 371 LEU A O 1
ATOM 2854 N N . GLU A 1 372 ? -22.373 -7.069 9.881 1.00 97.25 372 GLU A N 1
ATOM 2855 C CA . GLU A 1 372 ? -22.057 -7.700 11.165 1.00 97.25 372 GLU A CA 1
ATOM 2856 C C . GLU A 1 372 ? -21.180 -6.818 12.057 1.00 97.25 372 GLU A C 1
ATOM 2858 O O . GLU A 1 372 ? -20.454 -5.923 11.598 1.00 97.25 372 GLU A O 1
ATOM 2863 N N . TYR A 1 373 ? -21.196 -7.119 13.357 1.00 97.94 373 TYR A N 1
ATOM 2864 C CA . TYR A 1 373 ? -20.437 -6.392 14.372 1.00 97.94 373 TYR A CA 1
ATOM 2865 C C . TYR A 1 373 ? -18.924 -6.397 14.129 1.00 97.94 373 TYR A C 1
ATOM 2867 O O . TYR A 1 373 ? -18.253 -5.460 14.557 1.00 97.94 373 TYR A O 1
ATOM 2875 N N . SER A 1 374 ? -18.361 -7.369 13.401 1.00 98.00 374 SER A N 1
ATOM 2876 C CA . SER A 1 374 ? -16.958 -7.305 12.970 1.00 98.00 374 SER A CA 1
ATOM 2877 C C . SER A 1 374 ? -16.674 -6.095 12.068 1.00 98.00 374 SER A C 1
ATOM 2879 O O . SER A 1 374 ? -15.670 -5.408 12.247 1.00 98.00 374 SER A O 1
ATOM 2881 N N . MET A 1 375 ? -17.565 -5.781 11.121 1.00 98.25 375 MET A N 1
ATOM 2882 C CA . MET A 1 375 ? -17.406 -4.605 10.257 1.00 98.25 375 MET A CA 1
ATOM 2883 C C . MET A 1 375 ? -17.645 -3.313 11.047 1.00 98.25 375 MET A C 1
ATOM 2885 O O . MET A 1 375 ? -16.864 -2.366 10.939 1.00 98.25 375 MET A O 1
ATOM 2889 N N . ALA A 1 376 ? -18.680 -3.286 11.894 1.00 98.50 376 ALA A N 1
ATOM 2890 C CA . ALA A 1 376 ? -18.958 -2.136 12.755 1.00 98.50 376 ALA A CA 1
ATOM 2891 C C . ALA A 1 376 ? -17.786 -1.829 13.704 1.00 98.50 376 ALA A C 1
ATOM 2893 O O . ALA A 1 376 ? -17.406 -0.672 13.892 1.00 98.50 376 ALA A O 1
ATOM 2894 N N . PHE A 1 377 ? -17.158 -2.865 14.261 1.00 98.69 377 PHE A N 1
ATOM 2895 C CA . PHE A 1 377 ? -16.004 -2.722 15.137 1.00 98.69 377 PHE A CA 1
ATOM 2896 C C . PHE A 1 377 ? -14.796 -2.117 14.410 1.00 98.69 377 PHE A C 1
ATOM 2898 O O . PHE A 1 377 ? -14.164 -1.216 14.958 1.00 98.69 377 PHE A O 1
ATOM 2905 N N . ALA A 1 378 ? -14.523 -2.504 13.157 1.00 98.56 378 ALA A N 1
ATOM 2906 C CA . ALA A 1 378 ? -13.456 -1.894 12.355 1.00 98.56 378 ALA A CA 1
ATOM 2907 C C . ALA A 1 378 ? -13.623 -0.366 12.229 1.00 98.56 378 ALA A C 1
ATOM 2909 O O . ALA A 1 378 ? -12.680 0.392 12.479 1.00 98.56 378 ALA A O 1
ATOM 2910 N N . TYR A 1 379 ? -14.837 0.091 11.904 1.00 98.69 379 TYR A N 1
ATOM 2911 C CA . TYR A 1 379 ? -15.160 1.516 11.816 1.00 98.69 379 TYR A CA 1
ATOM 2912 C C . TYR A 1 379 ? -15.101 2.218 13.176 1.00 98.69 379 TYR A C 1
ATOM 2914 O O . TYR A 1 379 ? -14.550 3.314 13.265 1.00 98.69 379 TYR A O 1
ATOM 2922 N N . ALA A 1 380 ? -15.609 1.597 14.243 1.00 98.75 380 ALA A N 1
ATOM 2923 C CA . ALA A 1 380 ? -15.579 2.178 15.584 1.00 98.75 380 ALA A CA 1
ATOM 2924 C C . ALA A 1 380 ? -14.141 2.387 16.090 1.00 98.75 380 ALA A C 1
ATOM 2926 O O . ALA A 1 380 ? -13.823 3.440 16.644 1.00 98.75 380 ALA A O 1
ATOM 2927 N N . VAL A 1 381 ? -13.254 1.417 15.846 1.00 98.75 381 VAL A N 1
ATOM 2928 C CA . VAL A 1 381 ? -11.829 1.501 16.195 1.00 98.75 381 VAL A CA 1
ATOM 2929 C C . VAL A 1 381 ? -11.113 2.567 15.364 1.00 98.75 381 VAL A C 1
ATOM 2931 O O . VAL A 1 381 ? -10.325 3.338 15.912 1.00 98.75 381 VAL A O 1
ATOM 2934 N N . LEU A 1 382 ? -11.411 2.669 14.063 1.00 98.62 382 LEU A N 1
ATOM 2935 C CA . LEU A 1 382 ? -10.884 3.748 13.226 1.00 98.62 382 LEU A CA 1
ATOM 2936 C C . LEU A 1 382 ? -11.343 5.122 13.729 1.00 98.62 382 LEU A C 1
ATOM 2938 O O . LEU A 1 382 ? -10.527 6.027 13.863 1.00 98.62 382 LEU A O 1
ATOM 2942 N N . LEU A 1 383 ? -12.624 5.293 14.047 1.00 98.62 383 LEU A N 1
ATOM 2943 C CA . LEU A 1 383 ? -13.131 6.563 14.564 1.00 98.62 383 LEU A CA 1
ATOM 2944 C C . LEU A 1 383 ? -12.516 6.912 15.916 1.00 98.62 383 LEU A C 1
ATOM 2946 O O . LEU A 1 383 ? -12.142 8.062 16.113 1.00 98.62 383 LEU A O 1
ATOM 2950 N N . ARG A 1 384 ? -12.309 5.920 16.792 1.00 98.31 384 ARG A N 1
ATOM 2951 C CA . ARG A 1 384 ? -11.562 6.084 18.047 1.00 98.31 384 ARG A CA 1
ATOM 2952 C C . ARG A 1 384 ? -10.121 6.528 17.814 1.00 98.31 384 ARG A C 1
ATOM 2954 O O . ARG A 1 384 ? -9.611 7.344 18.583 1.00 98.31 384 ARG A O 1
ATOM 2961 N N . TRP A 1 385 ? -9.474 6.023 16.766 1.00 97.94 385 TRP A N 1
ATOM 2962 C CA . TRP A 1 385 ? -8.154 6.493 16.355 1.00 97.94 385 TRP A CA 1
ATOM 2963 C C . TRP A 1 385 ? -8.181 7.951 15.863 1.00 97.94 385 TRP A C 1
ATOM 2965 O O . TRP A 1 385 ? -7.248 8.710 16.116 1.00 97.94 385 TRP A O 1
ATOM 2975 N N . LEU A 1 386 ? -9.260 8.363 15.199 1.00 97.12 386 LEU A N 1
ATOM 2976 C CA . LEU A 1 386 ? -9.455 9.718 14.677 1.00 97.12 386 LEU A CA 1
ATOM 2977 C C . LEU A 1 386 ? -10.055 10.700 15.697 1.00 97.12 386 LEU A C 1
ATOM 2979 O O . LEU A 1 386 ? -10.396 11.825 15.327 1.00 97.12 386 LEU A O 1
ATOM 2983 N N . THR A 1 387 ? -10.202 10.307 16.964 1.00 96.88 387 THR A N 1
ATOM 2984 C CA . THR A 1 387 ? -10.717 11.188 18.016 1.00 96.88 387 THR A CA 1
ATOM 2985 C C . THR A 1 387 ? -9.589 12.049 18.590 1.00 96.88 387 THR A C 1
ATOM 2987 O O . THR A 1 387 ? -8.581 11.509 19.057 1.00 96.88 387 THR A O 1
ATOM 2990 N N . PRO A 1 388 ? -9.709 13.388 18.578 1.00 95.31 388 PRO A N 1
ATOM 2991 C CA . PRO A 1 388 ? -8.691 14.260 19.147 1.00 95.31 388 PRO A CA 1
ATOM 2992 C C . PRO A 1 388 ? -8.761 14.284 20.677 1.00 95.31 388 PRO A C 1
ATOM 2994 O O . PRO A 1 388 ? -9.842 14.193 21.263 1.00 95.31 388 PRO A O 1
ATOM 2997 N N . VAL A 1 389 ? -7.612 14.474 21.325 1.00 93.56 389 VAL A N 1
ATOM 2998 C CA . VAL A 1 389 ? -7.555 14.817 22.751 1.00 93.56 389 VAL A CA 1
ATOM 2999 C C . VAL A 1 389 ? -8.358 16.113 22.963 1.00 93.56 389 VAL A C 1
ATOM 3001 O O . VAL A 1 389 ? -8.152 17.081 22.219 1.00 93.56 389 VAL A O 1
ATOM 3004 N N . PRO A 1 390 ? -9.276 16.177 23.946 1.00 87.38 390 PRO A N 1
ATOM 3005 C CA . PRO A 1 390 ? -10.046 17.379 24.224 1.00 87.38 390 PRO A CA 1
ATOM 3006 C C . PRO A 1 390 ? -9.139 18.586 24.454 1.00 87.38 390 PRO A C 1
ATOM 3008 O O . PRO A 1 390 ? -8.104 18.486 25.106 1.00 87.38 390 PRO A O 1
ATOM 3011 N N . ASN A 1 391 ? -9.558 19.743 23.946 1.00 79.62 391 ASN A N 1
ATOM 3012 C CA . ASN A 1 391 ? -8.871 21.028 24.115 1.00 79.62 391 ASN A CA 1
ATOM 3013 C C . ASN A 1 391 ? -7.474 21.099 23.474 1.00 79.62 391 ASN A C 1
ATOM 3015 O O . ASN A 1 391 ? -6.719 22.021 23.772 1.00 79.62 391 ASN A O 1
ATOM 3019 N N . THR A 1 392 ? -7.129 20.166 22.582 1.00 80.19 392 THR A N 1
ATOM 3020 C CA . THR A 1 392 ? -5.939 20.304 21.737 1.00 80.19 392 THR A CA 1
ATOM 3021 C C . THR A 1 392 ? -6.283 21.036 20.448 1.00 80.19 392 THR A C 1
ATOM 3023 O O . THR A 1 392 ? -7.318 20.785 19.829 1.00 80.19 392 THR A O 1
ATOM 3026 N N . GLU A 1 393 ? -5.425 21.975 20.049 1.00 70.62 393 GLU A N 1
ATOM 3027 C CA . GLU A 1 393 ? -5.591 22.667 18.776 1.00 70.62 393 GLU A CA 1
ATOM 3028 C C . GLU A 1 393 ? -5.329 21.696 17.623 1.00 70.62 393 GLU A C 1
ATOM 3030 O O . GLU A 1 393 ? -4.290 21.035 17.558 1.00 70.62 393 GLU A O 1
ATOM 3035 N N . VAL A 1 394 ? -6.277 21.636 16.689 1.00 73.69 394 VAL A N 1
ATOM 3036 C CA . VAL A 1 394 ? -6.036 21.046 15.374 1.00 73.69 394 VAL A CA 1
ATOM 3037 C C . VAL A 1 394 ? -5.198 22.040 14.591 1.00 73.69 394 VAL A C 1
ATOM 3039 O O . VAL A 1 394 ? -5.622 23.184 14.401 1.00 73.69 394 VAL A O 1
ATOM 3042 N N . ASP A 1 395 ? -4.044 21.608 14.088 1.00 73.94 395 ASP A N 1
ATOM 3043 C CA . ASP A 1 395 ? -3.280 22.436 13.164 1.00 73.94 395 ASP A CA 1
ATOM 3044 C C . ASP A 1 395 ? -4.083 22.578 11.867 1.00 73.94 395 ASP A C 1
ATOM 3046 O O . ASP A 1 395 ? -4.129 21.690 11.013 1.00 73.94 395 ASP A O 1
ATOM 3050 N N . SER A 1 396 ? -4.768 23.714 11.754 1.00 65.31 396 SER A N 1
ATOM 3051 C CA . SER A 1 396 ? -5.673 24.012 10.648 1.00 65.31 396 SER A CA 1
ATOM 3052 C C . SER A 1 396 ? -4.981 24.027 9.285 1.00 65.31 396 SER A C 1
ATOM 3054 O O . SER A 1 396 ? -5.660 23.813 8.283 1.00 65.31 396 SER A O 1
ATOM 3056 N N . SER A 1 397 ? -3.660 24.236 9.250 1.00 68.44 397 SER A N 1
ATOM 3057 C CA . SER A 1 397 ? -2.870 24.300 8.021 1.00 68.44 397 SER A CA 1
ATOM 3058 C C . SER A 1 397 ? -2.412 22.925 7.529 1.00 68.44 397 SER A C 1
ATOM 3060 O O . SER A 1 397 ? -2.349 22.701 6.322 1.00 68.44 397 SER A O 1
ATOM 3062 N N . SER A 1 398 ? -2.138 21.990 8.445 1.00 78.25 398 SER A N 1
ATOM 3063 C CA . SER A 1 398 ? -1.613 20.657 8.113 1.00 78.25 398 SER A CA 1
ATOM 3064 C C . SER A 1 398 ? -2.641 19.528 8.250 1.00 78.25 398 SER A C 1
ATOM 3066 O O . SER A 1 398 ? -2.404 18.419 7.767 1.00 78.25 398 SER A O 1
ATOM 3068 N N . GLY A 1 399 ? -3.775 19.782 8.913 1.00 86.44 399 GLY A N 1
ATOM 3069 C CA . GLY A 1 399 ? -4.772 18.761 9.245 1.00 86.44 399 GLY A CA 1
ATOM 3070 C C . GLY A 1 399 ? -4.280 17.748 10.285 1.00 86.44 399 GLY A C 1
ATOM 3071 O O . GLY A 1 399 ? -4.897 16.692 10.448 1.00 86.44 399 GLY A O 1
ATOM 3072 N N . ILE A 1 400 ? -3.165 18.036 10.966 1.00 91.56 400 ILE A N 1
ATOM 3073 C CA . ILE A 1 400 ? -2.592 17.168 11.994 1.00 91.56 400 ILE A CA 1
ATOM 3074 C C . ILE A 1 400 ? -3.344 17.375 13.311 1.00 91.56 400 ILE A C 1
ATOM 3076 O O . ILE A 1 400 ? -3.485 18.492 13.810 1.00 91.56 400 ILE A O 1
ATOM 3080 N N . CYS A 1 401 ? -3.802 16.266 13.877 1.00 93.25 401 CYS A N 1
ATOM 3081 C CA . CYS A 1 401 ? -4.494 16.177 15.155 1.00 93.25 401 CYS A CA 1
ATOM 3082 C C . CYS A 1 401 ? -3.714 15.254 16.098 1.00 93.25 401 CYS A C 1
ATOM 3084 O O . CYS A 1 401 ? -2.955 14.400 15.637 1.00 93.25 401 CYS A O 1
ATOM 3086 N N . THR A 1 402 ? -3.936 15.385 17.407 1.00 94.69 402 THR A N 1
ATOM 3087 C CA . THR A 1 402 ? -3.356 14.485 18.415 1.00 94.69 402 THR A CA 1
ATOM 3088 C C . THR A 1 402 ? -4.453 13.637 19.047 1.00 94.69 402 THR A C 1
ATOM 3090 O O . THR A 1 402 ? -5.441 14.183 19.527 1.00 94.69 402 THR A O 1
ATOM 3093 N N . GLY A 1 403 ? -4.287 12.316 19.053 1.00 95.88 403 GLY A N 1
ATOM 3094 C CA . GLY A 1 403 ? -5.139 11.356 19.759 1.00 95.88 403 GLY A CA 1
ATOM 3095 C C . GLY A 1 403 ? -4.447 10.779 20.996 1.00 95.88 403 GLY A C 1
ATOM 3096 O O . GLY A 1 403 ? -3.297 11.115 21.289 1.00 95.88 403 GLY A O 1
ATOM 3097 N N . TRP A 1 404 ? -5.143 9.897 21.717 1.00 96.69 404 TRP A N 1
ATOM 3098 C CA . TRP A 1 404 ? -4.617 9.217 22.907 1.00 96.69 404 TRP A CA 1
ATOM 3099 C C . TRP A 1 404 ? -4.753 7.697 22.816 1.00 96.69 404 TRP A C 1
ATOM 3101 O O . TRP A 1 404 ? -5.743 7.174 22.292 1.00 96.69 404 TRP A O 1
ATOM 3111 N N . LEU A 1 405 ? -3.744 7.003 23.338 1.00 97.00 405 LEU A N 1
ATOM 3112 C CA . LEU A 1 405 ? -3.657 5.547 23.420 1.00 97.00 405 LEU A CA 1
ATOM 3113 C C . LEU A 1 405 ? -4.502 5.018 24.585 1.00 97.00 405 LEU A C 1
ATOM 3115 O O . LEU A 1 405 ? -4.852 5.757 25.509 1.00 97.00 405 LEU A O 1
ATOM 3119 N N . ASP A 1 406 ? -4.817 3.727 24.561 1.00 95.50 406 ASP A N 1
ATOM 3120 C CA . ASP A 1 406 ? -5.596 3.111 25.631 1.00 95.50 406 ASP A CA 1
ATOM 3121 C C . ASP A 1 406 ? -4.854 3.102 26.973 1.00 95.50 406 ASP A C 1
ATOM 3123 O O . ASP A 1 406 ? -3.621 3.086 27.052 1.00 95.50 406 ASP A O 1
ATOM 3127 N N . GLY A 1 407 ? -5.644 3.096 28.050 1.00 90.56 407 GLY A N 1
ATOM 3128 C CA . GLY A 1 407 ? -5.146 3.086 29.425 1.00 90.56 407 GLY A CA 1
ATOM 3129 C C . GLY A 1 407 ? -4.658 4.444 29.933 1.00 90.56 407 GLY A C 1
ATOM 3130 O O . GLY A 1 407 ? -4.120 4.506 31.035 1.00 90.56 407 GLY A O 1
ATOM 3131 N N . VAL A 1 408 ? -4.840 5.519 29.162 1.00 91.62 408 VAL A N 1
ATOM 3132 C CA . VAL A 1 408 ? -4.490 6.886 29.570 1.00 91.62 408 VAL A CA 1
ATOM 3133 C C . VAL A 1 408 ? -5.749 7.691 29.877 1.00 91.62 408 VAL A C 1
ATOM 3135 O O . VAL A 1 408 ? -6.717 7.655 29.115 1.00 91.62 408 VAL A O 1
ATOM 3138 N N . ASP A 1 409 ? -5.735 8.425 30.995 1.00 89.69 409 ASP A N 1
ATOM 3139 C CA . ASP A 1 409 ? -6.758 9.434 31.278 1.00 89.69 409 ASP A CA 1
ATOM 3140 C C . ASP A 1 409 ? -6.592 10.581 30.284 1.00 89.69 409 ASP A C 1
ATOM 3142 O O . ASP A 1 409 ? -5.603 11.315 30.308 1.00 89.69 409 ASP A O 1
ATOM 3146 N N . VAL A 1 410 ? -7.578 10.727 29.403 1.00 88.69 410 VAL A N 1
ATOM 3147 C CA . VAL A 1 410 ? -7.570 11.717 28.327 1.00 88.69 410 VAL A CA 1
ATOM 3148 C C . VAL A 1 410 ? -7.391 13.154 28.842 1.00 88.69 410 VAL A C 1
ATOM 3150 O O . VAL A 1 410 ? -6.838 13.992 28.136 1.00 88.69 410 VAL A O 1
ATOM 3153 N N . ASN A 1 411 ? -7.788 13.439 30.088 1.00 86.56 411 ASN A N 1
ATOM 3154 C CA . ASN A 1 411 ? -7.643 14.764 30.698 1.00 86.56 411 ASN A CA 1
ATOM 3155 C C . ASN A 1 411 ? -6.228 15.040 31.235 1.00 86.56 411 ASN A C 1
ATOM 3157 O O . ASN A 1 411 ? -5.939 16.164 31.637 1.00 86.56 411 ASN A O 1
ATOM 3161 N N . GLN A 1 412 ? -5.361 14.024 31.269 1.00 86.88 412 GLN A N 1
ATOM 3162 C CA . GLN A 1 412 ? -3.996 14.095 31.804 1.00 86.88 412 GLN A CA 1
ATOM 3163 C C . GLN A 1 412 ? -2.923 13.890 30.725 1.00 86.88 412 GLN A C 1
ATOM 3165 O O . GLN A 1 412 ? -1.730 13.847 31.034 1.00 86.88 412 GLN A O 1
ATOM 3170 N N . VAL A 1 413 ? -3.321 13.770 29.455 1.00 88.44 413 VAL A N 1
ATOM 3171 C CA . VAL A 1 413 ? -2.386 13.598 28.338 1.00 88.44 413 VAL A CA 1
ATOM 3172 C C . VAL A 1 413 ? -1.483 14.827 28.230 1.00 88.44 413 VAL A C 1
ATOM 3174 O O . VAL A 1 413 ? -1.946 15.939 27.981 1.00 88.44 413 VAL A O 1
ATOM 3177 N N . THR A 1 414 ? -0.176 14.616 28.382 1.00 86.31 414 THR A N 1
ATOM 3178 C CA . THR A 1 414 ? 0.843 15.658 28.213 1.00 86.31 414 THR A CA 1
ATOM 3179 C C . THR A 1 414 ? 1.557 15.459 26.881 1.00 86.31 414 THR A C 1
ATOM 3181 O O . THR A 1 414 ? 2.126 14.399 26.629 1.00 86.31 414 THR A O 1
ATOM 3184 N N . ILE A 1 415 ? 1.534 16.481 26.022 1.00 89.12 415 ILE A N 1
ATOM 3185 C CA . ILE A 1 415 ? 2.112 16.417 24.674 1.00 89.12 415 ILE A CA 1
ATOM 3186 C C . ILE A 1 415 ? 3.470 17.119 24.676 1.00 89.12 415 ILE A C 1
ATOM 3188 O O . ILE A 1 415 ? 3.539 18.347 24.684 1.00 89.12 415 ILE A O 1
ATOM 3192 N N . ASP A 1 416 ? 4.549 16.339 24.617 1.00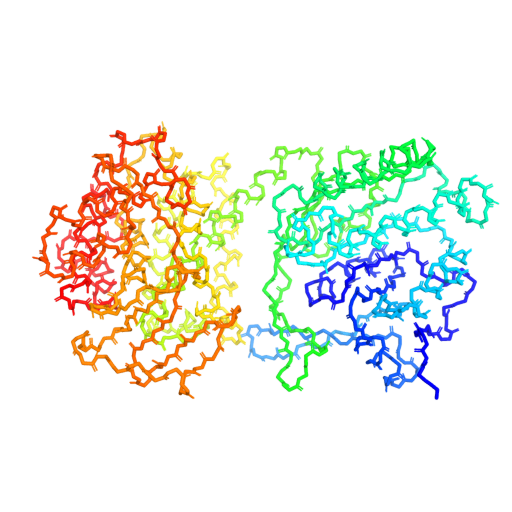 87.38 416 ASP A N 1
ATOM 3193 C CA . ASP A 1 416 ? 5.910 16.838 24.404 1.00 87.38 416 ASP A CA 1
ATOM 3194 C C . ASP A 1 416 ? 6.445 16.336 23.060 1.00 87.38 416 ASP A C 1
ATOM 3196 O O . ASP A 1 416 ? 6.941 15.215 22.933 1.00 87.38 416 ASP A O 1
ATOM 3200 N N . LYS A 1 417 ? 6.356 17.187 22.033 1.00 84.25 417 LYS A N 1
ATOM 3201 C CA . LYS A 1 417 ? 6.794 16.845 20.671 1.00 84.25 417 LYS A CA 1
ATOM 3202 C C . LYS A 1 417 ? 8.297 16.550 20.577 1.00 84.25 417 LYS A C 1
ATOM 3204 O O . LYS A 1 417 ? 8.709 15.933 19.604 1.00 84.25 417 LYS A O 1
ATOM 3209 N N . ASN A 1 418 ? 9.103 16.934 21.572 1.00 87.50 418 ASN A N 1
ATOM 3210 C CA . ASN A 1 418 ? 10.540 16.647 21.584 1.00 87.50 418 ASN A CA 1
ATOM 3211 C C . ASN A 1 418 ? 10.864 15.216 22.039 1.00 87.50 418 ASN A C 1
ATOM 3213 O O . ASN A 1 418 ? 11.988 14.759 21.845 1.00 87.50 418 ASN A O 1
ATOM 3217 N N . LYS A 1 419 ? 9.900 14.520 22.656 1.00 86.25 419 LYS A N 1
ATOM 3218 C CA . LYS A 1 419 ? 10.042 13.132 23.130 1.00 86.25 419 LYS A CA 1
ATOM 3219 C C . LYS A 1 419 ? 9.351 12.107 22.231 1.00 86.25 419 LYS A C 1
ATOM 3221 O O . LYS A 1 419 ? 9.526 10.907 22.426 1.00 86.25 419 LYS A O 1
ATOM 3226 N N . GLY A 1 420 ? 8.581 12.571 21.248 1.00 87.88 420 GLY A N 1
ATOM 3227 C CA . GLY A 1 420 ? 7.885 11.706 20.307 1.00 87.88 420 GLY A CA 1
ATOM 3228 C C . GLY A 1 420 ? 8.851 10.911 19.429 1.00 87.88 420 GLY A C 1
ATOM 3229 O O . GLY A 1 420 ? 9.873 11.418 18.971 1.00 87.88 420 GLY A O 1
ATOM 3230 N N . THR A 1 421 ? 8.497 9.660 19.157 1.00 93.25 421 THR A N 1
ATOM 3231 C CA . THR A 1 421 ? 9.116 8.865 18.097 1.00 93.25 421 THR A CA 1
ATOM 3232 C C . THR A 1 421 ? 8.454 9.218 16.773 1.00 93.25 421 THR A C 1
ATOM 3234 O O . THR A 1 421 ? 7.235 9.098 16.630 1.00 93.25 421 THR A O 1
ATOM 3237 N N . GLU A 1 422 ? 9.256 9.652 15.802 1.00 91.38 422 GLU A N 1
ATOM 3238 C CA . GLU A 1 422 ? 8.774 9.939 14.455 1.00 91.38 422 GLU A CA 1
ATOM 3239 C C . GLU A 1 422 ? 8.451 8.652 13.694 1.00 91.38 422 GLU A C 1
ATOM 3241 O O . GLU A 1 422 ? 9.241 7.706 13.643 1.00 91.38 422 GLU A O 1
ATOM 3246 N N . TYR A 1 423 ? 7.279 8.633 13.069 1.00 86.25 423 TYR A N 1
ATOM 3247 C CA . TYR A 1 423 ? 6.814 7.574 12.200 1.00 86.25 423 TYR A CA 1
ATOM 3248 C C . TYR A 1 423 ? 6.199 8.183 10.939 1.00 86.25 423 TYR A C 1
ATOM 3250 O O . TYR A 1 423 ? 5.073 8.646 10.964 1.00 86.25 423 TYR A O 1
ATOM 3258 N N . ALA A 1 424 ? 6.930 8.121 9.824 1.00 70.19 424 ALA A N 1
ATOM 3259 C CA . ALA A 1 424 ? 6.515 8.558 8.480 1.00 70.19 424 ALA A CA 1
ATOM 3260 C C . ALA A 1 424 ? 5.927 9.981 8.341 1.00 70.19 424 ALA A C 1
ATOM 3262 O O . ALA A 1 424 ? 5.266 10.512 9.220 1.00 70.19 424 ALA A O 1
ATOM 3263 N N . ASP A 1 425 ? 6.123 10.616 7.183 1.00 74.94 425 ASP A N 1
ATOM 3264 C CA . ASP A 1 425 ? 5.618 11.969 6.877 1.00 74.94 425 ASP A CA 1
ATOM 3265 C C . ASP A 1 425 ? 5.862 13.052 7.965 1.00 74.94 425 ASP A C 1
ATOM 3267 O O . ASP A 1 425 ? 5.249 14.120 7.901 1.00 74.94 425 ASP A O 1
ATOM 3271 N N . GLY A 1 426 ? 6.721 12.802 8.963 1.00 83.38 426 GLY A N 1
ATOM 3272 C CA . GLY A 1 426 ? 6.916 13.652 10.140 1.00 83.38 426 GLY A CA 1
ATOM 3273 C C . GLY A 1 426 ? 5.913 13.485 11.296 1.00 83.38 426 GLY A C 1
ATOM 3274 O O . GLY A 1 426 ? 5.908 14.336 12.183 1.00 83.38 426 GLY A O 1
ATOM 3275 N N . LEU A 1 427 ? 5.044 12.463 11.317 1.00 90.06 427 LEU A N 1
ATOM 3276 C CA . LEU A 1 427 ? 4.098 12.244 12.428 1.00 90.06 427 LEU A CA 1
ATOM 3277 C C . LEU A 1 427 ? 4.793 11.643 13.656 1.00 90.06 427 LEU A C 1
ATOM 3279 O O . LEU A 1 427 ? 5.754 10.895 13.524 1.00 90.06 427 LEU A O 1
ATOM 3283 N N . LEU A 1 428 ? 4.292 11.947 14.856 1.00 94.62 428 LEU A N 1
ATOM 3284 C CA . LEU A 1 428 ? 4.908 11.551 16.128 1.00 94.62 428 LEU A CA 1
ATOM 3285 C C . LEU A 1 428 ? 3.973 10.701 16.993 1.00 94.62 428 LEU A C 1
ATOM 3287 O O . LEU A 1 428 ? 2.773 10.974 17.063 1.00 94.62 428 LEU A O 1
ATOM 3291 N N . TYR A 1 429 ? 4.515 9.702 17.687 1.00 95.69 429 TYR A N 1
ATOM 3292 C CA . TYR A 1 429 ? 3.829 9.015 18.787 1.00 95.69 429 TYR A CA 1
ATOM 3293 C C . TYR A 1 429 ? 4.706 8.950 20.032 1.00 95.69 429 TYR A C 1
ATOM 3295 O O . TYR A 1 429 ? 5.931 8.973 19.950 1.00 95.69 429 TYR A O 1
ATOM 3303 N N . ASP A 1 430 ? 4.075 8.806 21.190 1.00 95.62 430 ASP A N 1
ATOM 3304 C CA . ASP A 1 430 ? 4.740 8.600 22.468 1.00 95.62 430 ASP A CA 1
ATOM 3305 C C . ASP A 1 430 ? 3.959 7.555 23.273 1.00 95.62 430 ASP A C 1
ATOM 3307 O O . ASP A 1 430 ? 2.820 7.777 23.688 1.00 95.62 430 ASP A O 1
ATOM 3311 N N . LEU A 1 431 ? 4.560 6.378 23.465 1.00 95.06 431 LEU A N 1
ATOM 3312 C CA . LEU A 1 431 ? 3.911 5.278 24.183 1.00 95.06 431 LEU A CA 1
ATOM 3313 C C . LEU A 1 431 ? 3.863 5.508 25.698 1.00 95.06 431 LEU A C 1
ATOM 3315 O O . LEU A 1 431 ? 2.932 5.017 26.353 1.00 95.06 431 LEU A O 1
ATOM 3319 N N . GLU A 1 432 ? 4.857 6.224 26.233 1.00 92.81 432 GLU A N 1
ATOM 3320 C CA . GLU A 1 432 ? 5.011 6.521 27.658 1.00 92.81 432 GLU A CA 1
ATOM 3321 C C . GLU A 1 432 ? 3.955 7.541 28.083 1.00 92.81 432 GLU A C 1
ATOM 3323 O O . GLU A 1 432 ? 3.163 7.266 28.982 1.00 92.81 432 GLU A O 1
ATOM 3328 N N . ASN A 1 433 ? 3.862 8.658 27.355 1.00 93.06 433 ASN A N 1
ATOM 3329 C CA . ASN A 1 433 ? 2.858 9.699 27.598 1.00 93.06 433 ASN A CA 1
ATOM 3330 C C . ASN A 1 433 ? 1.498 9.401 26.941 1.00 93.06 433 ASN A C 1
ATOM 3332 O O . ASN A 1 433 ? 0.516 10.101 27.186 1.00 93.06 433 ASN A O 1
ATOM 3336 N N . GLY A 1 434 ? 1.419 8.351 26.121 1.00 95.00 434 GLY A N 1
ATOM 3337 C CA . GLY A 1 434 ? 0.169 7.785 25.623 1.00 95.00 434 GLY A CA 1
ATOM 3338 C C . GLY A 1 434 ? -0.555 8.608 24.564 1.00 95.00 434 GLY A C 1
ATOM 3339 O O . GLY A 1 434 ? -1.784 8.624 24.562 1.00 95.00 434 GLY A O 1
ATOM 3340 N N . TRP A 1 435 ? 0.169 9.266 23.661 1.00 95.56 435 TRP A N 1
ATOM 3341 C CA . TRP A 1 435 ? -0.420 10.063 22.583 1.00 95.56 435 TRP A CA 1
ATOM 3342 C C . TRP A 1 435 ? 0.183 9.730 21.218 1.00 95.56 435 TRP A C 1
ATOM 3344 O O . TRP A 1 435 ? 1.244 9.117 21.108 1.00 95.56 435 TRP A O 1
ATOM 3354 N N . TYR A 1 436 ? -0.517 10.124 20.158 1.00 96.44 436 TYR A N 1
ATOM 3355 C CA . TYR A 1 436 ? -0.052 9.990 18.776 1.00 96.44 436 TYR A CA 1
ATOM 3356 C C . TYR A 1 436 ? -0.645 11.075 17.884 1.00 96.44 436 TYR A C 1
ATOM 3358 O O . TYR A 1 436 ? -1.711 11.613 18.173 1.00 96.44 436 TYR A O 1
ATOM 3366 N N . GLN A 1 437 ? 0.026 11.384 16.780 1.00 94.81 437 GLN A N 1
ATOM 3367 C CA . GLN A 1 437 ? -0.460 12.313 15.764 1.00 94.81 437 GLN A CA 1
ATOM 3368 C C . GLN A 1 437 ? -1.052 11.591 14.566 1.00 94.81 437 GLN A C 1
ATOM 3370 O O . GLN A 1 437 ? -0.500 10.600 14.114 1.00 94.81 437 GLN A O 1
ATOM 3375 N N . TYR A 1 438 ? -2.120 12.119 13.988 1.00 94.31 438 TYR A N 1
ATOM 3376 C CA . TYR A 1 438 ? -2.707 11.614 12.748 1.00 94.31 438 TYR A CA 1
ATOM 3377 C C . TYR A 1 438 ? -3.179 12.777 11.874 1.00 94.31 438 TYR A C 1
ATOM 3379 O O . TYR A 1 438 ? -3.375 13.888 12.361 1.00 94.31 438 TYR A O 1
ATOM 3387 N N . LYS A 1 439 ? -3.373 12.524 10.576 1.00 92.19 439 LYS A N 1
ATOM 3388 C CA . LYS A 1 439 ? -3.947 13.497 9.635 1.00 92.19 439 LYS A CA 1
ATOM 3389 C C . LYS A 1 439 ? -5.429 13.201 9.417 1.00 92.19 439 LYS A C 1
ATOM 3391 O O . LYS A 1 439 ? -5.793 12.049 9.177 1.00 92.19 439 LYS A O 1
ATOM 3396 N N . CYS A 1 440 ? -6.267 14.231 9.469 1.00 91.31 440 CYS A N 1
ATOM 3397 C CA . CYS A 1 440 ? -7.682 14.142 9.116 1.00 91.31 440 CYS A CA 1
ATOM 3398 C C . CYS A 1 440 ? -8.148 15.449 8.465 1.00 91.31 440 CYS A C 1
ATOM 3400 O O . CYS A 1 440 ? -8.080 16.514 9.076 1.00 91.31 440 CYS A O 1
ATOM 3402 N N . SER A 1 441 ? -8.626 15.354 7.225 1.00 88.75 441 SER A N 1
ATOM 3403 C CA . SER A 1 441 ? -9.118 16.485 6.429 1.00 88.75 441 SER A CA 1
ATOM 3404 C C . SER A 1 441 ? -10.621 16.428 6.150 1.00 88.75 441 SER A C 1
ATOM 3406 O O . SER A 1 441 ? -11.118 17.282 5.420 1.00 88.75 441 SER A O 1
ATOM 3408 N N . ILE A 1 442 ? -11.332 15.440 6.708 1.00 89.94 442 ILE A N 1
ATOM 3409 C CA . ILE A 1 442 ? -12.751 15.218 6.416 1.00 89.94 442 ILE A CA 1
ATOM 3410 C C . ILE A 1 442 ? -13.579 16.384 6.948 1.00 89.94 442 ILE A C 1
ATOM 3412 O O . ILE A 1 442 ? -13.643 16.630 8.159 1.00 89.94 442 ILE A O 1
ATOM 3416 N N . ASN A 1 443 ? -14.272 17.036 6.022 1.00 88.31 443 ASN A N 1
ATOM 3417 C CA . ASN A 1 443 ? -15.174 18.148 6.274 1.00 88.31 443 ASN A CA 1
ATOM 3418 C C . ASN A 1 443 ? -16.519 17.866 5.598 1.00 88.31 443 ASN A C 1
ATOM 3420 O O . ASN A 1 443 ? -16.584 17.197 4.570 1.00 88.31 443 ASN A O 1
ATOM 3424 N N . SER A 1 444 ? -17.600 18.387 6.166 1.00 78.19 444 SER A N 1
ATOM 3425 C CA . SER A 1 444 ? -18.934 18.300 5.579 1.00 78.19 444 SER A CA 1
ATOM 3426 C C . SER A 1 444 ? -19.659 19.619 5.765 1.00 78.19 444 SER A C 1
ATOM 3428 O O . SER A 1 444 ? -19.516 20.280 6.796 1.00 78.19 444 SER A O 1
ATOM 3430 N N . ASN A 1 445 ? -20.458 19.979 4.768 1.00 65.25 445 ASN A N 1
ATOM 3431 C CA . ASN A 1 445 ? -21.345 21.124 4.836 1.00 65.25 445 ASN A CA 1
ATOM 3432 C C . ASN A 1 445 ? -22.703 20.659 5.382 1.00 65.25 445 ASN A C 1
ATOM 3434 O O . ASN A 1 445 ? -23.654 20.424 4.635 1.00 65.25 445 ASN A O 1
ATOM 3438 N N . ILE A 1 446 ? -22.770 20.454 6.699 1.00 59.22 446 ILE A N 1
ATOM 3439 C CA . ILE A 1 446 ? -24.023 20.132 7.387 1.00 59.22 446 ILE A CA 1
ATOM 3440 C C . ILE A 1 446 ? -24.644 21.455 7.842 1.00 59.22 446 ILE A C 1
ATOM 3442 O O . ILE A 1 446 ? -24.048 22.212 8.610 1.00 59.22 446 ILE A O 1
ATOM 3446 N N . GLY A 1 447 ? -25.844 21.755 7.336 1.00 56.62 447 GLY A N 1
ATOM 3447 C CA . GLY A 1 447 ? -26.614 22.933 7.747 1.00 56.62 447 GLY A CA 1
ATOM 3448 C C . GLY A 1 447 ? -26.027 24.286 7.321 1.00 56.62 447 GLY A C 1
ATOM 3449 O O . GLY A 1 447 ? -26.323 25.289 7.964 1.00 56.62 447 GLY A O 1
ATOM 3450 N N . GLY A 1 448 ? -25.200 24.340 6.270 1.00 60.72 448 GLY A N 1
ATOM 3451 C CA . GLY A 1 448 ? -24.591 25.588 5.791 1.00 60.72 448 GLY A CA 1
ATOM 3452 C C . GLY A 1 448 ? -23.314 25.998 6.532 1.00 60.72 448 GLY A C 1
ATOM 3453 O O . GLY A 1 448 ? -22.803 27.089 6.289 1.00 60.72 448 GLY A O 1
ATOM 3454 N N . SER A 1 449 ? -22.802 25.147 7.429 1.00 69.88 449 SER A N 1
ATOM 3455 C CA . SER A 1 449 ? -21.543 25.364 8.145 1.00 69.88 449 SER A CA 1
ATOM 3456 C C . SER A 1 449 ? -20.532 24.267 7.816 1.00 69.88 449 SER A C 1
ATOM 3458 O O . SER A 1 449 ? -20.863 23.080 7.867 1.00 69.88 449 SER A O 1
ATOM 3460 N N . ASP A 1 450 ? -19.297 24.665 7.501 1.00 83.44 450 ASP A N 1
ATOM 3461 C CA . ASP A 1 450 ? -18.185 23.735 7.301 1.00 83.44 450 ASP A CA 1
ATOM 3462 C C . ASP A 1 450 ? -17.798 23.119 8.647 1.00 83.44 450 ASP A C 1
ATOM 3464 O O . ASP A 1 450 ? -17.054 23.694 9.446 1.00 83.44 450 ASP A O 1
ATOM 3468 N N . THR A 1 451 ? -18.340 21.934 8.912 1.00 88.38 451 THR A N 1
ATOM 3469 C CA . THR A 1 451 ? -18.065 21.184 10.133 1.00 88.38 451 THR A CA 1
ATOM 3470 C C . THR A 1 451 ? -16.974 20.161 9.856 1.00 88.38 451 THR A C 1
ATOM 3472 O O . THR A 1 451 ? -17.073 19.360 8.925 1.00 88.38 451 THR A O 1
ATOM 3475 N N . LYS A 1 452 ? -15.917 20.177 10.673 1.00 92.25 452 LYS A N 1
ATOM 3476 C CA . LYS A 1 452 ? -14.833 19.187 10.612 1.00 92.25 452 LYS A CA 1
ATOM 3477 C C . LYS A 1 452 ? -15.229 17.922 11.365 1.00 92.25 452 LYS A C 1
ATOM 3479 O O . LYS A 1 452 ? -15.782 18.016 12.462 1.00 92.25 452 LYS A O 1
ATOM 3484 N N . LEU A 1 453 ? -14.856 16.750 10.850 1.00 94.81 453 LEU A N 1
ATOM 3485 C CA . LEU A 1 453 ? -15.140 15.475 11.519 1.00 94.81 453 LEU A CA 1
ATOM 3486 C C . LEU A 1 453 ? -14.540 15.443 12.927 1.00 94.81 453 LEU A C 1
ATOM 3488 O O . LEU A 1 453 ? -15.196 15.026 13.878 1.00 94.81 453 LEU A O 1
ATOM 3492 N N . THR A 1 454 ? -13.318 15.951 13.083 1.00 94.00 454 THR A N 1
ATOM 3493 C CA . THR A 1 454 ? -12.637 16.004 14.382 1.00 94.00 454 THR A CA 1
ATOM 3494 C C . THR A 1 454 ? -13.379 16.850 15.415 1.00 94.00 454 THR A C 1
ATOM 3496 O O . THR A 1 454 ? -13.358 16.504 16.594 1.00 94.00 454 THR A O 1
ATOM 3499 N N . ALA A 1 455 ? -14.109 17.889 14.996 1.00 92.69 455 ALA A N 1
ATOM 3500 C CA . ALA A 1 455 ? -14.939 18.687 15.894 1.00 92.69 455 ALA A CA 1
ATOM 3501 C C . ALA A 1 455 ? -16.162 17.898 16.397 1.00 92.69 455 ALA A C 1
ATOM 3503 O O . ALA A 1 455 ? -16.475 17.946 17.587 1.00 92.69 455 ALA A O 1
ATOM 3504 N N . LEU A 1 456 ? -16.819 17.119 15.526 1.00 94.75 456 LEU A N 1
ATOM 3505 C CA . LEU A 1 456 ? -17.909 16.229 15.946 1.00 94.75 456 LEU A CA 1
ATOM 3506 C C . LEU A 1 456 ? -17.400 15.115 16.865 1.00 94.75 456 LEU A C 1
ATOM 3508 O O . LEU A 1 456 ? -18.005 14.851 17.901 1.00 94.75 456 LEU A O 1
ATOM 3512 N N . LEU A 1 457 ? -16.256 14.507 16.543 1.00 96.12 457 LEU A N 1
ATOM 3513 C CA . LEU A 1 457 ? -15.650 13.482 17.394 1.00 96.12 457 LEU A CA 1
ATOM 3514 C C . LEU A 1 457 ? -15.273 14.044 18.772 1.00 96.12 457 LEU A C 1
ATOM 3516 O O . LEU A 1 457 ? -15.501 13.375 19.776 1.00 96.12 457 LEU A O 1
ATOM 3520 N N . GLN A 1 458 ? -14.784 15.285 18.849 1.00 94.12 458 GLN A N 1
ATOM 3521 C CA . GLN A 1 458 ? -14.526 15.961 20.123 1.00 94.12 458 GLN A CA 1
ATOM 3522 C C . GLN A 1 458 ? -15.817 16.222 20.912 1.00 94.12 458 GLN A C 1
ATOM 3524 O O . GLN A 1 458 ? -15.842 16.013 22.125 1.00 94.12 458 GLN A O 1
ATOM 3529 N N . LYS A 1 459 ? -16.899 16.628 20.233 1.00 94.31 459 LYS A N 1
ATOM 3530 C CA . LYS A 1 459 ? -18.227 16.777 20.850 1.00 94.31 459 LYS A CA 1
ATOM 3531 C C . LYS A 1 459 ? -18.702 15.463 21.473 1.00 94.31 459 LYS A C 1
ATOM 3533 O O . LYS A 1 459 ? -19.230 15.479 22.576 1.00 94.31 459 LYS A O 1
ATOM 3538 N N . CYS A 1 460 ? -18.447 14.327 20.822 1.00 96.62 460 CYS A N 1
ATOM 3539 C CA . CYS A 1 460 ? -18.778 13.010 21.372 1.00 96.62 460 CYS A CA 1
ATOM 3540 C C . CYS A 1 460 ? -18.063 12.741 22.705 1.00 96.62 460 CYS A C 1
ATOM 3542 O O . CYS A 1 460 ? -18.665 12.195 23.626 1.00 96.62 460 CYS A O 1
ATOM 3544 N N . VAL A 1 461 ? -16.787 13.129 22.825 1.00 94.94 461 VAL A N 1
ATOM 3545 C CA . VAL A 1 461 ? -16.004 12.935 24.059 1.00 94.94 461 VAL A CA 1
ATOM 3546 C C . VAL A 1 461 ? -16.554 13.783 25.205 1.00 94.94 461 VAL A C 1
ATOM 3548 O O . VAL A 1 461 ? -16.607 13.317 26.344 1.00 94.94 461 VAL A O 1
ATOM 3551 N N . THR A 1 462 ? -16.976 15.017 24.917 1.00 93.31 462 THR A N 1
ATOM 3552 C CA . THR A 1 462 ? -17.494 15.936 25.939 1.00 93.31 462 THR A CA 1
ATOM 3553 C C . THR A 1 462 ? -18.928 15.614 26.342 1.00 93.31 462 THR A C 1
ATOM 3555 O O . THR A 1 462 ? -19.236 15.632 27.532 1.00 93.31 462 THR A O 1
ATOM 3558 N N . SER A 1 463 ? -19.805 15.301 25.385 1.00 94.56 463 SER A N 1
ATOM 3559 C CA . SER A 1 463 ? -21.218 15.035 25.664 1.00 94.56 463 SER A CA 1
ATOM 3560 C C . SER A 1 463 ? -21.488 13.605 26.115 1.00 94.56 463 SER A C 1
ATOM 3562 O O . SER A 1 463 ? -22.447 13.376 26.852 1.00 94.56 463 SER A O 1
ATOM 3564 N N . LYS A 1 464 ? -20.675 12.644 25.653 1.00 93.94 464 LYS A N 1
ATOM 3565 C CA . LYS A 1 464 ? -20.923 11.198 25.778 1.00 93.94 464 LYS A CA 1
ATOM 3566 C C . LYS A 1 464 ? -22.338 10.806 25.331 1.00 93.94 464 LYS A C 1
ATOM 3568 O O . LYS A 1 464 ? -22.945 9.888 25.877 1.00 93.94 464 LYS A O 1
ATOM 3573 N N . SER A 1 465 ? -22.871 11.528 24.346 1.00 95.94 465 SER A N 1
ATOM 3574 C CA . SER A 1 465 ? -24.198 11.298 23.785 1.00 95.94 465 SER A CA 1
ATOM 3575 C C . SER A 1 465 ? -24.122 10.328 22.614 1.00 95.94 465 SER A C 1
ATOM 3577 O O . SER A 1 465 ? -23.327 10.511 21.690 1.00 95.94 465 SER A O 1
ATOM 3579 N N . THR A 1 466 ? -25.005 9.331 22.615 1.00 94.88 466 THR A N 1
ATOM 3580 C CA . THR A 1 466 ? -25.210 8.442 21.467 1.00 94.88 466 THR A CA 1
ATOM 3581 C C . THR A 1 466 ? -25.580 9.225 20.208 1.00 94.88 466 THR A C 1
ATOM 3583 O O . THR A 1 466 ? -25.095 8.890 19.134 1.00 94.88 466 THR A O 1
ATOM 3586 N N . GLU A 1 467 ? -26.394 10.278 20.324 1.00 96.44 467 GLU A N 1
ATOM 3587 C CA . GLU A 1 467 ? -26.848 11.051 19.161 1.00 96.44 467 GLU A CA 1
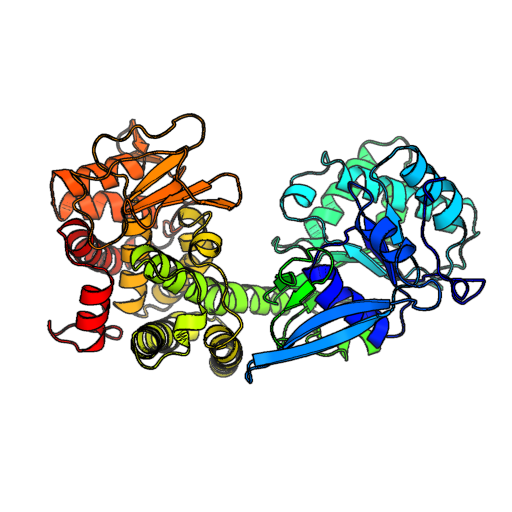ATOM 3588 C C . GLU A 1 467 ? -25.700 11.833 18.515 1.00 96.44 467 GLU A C 1
ATOM 3590 O O . GLU A 1 467 ? -25.514 11.779 17.303 1.00 96.44 467 GLU A O 1
ATOM 3595 N N . ASP A 1 468 ? -24.836 12.451 19.326 1.00 96.38 468 ASP A N 1
ATOM 3596 C CA . ASP A 1 468 ? -23.645 13.129 18.801 1.00 96.38 468 ASP A CA 1
ATOM 3597 C C . ASP A 1 468 ? -22.686 12.135 18.128 1.00 96.38 468 ASP A C 1
ATOM 3599 O O . ASP A 1 468 ? -22.084 12.440 17.096 1.00 96.38 468 ASP A O 1
ATOM 3603 N N . CYS A 1 469 ? -22.575 10.919 18.681 1.00 98.06 469 CYS A N 1
ATOM 3604 C CA . CYS A 1 469 ? -21.806 9.841 18.063 1.00 98.06 469 CYS A CA 1
ATOM 3605 C C . CYS A 1 469 ? -22.410 9.405 16.726 1.00 98.06 469 CYS A C 1
ATOM 3607 O O . CYS A 1 469 ? -21.659 9.106 15.801 1.00 98.06 469 CYS A O 1
ATOM 3609 N N . LYS A 1 470 ? -23.739 9.365 16.595 1.00 97.88 470 LYS A N 1
ATOM 3610 C CA . LYS A 1 470 ? -24.418 9.049 15.329 1.00 97.88 470 LYS A CA 1
ATOM 3611 C C . LYS A 1 470 ? -24.141 10.089 14.265 1.00 97.88 470 LYS A C 1
ATOM 3613 O O . LYS A 1 470 ? -23.797 9.709 13.148 1.00 97.88 470 LYS A O 1
ATOM 3618 N N . ASP A 1 471 ? -24.200 11.368 14.614 1.00 95.88 471 ASP A N 1
ATOM 3619 C CA . ASP A 1 471 ? -23.878 12.452 13.687 1.00 95.88 471 ASP A CA 1
ATOM 3620 C C . ASP A 1 471 ? -22.435 12.345 13.177 1.00 95.88 471 ASP A C 1
ATOM 3622 O O . ASP A 1 471 ? -22.193 12.397 11.968 1.00 95.88 471 ASP A O 1
ATOM 3626 N N . ALA A 1 472 ? -21.474 12.123 14.081 1.00 97.25 472 ALA A N 1
ATOM 3627 C CA . ALA A 1 472 ? -20.066 11.964 13.720 1.00 97.25 472 ALA A CA 1
ATOM 3628 C C . ALA A 1 472 ? -19.821 10.725 12.839 1.00 97.25 472 ALA A C 1
ATOM 3630 O O . ALA A 1 472 ? -19.134 10.807 11.817 1.00 97.25 472 ALA A O 1
ATOM 3631 N N . VAL A 1 473 ? -20.405 9.579 13.210 1.00 98.31 473 VAL A N 1
ATOM 3632 C CA . VAL A 1 473 ? -20.303 8.323 12.453 1.00 98.31 473 VAL A CA 1
ATOM 3633 C C . VAL A 1 473 ? -20.906 8.488 11.065 1.00 98.31 473 VAL A C 1
ATOM 3635 O O . VAL A 1 473 ? -20.251 8.174 10.074 1.00 98.31 473 VAL A O 1
ATOM 3638 N N . LYS A 1 474 ? -22.125 9.023 10.969 1.00 97.38 474 LYS A N 1
ATOM 3639 C CA . LYS A 1 474 ? -22.818 9.230 9.697 1.00 97.38 474 LYS A CA 1
ATOM 3640 C C . LYS A 1 474 ? -22.052 10.192 8.795 1.00 97.38 474 LYS A C 1
ATOM 3642 O O . LYS A 1 474 ? -21.908 9.917 7.606 1.00 97.38 474 LYS A O 1
ATOM 3647 N N . MET A 1 475 ? -21.507 11.277 9.351 1.00 96.25 475 MET A N 1
ATOM 3648 C CA . MET A 1 475 ? -20.643 12.195 8.606 1.00 96.25 475 MET A CA 1
ATOM 3649 C C . MET A 1 475 ? -19.449 11.453 7.996 1.00 96.25 475 MET A C 1
ATOM 3651 O O . MET A 1 475 ? -19.204 11.585 6.799 1.00 96.25 475 MET A O 1
ATOM 3655 N N . TYR A 1 476 ? -18.730 10.655 8.792 1.00 97.81 476 TYR A N 1
ATOM 3656 C CA . TYR A 1 476 ? -17.594 9.883 8.293 1.00 97.81 476 TYR A CA 1
ATOM 3657 C C . TYR A 1 476 ? -18.013 8.867 7.225 1.00 97.81 476 TYR A C 1
ATOM 3659 O O . TYR A 1 476 ? -17.408 8.826 6.155 1.00 97.81 476 TYR A O 1
ATOM 3667 N N . LEU A 1 477 ? -19.046 8.060 7.494 1.00 97.75 477 LEU A N 1
ATOM 3668 C CA . LEU A 1 477 ? -19.487 6.996 6.592 1.00 97.75 477 LEU A CA 1
ATOM 3669 C C . LEU A 1 477 ? -19.918 7.542 5.226 1.00 97.75 477 LEU A C 1
ATOM 3671 O O . LEU A 1 477 ? -19.663 6.893 4.218 1.00 97.75 477 LEU A O 1
ATOM 3675 N N . LEU A 1 478 ? -20.531 8.727 5.170 1.00 96.50 478 LEU A N 1
ATOM 3676 C CA . LEU A 1 478 ? -21.020 9.322 3.923 1.00 96.50 478 LEU A CA 1
ATOM 3677 C C . LEU A 1 478 ? -19.975 10.168 3.179 1.00 96.50 478 LEU A C 1
ATOM 3679 O O . LEU A 1 478 ? -20.140 10.395 1.980 1.00 96.50 478 LEU A O 1
ATOM 3683 N N . ALA A 1 479 ? -18.922 10.640 3.853 1.00 94.56 479 ALA A N 1
ATOM 3684 C CA . ALA A 1 479 ? -17.888 11.470 3.238 1.00 94.56 479 ALA A CA 1
ATOM 3685 C C . ALA A 1 479 ? -17.101 10.702 2.161 1.00 94.56 479 ALA A C 1
ATOM 3687 O O . ALA A 1 479 ? -16.683 9.566 2.387 1.00 94.56 479 ALA A O 1
ATOM 3688 N N . SER A 1 480 ? -16.855 11.330 1.006 1.00 91.19 480 SER A N 1
ATOM 3689 C CA . SER A 1 480 ? -16.143 10.719 -0.132 1.00 91.19 480 SER A CA 1
ATOM 3690 C C . SER A 1 480 ? -14.664 10.435 0.150 1.00 91.19 480 SER A C 1
ATOM 3692 O O . SER A 1 480 ? -14.085 9.520 -0.423 1.00 91.19 480 SER A O 1
ATOM 3694 N N . ASP A 1 481 ? -14.045 11.220 1.031 1.00 88.38 481 ASP A N 1
ATOM 3695 C CA . ASP A 1 481 ? -12.695 11.014 1.566 1.00 88.38 481 ASP A CA 1
ATOM 3696 C C . ASP A 1 481 ? -12.699 10.262 2.917 1.00 88.38 481 ASP A C 1
ATOM 3698 O O . ASP A 1 481 ? -11.655 10.106 3.556 1.00 88.38 481 ASP A O 1
ATOM 3702 N N . GLY A 1 482 ? -13.879 9.789 3.338 1.00 93.56 482 GLY A N 1
ATOM 3703 C CA . GLY A 1 482 ? -14.134 8.967 4.518 1.00 93.56 482 GLY A CA 1
ATOM 3704 C C . GLY A 1 482 ? -14.578 7.560 4.139 1.00 93.56 482 GLY A C 1
ATOM 3705 O O . GLY A 1 482 ? -13.814 6.834 3.516 1.00 93.56 482 GLY A O 1
ATOM 3706 N N . GLY A 1 483 ? -15.782 7.154 4.550 1.00 94.19 483 GLY A N 1
ATOM 3707 C CA . GLY A 1 483 ? -16.350 5.830 4.270 1.00 94.19 483 GLY A CA 1
ATOM 3708 C C . GLY A 1 483 ? -16.919 5.657 2.856 1.00 94.19 483 GLY A C 1
ATOM 3709 O O . GLY A 1 483 ? -17.072 4.520 2.410 1.00 94.19 483 GLY A O 1
ATOM 3710 N N . ASP A 1 484 ? -17.194 6.757 2.149 1.00 95.38 484 ASP A N 1
ATOM 3711 C CA . ASP A 1 484 ? -17.723 6.801 0.780 1.00 95.38 484 ASP A CA 1
ATOM 3712 C C . ASP A 1 484 ? -19.046 6.022 0.579 1.00 95.38 484 ASP A C 1
ATOM 3714 O O . ASP A 1 484 ? -19.306 5.446 -0.472 1.00 95.38 484 ASP A O 1
ATOM 3718 N N . LEU A 1 485 ? -19.932 5.981 1.577 1.00 96.94 485 LEU A N 1
ATOM 3719 C CA . LEU A 1 485 ? -21.177 5.191 1.550 1.00 96.94 485 LEU A CA 1
ATOM 3720 C C . LEU A 1 485 ? -22.428 5.985 1.147 1.00 96.94 485 LEU A C 1
ATOM 3722 O O . LEU A 1 485 ? -23.546 5.502 1.316 1.00 96.94 485 LEU A O 1
ATOM 3726 N N . SER A 1 486 ? -22.268 7.181 0.579 1.00 95.81 486 SER A N 1
ATOM 3727 C CA . SER A 1 486 ? -23.386 8.050 0.171 1.00 95.81 486 SER A CA 1
ATOM 3728 C C . SER A 1 486 ? -24.391 7.360 -0.763 1.00 95.81 486 SER A C 1
ATOM 3730 O O . SER A 1 486 ? -25.600 7.508 -0.597 1.00 95.81 486 SER A O 1
ATOM 3732 N N . SER A 1 487 ? -23.898 6.530 -1.686 1.00 96.75 487 SER A N 1
ATOM 3733 C CA . SER A 1 487 ? -24.715 5.741 -2.625 1.00 96.75 487 SER A CA 1
ATOM 3734 C C . SER A 1 487 ? -25.601 4.667 -1.979 1.00 96.75 487 SER A C 1
ATOM 3736 O O . SER A 1 487 ? -26.546 4.210 -2.614 1.00 96.75 487 SER A O 1
ATOM 3738 N N . VAL A 1 488 ? -25.323 4.269 -0.733 1.00 96.81 488 VAL A N 1
ATOM 3739 C CA . VAL A 1 488 ? -26.072 3.237 0.008 1.00 96.81 488 VAL A CA 1
ATOM 3740 C C . VAL A 1 488 ? -26.568 3.753 1.362 1.00 96.81 488 VAL A C 1
ATOM 3742 O O . VAL A 1 488 ? -26.817 2.967 2.274 1.00 96.81 488 VAL A O 1
ATOM 3745 N N . GLN A 1 489 ? -26.736 5.074 1.506 1.00 96.06 489 GLN A N 1
ATOM 3746 C CA . GLN A 1 489 ? -27.064 5.724 2.783 1.00 96.06 489 GLN A CA 1
ATOM 3747 C C . GLN A 1 489 ? -28.299 5.136 3.489 1.00 96.06 489 GLN A C 1
ATOM 3749 O O . GLN A 1 489 ? -28.338 5.061 4.713 1.00 96.06 489 GLN A O 1
ATOM 3754 N N . GLU A 1 490 ? -29.302 4.688 2.729 1.00 94.69 490 GLU A N 1
ATOM 3755 C CA . GLU A 1 490 ? -30.547 4.133 3.274 1.00 94.69 490 GLU A CA 1
ATOM 3756 C C . GLU A 1 490 ? -30.348 2.738 3.883 1.00 94.69 490 GLU A C 1
ATOM 3758 O O . GLU A 1 490 ? -31.119 2.318 4.740 1.00 94.69 490 GLU A O 1
ATOM 3763 N N . SER A 1 491 ? -29.298 2.027 3.460 1.00 94.44 491 SER A N 1
ATOM 3764 C CA . SER A 1 491 ? -28.995 0.648 3.865 1.00 94.44 491 SER A CA 1
ATOM 3765 C C . SER A 1 491 ? -27.989 0.551 5.016 1.00 94.44 491 SER A C 1
ATOM 3767 O O . SER A 1 491 ? -27.696 -0.549 5.470 1.00 94.44 491 SER A O 1
ATOM 3769 N N . ILE A 1 492 ? -27.449 1.676 5.501 1.00 96.31 492 ILE A N 1
ATOM 3770 C CA . ILE A 1 492 ? -26.380 1.695 6.519 1.00 96.31 492 ILE A CA 1
ATOM 3771 C C . ILE A 1 492 ? -26.835 2.242 7.878 1.00 96.31 492 ILE A C 1
ATOM 3773 O O . ILE A 1 492 ? -25.999 2.575 8.718 1.00 96.31 492 ILE A O 1
ATOM 3777 N N . ASN A 1 493 ? -28.144 2.351 8.119 1.00 96.62 493 ASN A N 1
ATOM 3778 C CA . ASN A 1 493 ? -28.672 2.841 9.398 1.00 96.62 493 ASN A CA 1
ATOM 3779 C C . ASN A 1 493 ? -28.298 1.909 10.564 1.00 96.62 493 ASN A C 1
ATOM 3781 O O . ASN A 1 493 ? -27.816 2.390 11.586 1.00 96.62 493 ASN A O 1
ATOM 3785 N N . GLU A 1 494 ? -28.445 0.592 10.386 1.00 96.94 494 GLU A N 1
ATOM 3786 C CA . GLU A 1 494 ? -28.048 -0.422 11.381 1.00 96.94 494 GLU A CA 1
ATOM 3787 C C . GLU A 1 494 ? -26.537 -0.375 11.650 1.00 96.94 494 GLU A C 1
ATOM 3789 O O . GLU A 1 494 ? -26.106 -0.329 12.799 1.00 96.94 494 GLU A O 1
ATOM 3794 N N . LEU A 1 495 ? -25.720 -0.261 10.593 1.00 97.88 495 LEU A N 1
ATOM 3795 C CA . LEU A 1 495 ? -24.274 -0.069 10.736 1.00 97.88 495 LEU A CA 1
ATOM 3796 C C . LEU A 1 495 ? -23.955 1.208 11.519 1.00 97.88 495 LEU A C 1
ATOM 3798 O O . LEU A 1 495 ? -23.107 1.184 12.404 1.00 97.88 495 LEU A O 1
ATOM 3802 N N . THR A 1 496 ? -24.624 2.317 11.202 1.00 98.38 496 THR A N 1
ATOM 3803 C CA . THR A 1 496 ? -24.418 3.599 11.889 1.00 98.38 496 THR A CA 1
ATOM 3804 C C . THR A 1 496 ? -24.706 3.453 13.380 1.00 98.38 496 THR A C 1
ATOM 3806 O O . THR A 1 496 ? -23.873 3.847 14.190 1.00 98.38 496 THR A O 1
ATOM 3809 N N . GLU A 1 497 ? -25.827 2.824 13.750 1.00 98.12 497 GLU A N 1
ATOM 3810 C CA . GLU A 1 497 ? -26.167 2.544 15.149 1.00 98.12 497 GLU A CA 1
ATOM 3811 C C . GLU A 1 497 ? -25.093 1.688 15.829 1.00 98.12 497 GLU A C 1
ATOM 3813 O O . GLU A 1 497 ? -24.542 2.092 16.855 1.00 98.12 497 GLU A O 1
ATOM 3818 N N . ALA A 1 498 ? -24.749 0.538 15.242 1.00 98.19 498 ALA A N 1
ATOM 3819 C CA . ALA A 1 498 ? -23.775 -0.384 15.813 1.00 98.19 498 ALA A CA 1
ATOM 3820 C C . ALA A 1 498 ? -22.404 0.285 16.007 1.00 98.19 498 ALA A C 1
ATOM 3822 O O . ALA A 1 498 ? -21.810 0.190 17.085 1.00 98.19 498 ALA A O 1
ATOM 3823 N N . VAL A 1 499 ? -21.919 1.026 15.004 1.00 98.69 499 VAL A N 1
ATOM 3824 C CA . VAL A 1 499 ? -20.658 1.776 15.087 1.00 98.69 499 VAL A CA 1
ATOM 3825 C C . VAL A 1 499 ? -20.733 2.840 16.182 1.00 98.69 499 VAL A C 1
ATOM 3827 O O . VAL A 1 499 ? -19.798 2.939 16.975 1.00 98.69 499 VAL A O 1
ATOM 3830 N N . SER A 1 500 ? -21.823 3.608 16.276 1.00 98.62 500 SER A N 1
ATOM 3831 C CA . SER A 1 500 ? -21.982 4.649 17.300 1.00 98.62 500 SER A CA 1
ATOM 3832 C C . SER A 1 500 ? -21.986 4.088 18.718 1.00 98.62 500 SER A C 1
ATOM 3834 O O . SER A 1 500 ? -21.364 4.687 19.593 1.00 98.62 500 SER A O 1
ATOM 3836 N N . GLN A 1 501 ? -22.625 2.939 18.953 1.00 97.94 501 GLN A N 1
ATOM 3837 C CA . GLN A 1 501 ? -22.635 2.291 20.269 1.00 97.94 501 GLN A CA 1
ATOM 3838 C C . GLN A 1 501 ? -21.244 1.780 20.665 1.00 97.94 501 GLN A C 1
ATOM 3840 O O . GLN A 1 501 ? -20.772 2.044 21.775 1.00 97.94 501 GLN A O 1
ATOM 3845 N N . LEU A 1 502 ? -20.551 1.093 19.748 1.00 98.38 502 LEU A N 1
ATOM 3846 C CA . LEU A 1 502 ? -19.185 0.613 19.978 1.00 98.38 502 LEU A CA 1
ATOM 3847 C C . LEU A 1 502 ? -18.223 1.787 20.215 1.00 98.38 502 LEU A C 1
ATOM 3849 O O . LEU A 1 502 ? -17.454 1.779 21.176 1.00 98.38 502 LEU A O 1
ATOM 3853 N N . TYR A 1 503 ? -18.301 2.821 19.374 1.00 98.69 503 TYR A N 1
ATOM 3854 C CA . TYR A 1 503 ? -17.488 4.029 19.480 1.00 98.69 503 TYR A CA 1
ATOM 3855 C C . TYR A 1 503 ? -17.729 4.772 20.799 1.00 98.69 503 TYR A C 1
ATOM 3857 O O . TYR A 1 503 ? -16.765 5.125 21.482 1.00 98.69 503 TYR A O 1
ATOM 3865 N N . LEU A 1 504 ? -18.993 4.942 21.208 1.00 98.25 504 LEU A N 1
ATOM 3866 C CA . LEU A 1 504 ? -19.353 5.559 22.485 1.00 98.25 504 LEU A CA 1
ATOM 3867 C C . LEU A 1 504 ? -18.734 4.804 23.668 1.00 98.25 504 LEU A C 1
ATOM 3869 O O . LEU A 1 504 ? -18.205 5.430 24.589 1.00 98.25 504 LEU A O 1
ATOM 3873 N N . GLY A 1 505 ? -18.755 3.469 23.634 1.00 97.12 505 GLY A N 1
ATOM 3874 C CA . GLY A 1 505 ? -18.087 2.637 24.634 1.00 97.12 505 GLY A CA 1
ATOM 3875 C C . GLY A 1 505 ? -16.588 2.940 24.736 1.00 97.12 505 GLY A C 1
ATOM 3876 O O . GLY A 1 505 ? -16.079 3.147 25.841 1.00 97.12 505 GLY A O 1
ATOM 3877 N N . LEU A 1 506 ? -15.903 3.037 23.590 1.00 97.50 506 LEU A N 1
ATOM 3878 C CA . LEU A 1 506 ? -14.464 3.316 23.518 1.00 97.50 506 LEU A CA 1
ATOM 3879 C C . LEU A 1 506 ? -14.101 4.696 24.089 1.00 97.50 506 LEU A C 1
ATOM 3881 O O . LEU A 1 506 ? -13.171 4.817 24.886 1.00 97.50 506 LEU A O 1
ATOM 3885 N N . ILE A 1 507 ? -14.846 5.748 23.737 1.00 96.50 507 ILE A N 1
ATOM 3886 C CA . ILE A 1 507 ? -14.590 7.103 24.265 1.00 96.50 507 ILE A CA 1
ATOM 3887 C C . ILE A 1 507 ? -15.080 7.291 25.710 1.00 96.50 507 ILE A C 1
ATOM 3889 O O . ILE A 1 507 ? -14.676 8.238 26.382 1.00 96.50 507 ILE A O 1
ATOM 3893 N N . SER A 1 508 ? -15.917 6.380 26.214 1.00 95.25 508 SER A N 1
ATOM 3894 C CA . SER A 1 508 ? -16.376 6.365 27.610 1.00 95.25 508 SER A CA 1
ATOM 3895 C C . SER A 1 508 ? -15.408 5.655 28.563 1.00 95.25 508 SER A C 1
ATOM 3897 O O . SER A 1 508 ? -15.698 5.557 29.754 1.00 95.25 508 SER A O 1
ATOM 3899 N N . GLY A 1 509 ? -14.254 5.198 28.065 1.00 92.62 509 GLY A N 1
ATOM 3900 C CA . GLY A 1 509 ? -13.173 4.621 28.868 1.00 92.62 509 GLY A CA 1
ATOM 3901 C C . GLY A 1 509 ? -13.036 3.102 28.765 1.00 92.62 509 GLY A C 1
ATOM 3902 O O . GLY A 1 509 ? -12.148 2.541 29.405 1.00 92.62 509 GLY A O 1
ATOM 3903 N N . LYS A 1 510 ? -13.864 2.419 27.962 1.00 95.69 510 LYS A N 1
ATOM 3904 C CA . LYS A 1 510 ? -13.633 1.003 27.648 1.00 95.69 510 LYS A CA 1
ATOM 3905 C C . LYS A 1 510 ? -12.436 0.898 26.702 1.00 95.69 510 LYS A C 1
ATOM 3907 O O . LYS A 1 510 ? -12.437 1.526 25.649 1.00 95.69 510 LYS A O 1
ATOM 3912 N N . SER A 1 511 ? -11.424 0.107 27.056 1.00 96.81 511 SER A N 1
ATOM 3913 C CA . SER A 1 511 ? -10.305 -0.138 26.141 1.00 96.81 511 SER A CA 1
ATOM 3914 C C . SER A 1 511 ? -10.756 -0.973 24.942 1.00 96.81 511 SER A C 1
ATOM 3916 O O . SER A 1 511 ? -11.677 -1.791 25.040 1.00 96.81 511 SER A O 1
ATOM 3918 N N . VAL A 1 512 ? -10.078 -0.808 23.807 1.00 97.56 512 VAL A N 1
ATOM 3919 C CA . VAL A 1 512 ? -10.344 -1.590 22.596 1.00 97.56 512 VAL A CA 1
ATOM 3920 C C . VAL A 1 512 ? -10.131 -3.082 22.834 1.00 97.56 512 VAL A C 1
ATOM 3922 O O . VAL A 1 512 ? -10.884 -3.897 22.309 1.00 97.56 512 VAL A O 1
ATOM 3925 N N . GLY A 1 513 ? -9.161 -3.440 23.683 1.00 96.88 513 GLY A N 1
ATOM 3926 C CA . GLY A 1 513 ? -8.908 -4.824 24.081 1.00 96.88 513 GLY A CA 1
ATOM 3927 C C . GLY A 1 513 ? -10.086 -5.448 24.832 1.00 96.88 513 GLY A C 1
ATOM 3928 O O . GLY A 1 513 ? -10.489 -6.558 24.502 1.00 96.88 513 GLY A O 1
ATOM 3929 N N . VAL A 1 514 ? -10.695 -4.718 25.776 1.00 96.69 514 VAL A N 1
ATOM 3930 C CA . VAL A 1 514 ? -11.884 -5.201 26.502 1.00 96.69 514 VAL A CA 1
ATOM 3931 C C . VAL A 1 514 ? -13.063 -5.371 25.549 1.00 96.69 514 VAL A C 1
ATOM 3933 O O . VAL A 1 514 ? -13.735 -6.396 25.588 1.00 96.69 514 VAL A O 1
ATOM 3936 N N . LEU A 1 515 ? -13.302 -4.410 24.652 1.00 97.06 515 LEU A N 1
ATOM 3937 C CA . LEU A 1 515 ? -14.399 -4.520 23.686 1.00 97.06 515 LEU A CA 1
ATOM 3938 C C . LEU A 1 515 ? -14.193 -5.690 22.703 1.00 97.06 515 LEU A C 1
ATOM 3940 O O . LEU A 1 515 ? -15.144 -6.398 22.376 1.00 97.06 515 LEU A O 1
ATOM 3944 N N . LEU A 1 516 ? -12.948 -5.937 22.282 1.00 97.31 516 LEU A N 1
ATOM 3945 C CA . LEU A 1 516 ? -12.578 -7.106 21.481 1.00 97.31 516 LEU A CA 1
ATOM 3946 C C . LEU A 1 516 ? -12.861 -8.420 22.235 1.00 97.31 516 LEU A C 1
ATOM 3948 O O . LEU A 1 516 ? -13.390 -9.363 21.647 1.00 97.31 516 LEU A O 1
ATOM 3952 N N . GLU A 1 517 ? -12.530 -8.498 23.527 1.00 96.69 517 GLU A N 1
ATOM 3953 C CA . GLU A 1 517 ? -12.803 -9.669 24.373 1.00 96.69 517 GLU A CA 1
ATOM 3954 C C . GLU A 1 517 ? -14.302 -9.908 24.579 1.00 96.69 517 GLU A C 1
ATOM 3956 O O . GLU A 1 517 ? -14.757 -11.052 24.499 1.00 96.69 517 GLU A O 1
ATOM 3961 N N . GLU A 1 518 ? -15.083 -8.849 24.794 1.00 96.00 518 GLU A N 1
ATOM 3962 C CA . GLU A 1 518 ? -16.540 -8.935 24.931 1.00 96.00 518 GLU A CA 1
ATOM 3963 C C . GLU A 1 518 ? -17.184 -9.506 23.662 1.00 96.00 518 GLU A C 1
ATOM 3965 O O . GLU A 1 518 ? -17.960 -10.462 23.743 1.00 96.00 518 GLU A O 1
ATOM 3970 N N . LEU A 1 519 ? -16.806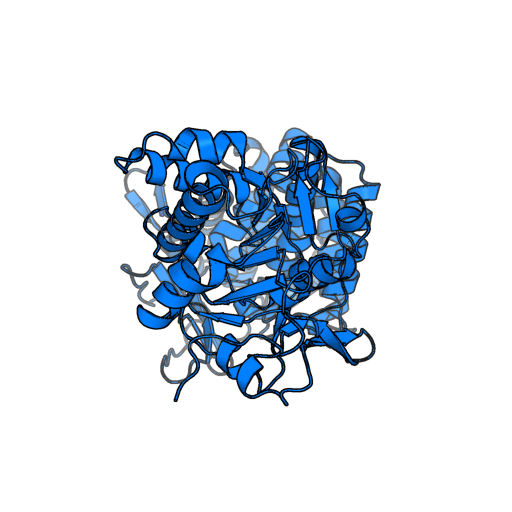 -8.985 22.489 1.00 96.19 519 LEU A N 1
ATOM 3971 C CA . LEU A 1 519 ? -17.295 -9.480 21.199 1.00 96.19 519 LEU A CA 1
ATOM 3972 C C . LEU A 1 519 ? -16.804 -10.907 20.901 1.00 96.19 519 LEU A C 1
ATOM 3974 O O . LEU A 1 519 ? -17.546 -11.729 20.365 1.00 96.19 519 LEU A O 1
ATOM 3978 N N . GLY A 1 520 ? -15.567 -11.240 21.268 1.00 94.50 520 GLY A N 1
ATOM 3979 C CA . GLY A 1 520 ? -15.020 -12.580 21.052 1.00 94.50 520 GLY A CA 1
ATOM 3980 C C . GLY A 1 520 ? -15.614 -13.653 21.965 1.00 94.50 520 GLY A C 1
ATOM 3981 O O . GLY A 1 520 ? -15.661 -14.823 21.585 1.00 94.50 520 GLY A O 1
ATOM 3982 N N . SER A 1 521 ? -16.058 -13.274 23.164 1.00 93.38 521 SER A N 1
ATOM 3983 C CA . SER A 1 521 ? -16.656 -14.182 24.153 1.00 93.38 521 SER A CA 1
ATOM 3984 C C . SER A 1 521 ? -18.185 -14.180 24.154 1.00 93.38 521 SER A C 1
ATOM 3986 O O . SER A 1 521 ? -18.786 -15.019 24.823 1.00 93.38 521 SER A O 1
ATOM 3988 N N . LYS A 1 522 ? -18.814 -13.252 23.420 1.00 92.31 522 LYS A N 1
ATOM 3989 C CA . LYS A 1 522 ? -20.251 -12.954 23.500 1.00 92.31 522 LYS A CA 1
ATOM 3990 C C . LYS A 1 522 ? -20.723 -12.639 24.924 1.00 92.31 522 LYS A C 1
ATOM 3992 O O . LYS A 1 522 ? -21.869 -12.921 25.272 1.00 92.31 522 LYS A O 1
ATOM 3997 N N . SER A 1 523 ? -19.872 -12.047 25.764 1.00 80.75 523 SER A N 1
ATOM 3998 C CA . SER A 1 523 ? -20.193 -11.803 27.181 1.00 80.75 523 SER A CA 1
ATOM 3999 C C . SER A 1 523 ? -21.410 -10.894 27.380 1.00 80.75 523 SER A C 1
ATOM 4001 O O . SER A 1 523 ? -22.122 -11.031 28.370 1.00 80.75 523 SER A O 1
ATOM 4003 N N . ASN A 1 524 ? -21.675 -10.006 26.418 1.00 79.88 524 ASN A N 1
ATOM 4004 C CA . ASN A 1 524 ? -22.818 -9.090 26.417 1.00 79.88 524 ASN A CA 1
ATOM 4005 C C . ASN A 1 524 ? -23.959 -9.557 25.492 1.00 79.88 524 ASN A C 1
ATOM 4007 O O . ASN A 1 524 ? -24.828 -8.766 25.139 1.00 79.88 524 ASN A O 1
ATOM 4011 N N . GLY A 1 525 ? -23.946 -10.825 25.063 1.00 83.06 525 GLY A N 1
ATOM 4012 C CA . GLY A 1 525 ? -24.940 -11.387 24.142 1.00 83.06 525 GLY A CA 1
ATOM 4013 C C . GLY A 1 525 ? -24.740 -11.012 22.669 1.00 83.06 525 GLY A C 1
ATOM 4014 O O . GLY A 1 525 ? -25.556 -11.404 21.842 1.00 83.06 525 GLY A O 1
ATOM 4015 N N . ILE A 1 526 ? -23.661 -10.289 22.347 1.00 89.38 526 ILE A N 1
ATOM 4016 C CA . ILE A 1 526 ? -23.280 -9.864 20.994 1.00 89.38 526 ILE A CA 1
ATOM 4017 C C . ILE A 1 526 ? -21.833 -10.291 20.744 1.00 89.38 526 ILE A C 1
ATOM 4019 O O . ILE A 1 526 ? -20.972 -10.086 21.600 1.00 89.38 526 ILE A O 1
ATOM 4023 N N . GLY A 1 527 ? -21.555 -10.855 19.573 1.00 92.62 527 GLY A N 1
ATOM 4024 C CA . GLY A 1 527 ? -20.215 -11.162 19.094 1.00 92.62 527 GLY A CA 1
ATOM 4025 C C . GLY A 1 527 ? -19.979 -10.784 17.642 1.00 92.62 527 GLY A C 1
ATOM 4026 O O . GLY A 1 527 ? -20.844 -10.218 16.987 1.00 92.62 527 GLY A O 1
ATOM 4027 N N . PHE A 1 528 ? -18.782 -11.100 17.141 1.00 94.44 528 PHE A N 1
ATOM 4028 C CA . PHE A 1 528 ? -18.324 -10.639 15.824 1.00 94.44 528 PHE A CA 1
ATOM 4029 C C . PHE A 1 528 ? -19.276 -10.980 14.677 1.00 94.44 528 PHE A C 1
ATOM 4031 O O . PHE A 1 528 ? -19.504 -10.120 13.833 1.00 94.44 528 PHE A O 1
ATOM 4038 N N . SER A 1 529 ? -19.833 -12.195 14.687 1.00 93.00 529 SER A N 1
ATOM 4039 C CA . SER A 1 529 ? -20.728 -12.696 13.638 1.00 93.00 529 SER A CA 1
ATOM 4040 C C . SER A 1 529 ? -22.208 -12.390 13.876 1.00 93.00 529 SER A C 1
ATOM 4042 O O . SER A 1 529 ? -23.070 -12.901 13.166 1.00 93.00 529 SER A O 1
ATOM 4044 N N . ASP A 1 530 ? -22.530 -11.626 14.922 1.00 95.19 530 ASP A N 1
ATOM 4045 C CA . ASP A 1 530 ? -23.897 -11.169 15.126 1.00 95.19 530 ASP A CA 1
ATOM 4046 C C . ASP A 1 530 ? -24.164 -9.956 14.223 1.00 95.19 530 ASP A C 1
ATOM 4048 O O . ASP A 1 530 ? -23.272 -9.159 13.914 1.00 95.19 530 ASP A O 1
ATOM 4052 N N . LYS A 1 531 ? -25.406 -9.853 13.760 1.00 94.75 531 LYS A N 1
ATOM 4053 C CA . LYS A 1 531 ? -25.880 -8.805 12.851 1.00 94.75 531 LYS A CA 1
ATOM 4054 C C . LYS A 1 531 ? -25.995 -7.463 13.576 1.00 94.75 531 LYS A C 1
ATOM 4056 O O . LYS A 1 531 ? -26.354 -7.464 14.753 1.00 94.75 531 LYS A O 1
ATOM 4061 N N . CYS A 1 532 ? -25.677 -6.371 12.876 1.00 90.88 532 CYS A N 1
ATOM 4062 C CA . CYS A 1 532 ? -25.823 -4.999 13.372 1.00 90.88 532 CYS A CA 1
ATOM 4063 C C . CYS A 1 532 ? -27.265 -4.637 13.736 1.00 90.88 532 CYS A C 1
ATOM 4065 O O . CYS A 1 532 ? -28.198 -5.182 13.099 1.00 90.88 532 CYS A O 1
#

pLDDT: mean 92.36, std 8.04, range [46.69, 98.75]

Sequence (532 aa):
MSSTHWLPETAKGDNLPNALCLGTGRFLRSVLVPTLVGAGYRPALIQTRGRSFMEFMASSDSATTTYPVDTVLPSGDIQTDSVACWGAFSLGTSEDKSYVLDNFLPTLKGISILGIGVTEAGLASKDTQVMKDLFLVFQKFQQVIVKDKKCEDLNGKKICVIDMDNVPNNGDKVRQYMFELAAATEDKDMTSFLEEHIVFMNSMVDRITSHREGDKMVPKCEPMPAKALVVLDPNGDLPQSFGQQPGVVVRKSVDELQLDIALKLKVANGTHTAIAHLLALMKLLKTDVLSSDKPGSLMMKYLDSMVENQIVPSAGVNQEEATAVYKDWRQRLVHPHFGLSSFFITQNGPAKGGIRWGPTVKELAQQKIQLEYSMAFAYAVLLRWLTPVPNTEVDSSSGICTGWLDGVDVNQVTIDKNKGTEYADGLLYDLENGWYQYKCSINSNIGGSDTKLTALLQKCVTSKSTEDCKDAVKMYLLASDGGDLSSVQESINELTEAVSQLYLGLISGKSVGVLLEELGSKSNGIGFSDKC

Radius of gyration: 25.08 Å; chains: 1; bounding box: 68×46×68 Å

Secondary structure (DSSP, 8-state):
---SEE--TT-SGGGS-SEEEE---HHHHHTHHHHHHHTT--EEEEESS-SHHHHHHHHS-TT--EEEEEEE-TTS-EEEEEEE-SEEEE-SSHHHHHIIIIIIGGG--S--EEEE--HHHHTS-TTSHHHHHHHHHHHHHIIIIIIS--S---TT--EEEEE-SS-TTHHHHHHHHHHHHHHTSS-THHHHHHHHHEEEE-EEE---EEEETTEEEEEEEPSPPTTSEEEE-SS--S-HHHHTSTTEEEESSHHHHHHHHHHIIIIIIHHHHHHHHHHHHTT--BGGGGGSTTTHHHHHHHHHHHIIIIITTTSSS-HHHHHHHHHHHHHHHT-TT-PPBHHHHTTTHHHHHHHHHHHHHHHHHHTTPPPBHHHHHHHHHHHHHTPPPTTPPPBTTTTEEEEE-TTS-GGG----TTTPEE-STT-EEETTTTEEEEE---EEEETTEEEEHHHHHHHHHHH--HHHHHHHHHHHHH-TTTT--GGGGGG-HHHHHHHHHHHHHHHTT--HHHHHHHHHHTTTS--TTSB-

Organism: NCBI:txid2856

InterPro domains:
  IPR013131 Mannitol dehydrogenase, N-terminal [PF01232] (18-215)
  IPR013328 6-phosphogluconate dehydrogenase, domain 2 [G3DSA:1.10.1040.10] (261-502)
  IPR023027 Mannitol dehydrogenase, conserved site [PS00974] (198-210)
  IPR036291 NAD(P)-binding domain superfamily [SSF51735] (12-214)
  IPR050988 Mannitol Dehydrogenase/Oxidoreductase [PTHR43362] (17-390)

Foldseek 3Di:
DPDQKDFAPQCDDPNPFQEEEEAQDLLCQVPVQQLCVQLPGAYAYEHEADCVLRVVCVPPDSPQQFDWAWAQALVRDTDIDTGGHRIYHYPRDPVRLCCVLPPNLLPDALRAEYEYEQECVCLVALPRSSLVSVLSSLVSVCCNVPVVVSHPHNVQAAREYHYQYQDFQSLVSSLVSSVVVCVVDPPPCSNVSCVRHYDRKGKHADWDWDADVVDRSHIYTYPAFQQGMEIEDLPPSDDPSSCPDHNYHYHNDPVVRVLVVLLCLQQQLVLLLLVLLQCVLQVNFWLLCLLDPPPNVLSVVLSVLCQVQFRLVLSPDPSVVSVVSNVRSVCVSNSNNDIDTSVQSCALVQQSQQRHCLSRLQSCLVVVNFDWLSNLLSLLSSLLSLAALAPDDQPPVQQKGKHFHAPDDSVQQDDDLVQFDADPPRWTDDVVSGMTIYHADQWDCDPNDTDGLNNLSNVCLVVLDLVSLLVSLLSQCVTCSGNVNVVSSVSCPQSSSSNSVSNSCCSVRDRSSNVSVCQSVVVVVHHGNDGD